Protein AF-A0A3M0ZTW4-F1 (afdb_monomer_lite)

pLDDT: mean 74.08, std 18.05, range [25.53, 95.69]

Secondary structure (DSSP, 8-state):
-TTS-HHHHHHHHHHHHHH-TT-HHHHHHHHHHHHHTT-HHHHHHHHHHHHHH-GGGGSTTSS--GGG--HHHHHHHHS-----HHHHHHHHHHHHHHHHHHTT-HHHHHHHHHHHGGGGGGS-HHHHHHHHHHHHHHHHHH-GGGHHHHHHHHHH--GGGS-HHHHHHHHHHHHHHHHHHHHHHHHTTSHHHHHHHHHHHHHTT-HHHHHHHHHHHGGGGTT-HHHHHHHHHHHHHHHHHTT-HHHHHHHHHHHHHHHTT-TTTHHHHHHHHHHHHHHHHHHHHHHHHHHHHHHHHTT-HHHHHHHHHHHHHTTTTTT--HHHHHHHHHHHHHHTT-HHHHHHHHTTS-TT-GGGHHHHHHHHHHHHHHHHHHHHHHHHHHHHHHHHHTT-HHHHHHHHHHHHT-TT--HHHHHHHHHHHHHHHHHTT-HHHHHHHHHHHTTT-SS----HHHHHHHHHHHHHHT--PPPPTT----EEEE---S---EEEEEEEEETTEEEEEE--EEEE-TT--EEEEBTBEEEEEE-GGGHHHHHHHHHHHHHHTT------

Radius of gyration: 35.71 Å; chains: 1; bounding box: 79×54×104 Å

Foldseek 3Di:
DVVPPLVVVLVVLVVVCVVVVLDLVSLQVNLLSCVLVVNPPSNCVSVVSSCVNPVVCPDPPPDDPVVPDDNVNSVVVPDPDPQDPLQVVLVVLLVVLVVCVVVVNLVVSVVSLVVNVVSLVVHDPLSVLSSLLSQLVSLVSVDDVSLLSNLLSLVSHDLVSDDPVSNVVCVVCVVVSVVVLVVLCVQLLDPVSLVVVLVVCVVVVVLVVLLSSLVSNVVSCPVPVVVNLVSLLSNLVSCLSVLVLVVSVVSLVVSCVVCVPPPVCVVSSVVSVVSSLASVQVVLLVVLCVVLVLCVLVLNNVVSLVSLVVCLVCCVVVVHDLQVSLLSQLVSCLQLQVLVSSVVSLVVHDPPPPVCVVSSVVSVVLSVVLVVLVVVVVVLVVVLVVCVVVVVLVVSLVSLVVNQPDSSNHLLNLLVSLQSNLVSCVSVVNLLSSVLSQVVSVSSDPDPHDDPVSVVVSVVVCVVPVDDHAFHQPPAFDWQWQAAADFFKKKKWWWDQDPVDNPDTDTDIDIDGHGDIDTDTPGTDMDIGGDPPDVPVVVVVVVVRCVVRVHDDDDD

Sequence (556 aa):
YQRKELKKAIRTLERLLKKYPKNADLNYTLALFYRVRGDKKRFNLYYDRFRKFHPELQDDSNYPNISNLSKEMLARLLSPEKVSSDEYNLRIELKRIEESFQRQKFEEARILFTNAERFYPQARKETQNQYHFMGLRLYDQLGDEYRYQALLHFRKMNSELLSPPNKKLFEQNYAKWKGELQKFQQIYRHKTEVNRKKGELLNNQEYEKLLLFIELVYPYYQDSPQYLTVLELDRLEGLIHLKRLSEARQLRDSLANAIMSDSKFYPHLNRLTQTLINAETEIKIAKARVKADSLMLWGKYKEGLLIYGDLLQKQTELNLNPDYIYLSLAHIHRDIARFNEARKFLEKISPANVLLKDSITVVMNSIKEAETFEQRWKRSMQRVTNLMADHQYQRAEREIIDLVNSPYLRFGLKDSTFSTLASIYAELGRFAWANELLLFAQQFSQKPALKEKQRLKINEFYKKNKLYPLPHPYRQPVLFEIDYPNTIQFSIQEMKLDPQSLDRWVGKEWTVTSGDKFYLEGGKRYRIVFNEKKEKTNFLTAVGIFVSGSLFFISR

Structure (mmCIF, N/CA/C/O backbone):
data_AF-A0A3M0ZTW4-F1
#
_entry.id   AF-A0A3M0ZTW4-F1
#
loop_
_atom_site.group_PDB
_atom_site.id
_atom_site.type_symbol
_atom_site.label_atom_id
_atom_site.label_alt_id
_atom_site.label_comp_id
_atom_site.label_asym_id
_atom_site.label_entity_id
_atom_site.label_seq_id
_atom_site.pdbx_PDB_ins_code
_atom_site.Cartn_x
_atom_site.Cartn_y
_atom_site.Cartn_z
_atom_site.occupancy
_atom_site.B_iso_or_equiv
_atom_site.auth_seq_id
_atom_site.auth_comp_id
_atom_site.auth_asym_id
_atom_site.auth_atom_id
_atom_site.pdbx_PDB_model_num
ATOM 1 N N . TYR A 1 1 ? -9.687 -31.489 -34.923 1.00 52.47 1 TYR A N 1
ATOM 2 C CA . TYR A 1 1 ? -8.374 -31.579 -35.590 1.00 52.47 1 TYR A CA 1
ATOM 3 C C . TYR A 1 1 ? -7.261 -31.934 -34.602 1.00 52.47 1 TYR A C 1
ATOM 5 O O . TYR A 1 1 ? -6.676 -32.989 -34.774 1.00 52.47 1 TYR A O 1
ATOM 13 N N . GLN A 1 2 ? -7.051 -31.168 -33.519 1.00 48.44 2 GLN A N 1
ATOM 14 C CA . GLN A 1 2 ? -6.017 -31.427 -32.488 1.00 48.44 2 GLN A CA 1
ATOM 15 C C . GLN A 1 2 ? -5.988 -32.859 -31.908 1.00 48.44 2 GLN A C 1
ATOM 17 O O . GLN A 1 2 ? -4.918 -33.401 -31.675 1.00 48.44 2 GLN A O 1
ATOM 22 N N . ARG A 1 3 ? -7.146 -33.512 -31.728 1.00 64.31 3 ARG A N 1
ATOM 23 C CA . ARG A 1 3 ? -7.243 -34.916 -31.270 1.00 64.31 3 ARG A CA 1
ATOM 24 C C . ARG A 1 3 ? -7.084 -35.957 -32.396 1.00 64.31 3 ARG A C 1
ATOM 26 O O . ARG A 1 3 ? -7.554 -37.075 -32.263 1.00 64.31 3 ARG A O 1
ATOM 33 N N . LYS A 1 4 ? -6.547 -35.572 -33.562 1.00 64.81 4 LYS A N 1
ATOM 34 C CA . LYS A 1 4 ? -6.539 -36.351 -34.825 1.00 64.81 4 LYS A CA 1
ATOM 35 C C . LYS A 1 4 ? -7.932 -36.759 -35.354 1.00 64.81 4 LYS A C 1
ATOM 37 O O . LYS A 1 4 ? -8.057 -37.451 -36.357 1.00 64.81 4 LYS A O 1
ATOM 42 N N . GLU A 1 5 ? -9.010 -36.235 -34.769 1.00 78.25 5 GLU A N 1
ATOM 43 C CA . GLU A 1 5 ? -10.400 -36.489 -35.177 1.00 78.25 5 GLU A CA 1
ATOM 44 C C . GLU A 1 5 ? -10.861 -35.583 -36.346 1.00 78.25 5 GLU A C 1
ATOM 46 O O . GLU A 1 5 ? -11.849 -34.849 -36.235 1.00 78.25 5 GLU A O 1
ATOM 51 N N . LEU A 1 6 ? -10.148 -35.578 -37.480 1.00 74.62 6 LEU A N 1
ATOM 52 C CA . LEU A 1 6 ? -10.477 -34.717 -38.635 1.00 74.62 6 LEU A CA 1
ATOM 53 C C . LEU A 1 6 ? -11.910 -34.953 -39.153 1.00 74.62 6 LEU A C 1
ATOM 55 O O . LEU A 1 6 ? -12.652 -34.001 -39.387 1.00 74.62 6 LEU A O 1
ATOM 59 N N . LYS A 1 7 ? -12.340 -36.220 -39.248 1.00 79.38 7 LYS A N 1
ATOM 60 C CA . LYS A 1 7 ? -13.698 -36.590 -39.696 1.00 79.38 7 LYS A CA 1
ATOM 61 C C . LYS A 1 7 ? -14.794 -36.004 -38.799 1.00 79.38 7 LYS A C 1
ATOM 63 O O . LYS A 1 7 ? -15.824 -35.565 -39.303 1.00 79.38 7 LYS A O 1
ATOM 68 N N . LYS A 1 8 ? -14.584 -35.984 -37.478 1.00 82.00 8 LYS A N 1
ATOM 69 C CA . LYS A 1 8 ? -15.555 -35.436 -36.520 1.00 82.00 8 LYS A CA 1
ATOM 70 C C . LYS A 1 8 ? -15.615 -33.915 -36.610 1.00 82.00 8 LYS A C 1
ATOM 72 O O . LYS A 1 8 ? -16.704 -33.358 -36.613 1.00 82.00 8 LYS A O 1
ATOM 77 N N . ALA A 1 9 ? -14.462 -33.263 -36.758 1.00 77.50 9 ALA A N 1
ATOM 78 C CA . ALA A 1 9 ? -14.383 -31.813 -36.904 1.00 77.50 9 ALA A CA 1
ATOM 79 C C . ALA A 1 9 ? -15.094 -31.323 -38.179 1.00 77.50 9 ALA A C 1
ATOM 81 O O . ALA A 1 9 ? -15.893 -30.395 -38.105 1.00 77.50 9 ALA A O 1
ATOM 82 N N . ILE A 1 10 ? -14.888 -32.012 -39.309 1.00 86.12 10 ILE A N 1
ATOM 83 C CA . ILE A 1 10 ? -15.623 -31.755 -40.557 1.00 86.12 10 ILE A CA 1
ATOM 84 C C . ILE A 1 10 ? -17.135 -31.902 -40.335 1.00 86.12 10 ILE A C 1
ATOM 86 O O . ILE A 1 10 ? -17.878 -30.980 -40.646 1.00 86.12 10 ILE A O 1
ATOM 90 N N . ARG A 1 11 ? -17.597 -33.005 -39.723 1.00 86.88 11 ARG A N 1
ATOM 91 C CA . ARG A 1 11 ? -19.032 -33.217 -39.441 1.00 86.88 11 ARG A CA 1
ATOM 92 C C . ARG A 1 11 ? -19.631 -32.115 -38.565 1.00 86.88 11 ARG A C 1
ATOM 94 O O . ARG A 1 11 ? -20.771 -31.712 -38.782 1.00 86.88 11 ARG A O 1
ATOM 101 N N . THR A 1 12 ? -18.896 -31.642 -37.560 1.00 86.00 12 THR A N 1
ATOM 102 C CA . THR A 1 12 ? -19.352 -30.553 -36.686 1.00 86.00 12 THR A CA 1
ATOM 103 C C . THR A 1 12 ? -19.483 -29.247 -37.458 1.00 86.00 12 THR A C 1
ATOM 105 O O . THR A 1 12 ? -20.514 -28.587 -37.358 1.00 86.00 12 THR A O 1
ATOM 108 N N . LEU A 1 13 ? -18.481 -28.899 -38.262 1.00 84.56 13 LEU A N 1
ATOM 109 C CA . LEU A 1 13 ? -18.512 -27.686 -39.072 1.00 84.56 13 LEU A CA 1
ATOM 110 C C . LEU A 1 13 ? -19.594 -27.754 -40.163 1.00 84.56 13 LEU A C 1
ATOM 112 O O . LEU A 1 13 ? -20.289 -26.771 -40.376 1.00 84.56 13 LEU A O 1
ATOM 116 N N . GLU A 1 14 ? -19.838 -28.916 -40.777 1.00 90.31 14 GLU A N 1
ATOM 117 C CA . GLU A 1 14 ? -20.968 -29.118 -41.699 1.00 90.31 14 GLU A CA 1
ATOM 118 C C . GLU A 1 14 ? -22.322 -28.902 -41.010 1.00 90.31 14 GLU A C 1
ATOM 120 O O . GLU A 1 14 ? -23.223 -28.292 -41.585 1.00 90.31 14 GLU A O 1
ATOM 125 N N . ARG A 1 15 ? -22.483 -29.372 -39.765 1.00 89.94 15 ARG A N 1
ATOM 126 C CA . ARG A 1 15 ? -23.698 -29.120 -38.968 1.00 89.94 15 ARG A CA 1
ATOM 127 C C . ARG A 1 15 ? -23.854 -27.643 -38.614 1.00 89.94 15 ARG A C 1
ATOM 129 O O . ARG A 1 15 ? -24.972 -27.140 -38.645 1.00 89.94 15 ARG A O 1
ATOM 136 N N . LEU A 1 16 ? -22.760 -26.959 -38.283 1.00 84.00 16 LEU A N 1
ATOM 137 C CA . LEU A 1 16 ? -22.773 -25.520 -38.014 1.00 84.00 16 LEU A CA 1
ATOM 138 C C . LEU A 1 16 ? -23.108 -24.725 -39.274 1.00 84.00 16 LEU A C 1
ATOM 140 O O . LEU A 1 16 ? -23.931 -23.822 -39.214 1.00 84.00 16 LEU A O 1
ATOM 144 N N . LEU A 1 17 ? -22.566 -25.116 -40.425 1.00 87.06 17 LEU A N 1
ATOM 145 C CA . LEU A 1 17 ? -22.850 -24.470 -41.700 1.00 87.06 17 LEU A CA 1
ATOM 146 C C . LEU A 1 17 ? -24.305 -24.682 -42.149 1.00 87.06 17 LEU A C 1
ATOM 148 O O . LEU A 1 17 ? -24.888 -23.793 -42.754 1.00 87.06 17 LEU A O 1
ATOM 152 N N . LYS A 1 18 ? -24.937 -25.813 -41.797 1.00 87.12 18 LYS A N 1
ATOM 153 C CA . LYS A 1 18 ? -26.392 -25.984 -41.980 1.00 87.12 18 LYS A CA 1
ATOM 154 C C . LYS A 1 18 ? -27.208 -24.965 -41.177 1.00 87.12 18 LYS A C 1
ATOM 156 O O . LYS A 1 18 ? -28.261 -24.552 -41.644 1.00 87.12 18 LYS A O 1
ATOM 161 N N . LYS A 1 19 ? -26.735 -24.569 -39.989 1.00 85.19 19 LYS A N 1
ATOM 162 C CA . LYS A 1 19 ? -27.379 -23.541 -39.153 1.00 85.19 19 LYS A CA 1
ATOM 163 C C . LYS A 1 19 ? -27.041 -22.118 -39.609 1.00 85.19 19 LYS A C 1
ATOM 165 O O . LYS A 1 19 ? -27.884 -21.238 -39.510 1.00 85.19 19 LYS A O 1
ATOM 170 N N . TYR A 1 20 ? -25.834 -21.909 -40.133 1.00 84.44 20 TYR A N 1
ATOM 171 C CA . TYR A 1 20 ? -25.317 -20.605 -40.553 1.00 84.44 20 TYR A CA 1
ATOM 172 C C . TYR A 1 20 ? -24.771 -20.664 -41.991 1.00 84.44 20 TYR A C 1
ATOM 174 O O . TYR A 1 20 ? -23.558 -20.587 -42.200 1.00 84.44 20 TYR A O 1
ATOM 182 N N . PRO A 1 21 ? -25.644 -20.800 -43.007 1.00 82.50 21 PRO A N 1
ATOM 183 C CA . PRO A 1 21 ? -25.225 -21.086 -44.383 1.00 82.50 21 PRO A CA 1
ATOM 184 C C . PRO A 1 21 ? -24.455 -19.945 -45.059 1.00 82.50 21 PRO A C 1
ATOM 186 O O . PRO A 1 21 ? -23.707 -20.195 -46.004 1.00 82.50 21 PRO A O 1
ATOM 189 N N . LYS A 1 22 ? -24.617 -18.708 -44.574 1.00 81.12 22 LYS A N 1
ATOM 190 C CA . LYS A 1 22 ? -23.966 -17.501 -45.111 1.00 81.12 22 LYS A CA 1
ATOM 191 C C . LYS A 1 22 ? -22.670 -17.108 -44.388 1.00 81.12 22 LYS A C 1
ATOM 193 O O . LYS A 1 22 ? -22.113 -16.060 -44.678 1.00 81.12 22 LYS A O 1
ATOM 198 N N . ASN A 1 23 ? -22.197 -17.902 -43.427 1.00 80.69 23 ASN A N 1
ATOM 199 C CA . ASN A 1 23 ? -20.973 -17.576 -42.697 1.00 80.69 23 ASN A CA 1
ATOM 200 C C . ASN A 1 23 ? -19.738 -17.912 -43.555 1.00 80.69 23 ASN A C 1
ATOM 202 O O . ASN A 1 23 ? -19.491 -19.081 -43.874 1.00 80.69 23 ASN A O 1
ATOM 206 N N . ALA A 1 24 ? -18.987 -16.888 -43.955 1.00 76.81 24 ALA A N 1
ATOM 207 C CA . ALA A 1 24 ? -17.851 -17.033 -44.855 1.00 76.81 24 ALA A CA 1
ATOM 208 C C . ALA A 1 24 ? -16.678 -17.782 -44.196 1.00 76.81 24 ALA A C 1
ATOM 210 O O . ALA A 1 24 ? -16.159 -18.731 -44.787 1.00 76.81 24 ALA A O 1
ATOM 211 N N . ASP A 1 25 ? -16.351 -17.469 -42.941 1.00 75.69 25 ASP A N 1
ATOM 212 C CA . ASP A 1 25 ? -15.270 -18.118 -42.183 1.00 75.69 25 ASP A CA 1
ATOM 213 C C . ASP A 1 25 ? -15.492 -19.626 -42.013 1.00 75.69 25 ASP A C 1
ATOM 215 O O . ASP A 1 25 ? -14.555 -20.429 -42.099 1.00 75.69 25 ASP A O 1
ATOM 219 N N . LEU A 1 26 ? -16.747 -20.046 -41.812 1.00 81.38 26 LEU A N 1
ATOM 220 C CA . LEU A 1 26 ? -17.108 -21.461 -41.750 1.00 81.38 26 LEU A CA 1
ATOM 221 C C . LEU A 1 26 ? -16.893 -22.155 -43.098 1.00 81.38 26 LEU A C 1
ATOM 223 O O . LEU A 1 26 ? -16.367 -23.267 -43.113 1.00 81.38 26 LEU A O 1
ATOM 227 N N . ASN A 1 27 ? -17.257 -21.519 -44.218 1.00 82.00 27 ASN A N 1
ATOM 228 C CA . ASN A 1 27 ? -16.994 -22.055 -45.558 1.00 82.00 27 ASN A CA 1
ATOM 229 C C . ASN A 1 27 ? -15.480 -22.161 -45.827 1.00 82.00 27 ASN A C 1
ATOM 231 O O . ASN A 1 27 ? -15.011 -23.204 -46.290 1.00 82.00 27 ASN A O 1
ATOM 235 N N . TYR A 1 28 ? -14.711 -21.135 -45.455 1.00 80.44 28 TYR A N 1
ATOM 236 C CA . TYR A 1 28 ? -13.253 -21.101 -45.583 1.00 80.44 28 TYR A CA 1
ATOM 237 C C . TYR A 1 28 ? -12.566 -22.215 -44.779 1.00 80.44 28 TYR A C 1
ATOM 239 O O . TYR A 1 28 ? -11.788 -23.011 -45.310 1.00 80.44 28 TYR A O 1
ATOM 247 N N . THR A 1 29 ? -12.926 -22.347 -43.502 1.00 79.06 29 THR A N 1
ATOM 248 C CA . THR A 1 29 ? -12.377 -23.371 -42.601 1.00 79.06 29 THR A CA 1
ATOM 249 C C . THR A 1 29 ? -12.719 -24.786 -43.079 1.00 79.06 29 THR A C 1
ATOM 251 O O . THR A 1 29 ? -11.886 -25.695 -43.013 1.00 79.06 29 THR A O 1
ATOM 254 N N . LEU A 1 30 ? -13.933 -24.992 -43.609 1.00 85.88 30 LEU A N 1
ATOM 255 C CA . LEU A 1 30 ? -14.338 -26.280 -44.172 1.00 85.88 30 LEU A CA 1
ATOM 256 C C . LEU A 1 30 ? -13.527 -26.636 -45.422 1.00 85.88 30 LEU A C 1
ATOM 258 O O . LEU A 1 30 ? -13.118 -27.791 -45.570 1.00 85.88 30 LEU A O 1
ATOM 262 N N . ALA A 1 31 ? -13.272 -25.655 -46.294 1.00 81.69 31 ALA A N 1
ATOM 263 C CA . ALA A 1 31 ? -12.433 -25.834 -47.471 1.00 81.69 31 ALA A CA 1
ATOM 264 C C . ALA A 1 31 ? -11.028 -26.307 -47.059 1.00 81.69 31 ALA A C 1
ATOM 266 O O . ALA A 1 31 ? -10.577 -27.361 -47.514 1.00 81.69 31 ALA A O 1
ATOM 267 N N . LEU A 1 32 ? -10.383 -25.622 -46.109 1.00 75.56 32 LEU A N 1
ATOM 268 C CA . LEU A 1 32 ? -9.066 -26.017 -45.593 1.00 75.56 32 LEU A CA 1
ATOM 269 C C . LEU A 1 32 ? -9.052 -27.454 -45.043 1.00 75.56 32 LEU A C 1
ATOM 271 O O . LEU A 1 32 ? -8.142 -28.230 -45.345 1.00 75.56 32 LEU A O 1
ATOM 275 N N . PHE A 1 33 ? -10.079 -27.865 -44.294 1.00 80.38 33 PHE A N 1
ATOM 276 C CA . PHE A 1 33 ? -10.162 -29.234 -43.768 1.00 80.38 33 PHE A CA 1
ATOM 277 C C . PHE A 1 33 ? -10.351 -30.289 -44.865 1.00 80.38 33 PHE A C 1
ATOM 279 O O . PHE A 1 33 ? -9.789 -31.385 -44.769 1.00 80.38 33 PHE A O 1
ATOM 286 N N . TYR A 1 34 ? -11.110 -29.977 -45.918 1.00 82.69 34 TYR A N 1
ATOM 287 C CA . TYR A 1 34 ? -11.262 -30.866 -47.069 1.00 82.69 34 TYR A CA 1
ATOM 288 C C . TYR A 1 34 ? -9.995 -30.959 -47.919 1.00 82.69 34 TYR A C 1
ATOM 290 O O . TYR A 1 34 ? -9.672 -32.049 -48.396 1.00 82.69 34 TYR A O 1
ATOM 298 N N . ARG A 1 35 ? -9.215 -29.875 -48.012 1.00 74.75 35 ARG A N 1
ATOM 299 C CA . ARG A 1 35 ? -7.888 -29.879 -48.638 1.00 74.75 35 ARG A CA 1
ATOM 300 C C . ARG A 1 35 ? -6.920 -30.797 -47.895 1.00 74.75 35 ARG A C 1
ATOM 302 O O . ARG A 1 35 ? -6.301 -31.648 -48.527 1.00 74.75 35 ARG A O 1
ATOM 309 N N . VAL A 1 36 ? -6.855 -30.699 -46.565 1.00 70.50 36 VAL A N 1
ATOM 310 C CA . VAL A 1 36 ? -6.034 -31.593 -45.721 1.00 70.50 36 VAL A CA 1
ATOM 311 C C . VAL A 1 36 ? -6.460 -33.057 -45.855 1.00 70.50 36 VAL A C 1
ATOM 313 O O . VAL A 1 36 ? -5.623 -33.955 -45.820 1.00 70.50 36 VAL A O 1
ATOM 316 N N . ARG A 1 37 ? -7.756 -33.311 -46.058 1.00 77.50 37 ARG A N 1
ATOM 317 C CA . ARG A 1 37 ? -8.299 -34.653 -46.306 1.00 77.50 37 ARG A CA 1
ATOM 318 C C . ARG A 1 37 ? -8.035 -35.175 -47.731 1.00 77.50 37 ARG A C 1
ATOM 320 O O . ARG A 1 37 ? -8.260 -36.356 -47.974 1.00 77.50 37 ARG A O 1
ATOM 327 N N . GLY A 1 38 ? -7.588 -34.325 -48.657 1.00 71.75 38 GLY A N 1
ATOM 328 C CA . GLY A 1 38 ? -7.384 -34.665 -50.070 1.00 71.75 38 GLY A CA 1
ATOM 329 C C . GLY A 1 38 ? -8.658 -34.657 -50.927 1.00 71.75 38 GLY A C 1
ATOM 330 O O . GLY A 1 38 ? -8.620 -35.070 -52.082 1.00 71.75 38 GLY A O 1
ATOM 331 N N . ASP A 1 39 ? -9.790 -34.176 -50.405 1.00 80.06 39 ASP A N 1
ATOM 332 C CA . ASP A 1 39 ? -11.065 -34.128 -51.132 1.00 80.06 39 ASP A CA 1
ATOM 333 C C . ASP A 1 39 ? -11.175 -32.822 -51.934 1.00 80.06 39 ASP A C 1
ATOM 335 O O . ASP A 1 39 ? -11.729 -31.816 -51.478 1.00 80.06 39 ASP A O 1
ATOM 339 N N . LYS A 1 40 ? -10.607 -32.835 -53.146 1.00 75.00 40 LYS A N 1
ATOM 340 C CA . LYS A 1 40 ? -10.547 -31.669 -54.044 1.00 75.00 40 LYS A CA 1
ATOM 341 C C . LYS A 1 40 ? -11.937 -31.155 -54.439 1.00 75.00 40 LYS A C 1
ATOM 343 O O . LYS A 1 40 ? -12.129 -29.949 -54.567 1.00 75.00 40 LYS A O 1
ATOM 348 N N . LYS A 1 41 ? -12.916 -32.054 -54.592 1.00 80.44 41 LYS A N 1
ATOM 349 C CA . LYS A 1 41 ? -14.279 -31.701 -55.015 1.00 80.44 41 LYS A CA 1
ATOM 350 C C . LYS A 1 41 ? -14.995 -30.892 -53.937 1.00 80.44 41 LYS A C 1
ATOM 352 O O . LYS A 1 41 ? -15.580 -29.854 -54.237 1.00 80.44 41 LYS A O 1
ATOM 357 N N . ARG A 1 42 ? -14.925 -31.338 -52.678 1.00 85.38 42 ARG A N 1
ATOM 358 C CA . ARG A 1 42 ? -15.521 -30.594 -51.559 1.00 85.38 42 ARG A CA 1
ATOM 359 C C . ARG A 1 42 ? -14.735 -29.334 -51.226 1.00 85.38 42 ARG A C 1
ATOM 361 O O . ARG A 1 42 ? -15.357 -28.323 -50.930 1.00 85.38 42 ARG A O 1
ATOM 368 N N . PHE A 1 43 ? -13.406 -29.361 -51.330 1.00 81.81 43 PHE A N 1
ATOM 369 C CA . PHE A 1 43 ? -12.586 -28.155 -51.194 1.00 81.81 43 PHE A CA 1
ATOM 370 C C . PHE A 1 43 ? -13.077 -27.033 -52.121 1.00 81.81 43 PHE A C 1
ATOM 372 O O . PHE A 1 43 ? -13.461 -25.979 -51.620 1.00 81.81 43 PHE A O 1
ATOM 379 N N . ASN A 1 44 ? -13.157 -27.294 -53.432 1.00 77.31 44 ASN A N 1
ATOM 380 C CA . ASN A 1 44 ? -13.614 -26.301 -54.406 1.00 77.31 44 ASN A CA 1
ATOM 381 C C . ASN A 1 44 ? -15.030 -25.807 -54.079 1.00 77.31 44 ASN A C 1
ATOM 383 O O . ASN A 1 44 ? -15.256 -24.608 -54.008 1.00 77.31 44 ASN A O 1
ATOM 387 N N . LEU A 1 45 ? -15.959 -26.716 -53.756 1.00 85.44 45 LEU A N 1
ATOM 388 C CA . LEU A 1 45 ? -17.341 -26.355 -53.419 1.00 85.44 45 LEU A CA 1
ATOM 389 C C . LEU A 1 45 ? -17.443 -25.319 -52.287 1.00 85.44 45 LEU A C 1
ATOM 391 O O . LEU A 1 45 ? -18.230 -24.378 -52.383 1.00 85.44 45 LEU A O 1
ATOM 395 N N . TYR A 1 46 ? -16.714 -25.518 -51.187 1.00 85.44 46 TYR A N 1
ATOM 396 C CA . TYR A 1 46 ? -16.785 -24.614 -50.035 1.00 85.44 46 TYR A CA 1
ATOM 397 C C . TYR A 1 46 ? -15.930 -23.364 -50.228 1.00 85.44 46 TYR A C 1
ATOM 399 O O . TYR A 1 46 ? -16.306 -22.295 -49.751 1.00 85.44 46 TYR A O 1
ATOM 407 N N . TYR A 1 47 ? -14.836 -23.468 -50.979 1.00 80.50 47 TYR A N 1
ATOM 408 C CA . TYR A 1 47 ? -14.014 -22.316 -51.319 1.00 80.50 47 TYR A CA 1
ATOM 409 C C . TYR A 1 47 ? -14.736 -21.361 -52.280 1.00 80.50 47 TYR A C 1
ATOM 411 O O . TYR A 1 47 ? -14.763 -20.158 -52.041 1.00 80.50 47 TYR A O 1
ATOM 419 N N . ASP A 1 48 ? -15.446 -21.883 -53.281 1.00 80.69 48 ASP A N 1
ATOM 420 C CA . ASP A 1 48 ? -16.274 -21.080 -54.186 1.00 80.69 48 ASP A CA 1
ATOM 421 C C . ASP A 1 48 ? -17.420 -20.385 -53.438 1.00 80.69 48 ASP A C 1
ATOM 423 O O . ASP A 1 48 ? -17.781 -19.249 -53.743 1.00 80.69 48 ASP A O 1
ATOM 427 N N . ARG A 1 49 ? -17.987 -21.039 -52.415 1.00 85.50 49 ARG A N 1
ATOM 428 C CA . ARG A 1 49 ? -18.984 -20.416 -51.529 1.00 85.50 49 ARG A CA 1
ATOM 429 C C . ARG A 1 49 ? -18.385 -19.294 -50.693 1.00 85.50 49 ARG A C 1
ATOM 431 O O . ARG A 1 49 ? -19.023 -18.260 -50.570 1.00 85.50 49 ARG A O 1
ATOM 438 N N . PHE A 1 50 ? -17.184 -19.480 -50.152 1.00 82.31 50 PHE A N 1
ATOM 439 C CA . PHE A 1 50 ? -16.456 -18.417 -49.460 1.00 82.31 50 PHE A CA 1
ATOM 440 C C . PHE A 1 50 ? -16.210 -17.216 -50.388 1.00 82.31 50 PHE A C 1
ATOM 442 O O . PHE A 1 50 ? -16.573 -16.099 -50.031 1.00 82.31 50 PHE A O 1
ATOM 449 N N . ARG A 1 51 ? -15.718 -17.451 -51.614 1.00 76.19 51 ARG A N 1
ATOM 450 C CA . ARG A 1 51 ? -15.484 -16.394 -52.616 1.00 76.19 51 ARG A CA 1
ATOM 451 C C . ARG A 1 51 ? -16.751 -15.628 -52.992 1.00 76.19 51 ARG A C 1
ATOM 453 O O . ARG A 1 51 ? -16.690 -14.428 -53.219 1.00 76.19 51 ARG A O 1
ATOM 460 N N . LYS A 1 52 ? -17.913 -16.287 -53.016 1.00 81.12 52 LYS A N 1
ATOM 461 C CA . LYS A 1 52 ? -19.203 -15.616 -53.257 1.00 81.12 52 LYS A CA 1
ATOM 462 C C . LYS A 1 52 ? -19.586 -14.610 -52.169 1.00 81.12 52 LYS A C 1
ATOM 464 O O . LYS A 1 52 ? -20.340 -13.691 -52.466 1.00 81.12 52 LYS A O 1
ATOM 469 N N . PHE A 1 53 ? -19.112 -14.789 -50.936 1.00 76.25 53 PHE A N 1
ATOM 470 C CA . PHE A 1 53 ? -19.358 -13.850 -49.835 1.00 76.25 53 PHE A CA 1
ATOM 471 C C . PHE A 1 53 ? -18.290 -12.757 -49.722 1.00 76.25 53 PHE A C 1
ATOM 473 O O . PHE A 1 53 ? -18.514 -11.793 -49.000 1.00 76.25 53 PHE A O 1
ATOM 480 N N . HIS A 1 54 ? -17.184 -12.897 -50.455 1.00 66.06 54 HIS A N 1
ATOM 481 C CA . HIS A 1 54 ? -16.071 -11.952 -50.495 1.00 66.06 54 HIS A CA 1
ATOM 482 C C . HIS A 1 54 ? -15.597 -11.716 -51.941 1.00 66.06 54 HIS A C 1
ATOM 484 O O . HIS A 1 54 ? -14.502 -12.150 -52.318 1.00 66.06 54 HIS A O 1
ATOM 490 N N . PRO A 1 55 ? -16.432 -11.098 -52.797 1.00 60.91 55 PRO A N 1
ATOM 491 C CA . PRO A 1 55 ? -16.085 -10.815 -54.191 1.00 60.91 55 PRO A CA 1
ATOM 492 C C . PRO A 1 55 ? -14.863 -9.891 -54.344 1.00 60.91 55 PRO A C 1
ATOM 494 O O . PRO A 1 55 ? -14.165 -9.981 -55.350 1.00 60.91 55 PRO A O 1
ATOM 497 N N . GLU A 1 56 ? -14.547 -9.080 -53.331 1.00 51.44 56 GLU A N 1
ATOM 498 C CA . GLU A 1 56 ? -13.325 -8.271 -53.221 1.00 51.44 56 GLU A CA 1
ATOM 499 C C . GLU A 1 56 ? -12.025 -9.098 -53.207 1.00 51.44 56 GLU A C 1
ATOM 501 O O . GLU A 1 56 ? -10.944 -8.557 -53.419 1.00 51.44 56 GLU A O 1
ATOM 506 N N . LEU A 1 57 ? -12.120 -10.417 -53.006 1.00 53.19 57 LEU A N 1
ATOM 507 C CA . LEU A 1 57 ? -10.998 -11.362 -53.038 1.00 53.19 57 LEU A CA 1
ATOM 508 C C . LEU A 1 57 ? -10.773 -11.983 -54.431 1.00 53.19 57 LEU A C 1
ATOM 510 O O . LEU A 1 57 ? -10.183 -13.059 -54.539 1.00 53.19 57 LEU A O 1
ATOM 514 N N . GLN A 1 58 ? -11.288 -11.376 -55.507 1.00 51.00 58 GLN A N 1
ATOM 515 C CA . GLN A 1 58 ? -10.924 -11.776 -56.874 1.00 51.00 58 GLN A CA 1
ATOM 516 C C . GLN A 1 58 ? -9.503 -11.354 -57.265 1.00 51.00 58 GLN A C 1
ATOM 518 O O . GLN A 1 58 ? -8.951 -11.964 -58.178 1.00 51.00 58 GLN A O 1
ATOM 523 N N . ASP A 1 59 ? -8.915 -10.387 -56.556 1.00 45.81 59 ASP A N 1
ATOM 524 C CA . ASP A 1 59 ? -7.531 -9.963 -56.745 1.00 45.81 59 ASP A CA 1
ATOM 525 C C . ASP A 1 59 ? -6.627 -10.638 -55.694 1.00 45.81 59 ASP A C 1
ATOM 527 O O . ASP A 1 59 ? -6.832 -10.506 -54.486 1.00 45.81 59 ASP A O 1
ATOM 531 N N . ASP A 1 60 ? -5.648 -11.410 -56.162 1.00 44.25 60 ASP A N 1
ATOM 532 C CA . ASP A 1 60 ? -4.917 -12.482 -55.453 1.00 44.25 60 ASP A CA 1
ATOM 533 C C . ASP A 1 60 ? -3.943 -11.993 -54.339 1.00 44.25 60 ASP A C 1
ATOM 535 O O . ASP A 1 60 ? -3.000 -12.692 -53.968 1.00 44.25 60 ASP A O 1
ATOM 539 N N . SER A 1 61 ? -4.122 -10.780 -53.796 1.00 42.56 61 SER A N 1
ATOM 540 C CA . SER A 1 61 ? -3.093 -10.073 -53.009 1.00 42.56 61 SER A CA 1
ATOM 541 C C . SER A 1 61 ? -3.237 -10.129 -51.479 1.00 42.56 61 SER A C 1
ATOM 543 O O . SER A 1 61 ? -2.245 -9.920 -50.783 1.00 42.56 61 SER A O 1
ATOM 545 N N . ASN A 1 62 ? -4.415 -10.456 -50.926 1.00 40.31 62 ASN A N 1
ATOM 546 C CA . ASN A 1 62 ? -4.655 -10.411 -49.467 1.00 40.31 62 ASN A CA 1
ATOM 547 C C . ASN A 1 62 ? -4.905 -11.770 -48.785 1.00 40.31 62 ASN A C 1
ATOM 549 O O . ASN A 1 62 ? -5.006 -11.826 -47.559 1.00 40.31 62 ASN A O 1
ATOM 553 N N . TYR A 1 63 ? -4.958 -12.875 -49.534 1.00 44.97 63 TYR A N 1
ATOM 554 C CA . TYR A 1 63 ? -5.007 -14.235 -48.984 1.00 44.97 63 TYR A CA 1
ATOM 555 C C . TYR A 1 63 ? -4.083 -15.155 -49.795 1.00 44.97 63 TYR A C 1
ATOM 557 O O . TYR A 1 63 ? -4.107 -15.096 -51.021 1.00 44.97 63 TYR A O 1
ATOM 565 N N . PRO A 1 64 ? -3.266 -16.016 -49.158 1.00 51.03 64 PRO A N 1
ATOM 566 C CA . PRO A 1 64 ? -2.326 -16.865 -49.882 1.00 51.03 64 PRO A CA 1
ATOM 567 C C . PRO A 1 64 ? -3.082 -17.815 -50.813 1.00 51.03 64 PRO A C 1
ATOM 569 O O . PRO A 1 64 ? -4.010 -18.489 -50.369 1.00 51.03 64 PRO A O 1
ATOM 572 N N . ASN A 1 65 ? -2.670 -17.893 -52.080 1.00 55.00 65 ASN A N 1
ATOM 573 C CA . ASN A 1 65 ? -3.292 -18.747 -53.088 1.00 55.00 65 ASN A CA 1
ATOM 574 C C . ASN A 1 65 ? -3.303 -20.224 -52.623 1.00 55.00 65 ASN A C 1
ATOM 576 O O . ASN A 1 65 ? -2.291 -20.933 -52.617 1.00 55.00 65 ASN A O 1
ATOM 580 N N . ILE A 1 66 ? -4.472 -20.678 -52.156 1.00 53.22 66 ILE A N 1
ATOM 581 C CA . ILE A 1 66 ? -4.644 -21.908 -51.357 1.00 53.22 66 ILE A CA 1
ATOM 582 C C . ILE A 1 66 ? -4.391 -23.169 -52.186 1.00 53.22 66 ILE A C 1
ATOM 584 O O . ILE A 1 66 ? -4.098 -24.236 -51.633 1.00 53.22 66 ILE A O 1
ATOM 588 N N . SER A 1 67 ? -4.450 -23.063 -53.518 1.00 49.03 67 SER A N 1
ATOM 589 C CA . SER A 1 67 ? -4.119 -24.171 -54.411 1.00 49.03 67 SER A CA 1
ATOM 590 C C . SER A 1 67 ? -2.662 -24.624 -54.263 1.00 49.03 67 SER A C 1
ATOM 592 O O . SER A 1 67 ? -2.402 -25.819 -54.428 1.00 49.03 67 SER A O 1
ATOM 594 N N . ASN A 1 68 ? -1.757 -23.722 -53.857 1.00 52.44 68 ASN A N 1
ATOM 595 C CA . ASN A 1 68 ? -0.308 -23.949 -53.800 1.00 52.44 68 ASN A CA 1
ATOM 596 C C . ASN A 1 68 ? 0.259 -24.098 -52.377 1.00 52.44 68 ASN A C 1
ATOM 598 O O . ASN A 1 68 ? 1.469 -24.234 -52.209 1.00 52.44 68 ASN A O 1
ATOM 602 N N . LEU A 1 69 ? -0.584 -24.107 -51.339 1.00 53.50 69 LEU A N 1
ATOM 603 C CA . LEU A 1 69 ? -0.111 -24.278 -49.962 1.00 53.50 69 LEU A CA 1
ATOM 604 C C . LEU A 1 69 ? 0.453 -25.690 -49.734 1.00 53.50 69 LEU A C 1
ATOM 606 O O . LEU A 1 69 ? -0.230 -26.695 -49.964 1.00 53.50 69 LEU A O 1
ATOM 610 N N . SER A 1 70 ? 1.687 -25.764 -49.225 1.00 52.59 70 SER A N 1
ATOM 611 C CA . SER A 1 70 ? 2.307 -27.026 -48.810 1.00 52.59 70 SER A CA 1
ATOM 612 C C . SER A 1 70 ? 1.554 -27.648 -47.623 1.00 52.59 70 SER A C 1
ATOM 614 O O . SER A 1 70 ? 0.876 -26.960 -46.851 1.00 52.59 70 SER A O 1
ATOM 616 N N . LYS A 1 71 ? 1.680 -28.971 -47.434 1.00 52.53 71 LYS A N 1
ATOM 617 C CA . LYS A 1 71 ? 1.075 -29.678 -46.284 1.00 52.53 71 LYS A CA 1
ATOM 618 C C . LYS A 1 71 ? 1.517 -29.088 -44.935 1.00 52.53 71 LYS A C 1
ATOM 620 O O . LYS A 1 71 ? 0.731 -29.086 -43.993 1.00 52.53 71 LYS A O 1
ATOM 625 N N . GLU A 1 72 ? 2.733 -28.553 -44.855 1.00 45.97 72 GLU A N 1
ATOM 626 C CA . GLU A 1 72 ? 3.287 -27.904 -43.660 1.00 45.97 72 GLU A CA 1
ATOM 627 C C . GLU A 1 72 ? 2.664 -26.527 -43.395 1.00 45.97 72 GLU A C 1
ATOM 629 O O . GLU A 1 72 ? 2.327 -26.212 -42.254 1.00 45.97 72 GLU A O 1
ATOM 634 N N . MET A 1 73 ? 2.421 -25.727 -44.438 1.00 48.03 73 MET A N 1
ATOM 635 C CA . MET A 1 73 ? 1.713 -24.446 -44.312 1.00 48.03 73 MET A CA 1
ATOM 636 C C . MET A 1 73 ? 0.247 -24.640 -43.903 1.00 48.03 73 MET A C 1
ATOM 638 O O . MET A 1 73 ? -0.261 -23.919 -43.043 1.00 48.03 73 MET A O 1
ATOM 642 N N . LEU A 1 74 ? -0.414 -25.666 -44.450 1.00 53.66 74 LEU A N 1
ATOM 643 C CA . LEU A 1 74 ? -1.762 -26.073 -44.036 1.00 53.66 74 LEU A CA 1
ATOM 644 C C . LEU A 1 74 ? -1.796 -26.540 -42.574 1.00 53.66 74 LEU A C 1
ATOM 646 O O . LEU A 1 74 ? -2.753 -26.252 -41.858 1.00 53.66 74 LEU A O 1
ATOM 650 N N . ALA A 1 75 ? -0.754 -27.230 -42.105 1.00 50.47 75 ALA A N 1
ATOM 651 C CA . ALA A 1 75 ? -0.652 -27.640 -40.709 1.00 50.47 75 ALA A CA 1
ATOM 652 C C . ALA A 1 75 ? -0.484 -26.440 -39.759 1.00 50.47 75 ALA A C 1
ATOM 654 O O . ALA A 1 75 ? -1.111 -26.444 -38.702 1.00 50.47 75 ALA A O 1
ATOM 655 N N . ARG A 1 76 ? 0.282 -25.410 -40.155 1.00 51.03 76 ARG A N 1
ATOM 656 C CA . ARG A 1 76 ? 0.477 -24.164 -39.386 1.00 51.03 76 ARG A CA 1
ATOM 657 C C . ARG A 1 76 ? -0.790 -23.310 -39.283 1.00 51.03 76 ARG A C 1
ATOM 659 O O . ARG A 1 76 ? -1.132 -22.870 -38.193 1.00 51.03 76 ARG A O 1
ATOM 666 N N . LEU A 1 77 ? -1.524 -23.129 -40.383 1.00 51.19 77 LEU A N 1
ATOM 667 C CA . LEU A 1 77 ? -2.799 -22.389 -40.396 1.00 51.19 77 LEU A CA 1
ATOM 668 C C . LEU A 1 77 ? -3.882 -23.045 -39.523 1.00 51.19 77 LEU A C 1
ATOM 670 O O . LEU A 1 77 ? -4.755 -22.365 -38.991 1.00 51.19 77 LEU A O 1
ATOM 674 N N . LEU A 1 78 ? -3.841 -24.375 -39.389 1.00 48.88 78 LEU A N 1
ATOM 675 C CA . LEU A 1 78 ? -4.832 -25.162 -38.647 1.00 48.88 78 LEU A CA 1
ATOM 676 C C . LEU A 1 78 ? -4.380 -25.551 -37.233 1.00 48.88 78 LEU A C 1
ATOM 678 O O . LEU A 1 78 ? -5.162 -26.138 -36.474 1.00 48.88 78 LEU A O 1
ATOM 682 N N . SER A 1 79 ? -3.133 -25.254 -36.869 1.00 40.81 79 SER A N 1
ATOM 683 C CA . SER A 1 79 ? -2.664 -25.335 -35.493 1.00 40.81 79 SER A CA 1
ATOM 684 C C . SER A 1 79 ? -2.977 -24.015 -34.794 1.00 40.81 79 SER A C 1
ATOM 686 O O . SER A 1 79 ? -2.394 -22.999 -35.165 1.00 40.81 79 SER A O 1
ATOM 688 N N . PRO A 1 80 ? -3.841 -23.980 -33.765 1.00 46.84 80 PRO A N 1
ATOM 689 C CA . PRO A 1 80 ? -3.809 -22.849 -32.861 1.00 46.84 80 PRO A CA 1
ATOM 690 C C . PRO A 1 80 ? -2.477 -22.963 -32.126 1.00 46.84 80 PRO A C 1
ATOM 692 O O . PRO A 1 80 ? -2.239 -23.922 -31.384 1.00 46.84 80 PRO A O 1
ATOM 695 N N . GLU A 1 81 ? -1.571 -22.030 -32.388 1.00 46.19 81 GLU A N 1
ATOM 696 C CA . GLU A 1 81 ? -0.434 -21.839 -31.509 1.00 46.19 81 GLU A CA 1
ATOM 697 C C . GLU A 1 81 ? -0.975 -21.728 -30.079 1.00 46.19 81 GLU A C 1
ATOM 699 O O . GLU A 1 81 ? -1.924 -20.984 -29.831 1.00 46.19 81 GLU A O 1
ATOM 704 N N . LYS A 1 82 ? -0.428 -22.511 -29.141 1.00 43.19 82 LYS A N 1
ATOM 705 C CA . LYS A 1 82 ? -0.738 -22.354 -27.716 1.00 43.19 82 LYS A CA 1
ATOM 706 C C . LYS A 1 82 ? -0.264 -20.961 -27.298 1.00 43.19 82 LYS A C 1
ATOM 708 O O . LYS A 1 82 ? 0.899 -20.757 -26.965 1.00 43.19 82 LYS A O 1
ATOM 713 N N . VAL A 1 83 ? -1.157 -19.995 -27.412 1.00 51.97 83 VAL A N 1
ATOM 714 C CA . VAL A 1 83 ? -1.044 -18.668 -26.830 1.00 51.97 83 VAL A CA 1
ATOM 715 C C . VAL A 1 83 ? -1.359 -18.851 -25.346 1.00 51.97 83 VAL A C 1
ATOM 717 O O . VAL A 1 83 ? -2.405 -19.410 -25.010 1.00 51.97 83 VAL A O 1
ATOM 720 N N . SER A 1 84 ? -0.429 -18.488 -24.458 1.00 58.19 84 SER A N 1
ATOM 721 C CA . SER A 1 84 ? -0.709 -18.465 -23.018 1.00 58.19 84 SER A CA 1
ATOM 722 C C . SER A 1 84 ? -1.867 -17.495 -22.748 1.00 58.19 84 SER A C 1
ATOM 724 O O . SER A 1 84 ? -2.090 -16.560 -23.520 1.00 58.19 84 SER A O 1
ATOM 726 N N . SER A 1 85 ? -2.625 -17.702 -21.667 1.00 66.00 85 SER A N 1
ATOM 727 C CA . SER A 1 85 ? -3.686 -16.762 -21.270 1.00 66.00 85 SER A CA 1
ATOM 728 C C . SER A 1 85 ? -3.160 -15.330 -21.168 1.00 66.00 85 SER A C 1
ATOM 730 O O . SER A 1 85 ? -3.844 -14.399 -21.575 1.00 66.00 85 SER A O 1
ATOM 732 N N . ASP A 1 86 ? -1.923 -15.167 -20.704 1.00 70.25 86 ASP A N 1
ATOM 733 C CA . ASP A 1 86 ? -1.289 -13.865 -20.508 1.00 70.25 86 ASP A CA 1
ATOM 734 C C . ASP A 1 86 ? -0.908 -13.202 -21.834 1.00 70.25 86 ASP A C 1
ATOM 736 O O . ASP A 1 86 ? -1.162 -12.018 -22.015 1.00 70.25 86 ASP A O 1
ATOM 740 N N . GLU A 1 87 ? -0.416 -13.961 -22.814 1.00 73.81 87 GLU A N 1
ATOM 741 C CA . GLU A 1 87 ? -0.181 -13.458 -24.173 1.00 73.81 87 GLU A CA 1
ATOM 742 C C . GLU A 1 87 ? -1.493 -12.995 -24.833 1.00 73.81 87 GLU A C 1
ATOM 744 O O . GLU A 1 87 ? -1.536 -11.950 -25.484 1.00 73.81 87 GLU A O 1
ATOM 749 N N . TYR A 1 88 ? -2.585 -13.743 -24.648 1.00 70.25 88 TYR A N 1
ATOM 750 C CA . TYR A 1 88 ? -3.903 -13.344 -25.149 1.00 70.25 88 TYR A CA 1
ATOM 751 C C . TYR A 1 88 ? -4.411 -12.070 -24.459 1.00 70.25 88 TYR A C 1
ATOM 753 O O . TYR A 1 88 ? -4.864 -11.141 -25.130 1.00 70.25 88 TYR A O 1
ATOM 761 N N . ASN A 1 89 ? -4.284 -12.004 -23.132 1.00 71.50 89 ASN A N 1
ATOM 762 C CA . ASN A 1 89 ? -4.696 -10.851 -22.337 1.00 71.50 89 ASN A CA 1
ATOM 763 C C . ASN A 1 89 ? -3.880 -9.600 -22.683 1.00 71.50 89 ASN A C 1
ATOM 765 O O . ASN A 1 89 ? -4.460 -8.530 -22.852 1.00 71.50 89 ASN A O 1
ATOM 769 N N . LEU A 1 90 ? -2.563 -9.727 -22.874 1.00 80.69 90 LEU A N 1
ATOM 770 C CA . LEU A 1 90 ? -1.716 -8.612 -23.293 1.00 80.69 90 LEU A CA 1
ATOM 771 C C . LEU A 1 90 ? -2.151 -8.068 -24.656 1.00 80.69 90 LEU A C 1
ATOM 773 O O . LEU A 1 90 ? -2.290 -6.861 -24.814 1.00 80.69 90 LEU A O 1
ATOM 777 N N . ARG A 1 91 ? -2.435 -8.939 -25.632 1.00 79.50 91 ARG A N 1
ATOM 778 C CA . ARG A 1 91 ? -2.930 -8.507 -26.951 1.00 79.50 91 ARG A CA 1
ATOM 779 C C . ARG A 1 91 ? -4.269 -7.774 -26.864 1.00 79.50 91 ARG A C 1
ATOM 781 O O . ARG A 1 91 ? -4.475 -6.812 -27.603 1.00 79.50 91 ARG A O 1
ATOM 788 N N . ILE A 1 92 ? -5.171 -8.210 -25.979 1.00 72.81 92 ILE A N 1
ATOM 789 C CA . ILE A 1 92 ? -6.435 -7.504 -25.728 1.00 72.81 92 ILE A CA 1
ATOM 790 C C . ILE A 1 92 ? -6.158 -6.108 -25.180 1.00 72.81 92 ILE A C 1
ATOM 792 O O . ILE A 1 92 ? -6.690 -5.141 -25.720 1.00 72.81 92 ILE A O 1
ATOM 796 N N . GLU A 1 93 ? -5.327 -5.988 -24.144 1.00 75.44 93 GLU A N 1
ATOM 797 C CA . GLU A 1 93 ? -5.031 -4.681 -23.555 1.00 75.44 93 GLU A CA 1
ATOM 798 C C . GLU A 1 93 ? -4.328 -3.760 -24.558 1.00 75.44 93 GLU A C 1
ATOM 800 O O . GLU A 1 93 ? -4.730 -2.611 -24.698 1.00 75.44 93 GLU A O 1
ATOM 805 N N . LEU A 1 94 ? -3.378 -4.264 -25.355 1.00 84.50 94 LEU A N 1
ATOM 806 C CA . LEU A 1 94 ? -2.742 -3.493 -26.432 1.00 84.50 94 LEU A CA 1
ATOM 807 C C . LEU A 1 94 ? -3.750 -2.975 -27.464 1.00 84.50 94 LEU A C 1
ATOM 809 O O . LEU A 1 94 ? -3.633 -1.838 -27.917 1.00 84.50 94 LEU A O 1
ATOM 813 N N . LYS A 1 95 ? -4.773 -3.767 -27.804 1.00 79.69 95 LYS A N 1
ATOM 814 C CA . LYS A 1 95 ? -5.847 -3.311 -28.692 1.00 79.69 95 LYS A CA 1
ATOM 815 C C . LYS A 1 95 ? -6.690 -2.209 -28.046 1.00 79.69 95 LYS A C 1
ATOM 817 O O . LYS A 1 95 ? -7.003 -1.228 -28.710 1.00 79.69 95 LYS A O 1
ATOM 822 N N . ARG A 1 96 ? -7.039 -2.347 -26.763 1.00 73.06 96 ARG A N 1
ATOM 823 C CA . ARG A 1 96 ? -7.801 -1.323 -26.023 1.00 73.06 96 ARG A CA 1
ATOM 824 C C . ARG A 1 96 ? -7.009 -0.026 -25.902 1.00 73.06 96 ARG A C 1
ATOM 826 O O . ARG A 1 96 ? -7.574 1.041 -26.092 1.00 73.06 96 ARG A O 1
ATOM 833 N N . ILE A 1 97 ? -5.701 -0.129 -25.666 1.00 84.31 97 ILE A N 1
ATOM 834 C CA . ILE A 1 97 ? -4.777 1.007 -25.676 1.00 84.31 97 ILE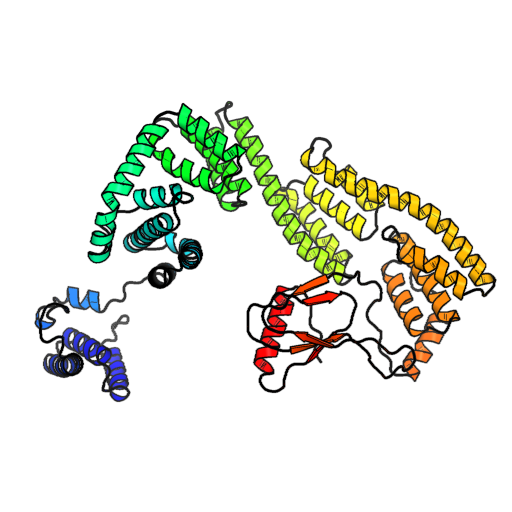 A CA 1
ATOM 835 C C . ILE A 1 97 ? -4.834 1.700 -27.042 1.00 84.31 97 ILE A C 1
ATOM 837 O O . ILE A 1 97 ? -5.098 2.898 -27.087 1.00 84.31 97 ILE A O 1
ATOM 841 N N . GLU A 1 98 ? -4.684 0.970 -28.153 1.00 83.94 98 GLU A N 1
ATOM 842 C CA . GLU A 1 98 ? -4.773 1.548 -29.505 1.00 83.94 98 GLU A CA 1
ATOM 843 C C . GLU A 1 98 ? -6.135 2.222 -29.772 1.00 83.94 98 GLU A C 1
ATOM 845 O O . GLU A 1 98 ? -6.190 3.306 -30.350 1.00 83.94 98 GLU A O 1
ATOM 850 N N . GLU A 1 99 ? -7.243 1.635 -29.310 1.00 79.69 99 GLU A N 1
ATOM 851 C CA . GLU A 1 99 ? -8.577 2.246 -29.405 1.00 79.69 99 GLU A CA 1
ATOM 852 C C . GLU A 1 99 ? -8.671 3.558 -28.603 1.00 79.69 99 GLU A C 1
ATOM 854 O O . GLU A 1 99 ? -9.243 4.540 -29.086 1.00 79.69 99 GLU A O 1
ATOM 859 N N . SER A 1 100 ? -8.090 3.616 -27.400 1.00 81.25 100 SER A N 1
ATOM 860 C CA . SER A 1 100 ? -8.012 4.849 -26.605 1.00 81.25 100 SER A CA 1
ATOM 861 C C . SER A 1 100 ? -7.121 5.903 -27.278 1.00 81.25 100 SER A C 1
ATOM 863 O O . SER A 1 100 ? -7.476 7.083 -27.273 1.00 81.25 100 SER A O 1
ATOM 865 N N . PHE A 1 101 ? -6.031 5.496 -27.939 1.00 83.94 101 PHE A N 1
ATOM 866 C CA . PHE A 1 101 ? -5.194 6.374 -28.769 1.00 83.94 101 PHE A CA 1
ATOM 867 C C . PHE A 1 101 ? -5.963 6.984 -29.941 1.00 83.94 101 PHE A C 1
ATOM 869 O O . PHE A 1 101 ? -5.885 8.190 -30.163 1.00 83.94 101 PHE A O 1
ATOM 876 N N . GLN A 1 102 ? -6.737 6.177 -30.673 1.00 84.00 102 GLN A N 1
ATOM 877 C CA . GLN A 1 102 ? -7.570 6.659 -31.782 1.00 84.00 102 GLN A CA 1
ATOM 878 C C . GLN A 1 102 ? -8.610 7.687 -31.318 1.00 84.00 102 GLN A C 1
ATOM 880 O O . GLN A 1 102 ? -8.973 8.588 -32.069 1.00 84.00 102 GLN A O 1
ATOM 885 N N . ARG A 1 103 ? -9.061 7.579 -30.063 1.00 87.69 103 ARG A N 1
ATOM 886 C CA . ARG A 1 103 ? -9.983 8.524 -29.415 1.00 87.69 103 ARG A CA 1
ATOM 887 C C . ARG A 1 103 ? -9.283 9.706 -28.734 1.00 87.69 103 ARG A C 1
ATOM 889 O O . ARG A 1 103 ? -9.965 10.486 -28.079 1.00 87.69 103 ARG A O 1
ATOM 896 N N . GLN A 1 104 ? -7.956 9.819 -28.845 1.00 89.81 104 GLN A N 1
ATOM 897 C CA . GLN A 1 104 ? -7.129 10.835 -28.175 1.00 89.81 104 GLN A CA 1
ATOM 898 C C . GLN A 1 104 ? -7.280 10.856 -26.640 1.00 89.81 104 GLN A C 1
ATOM 900 O O . GLN A 1 104 ? -7.084 11.879 -25.989 1.00 89.81 104 GLN A O 1
ATOM 905 N N . LYS A 1 105 ? -7.620 9.714 -26.028 1.00 89.81 105 LYS A N 1
ATOM 906 C CA . LYS A 1 105 ? -7.757 9.570 -24.573 1.00 89.81 105 LYS A CA 1
ATOM 907 C C . LYS A 1 105 ? -6.472 9.013 -23.961 1.00 89.81 105 LYS A C 1
ATOM 909 O O . LYS A 1 105 ? -6.412 7.850 -23.563 1.00 89.81 105 LYS A O 1
ATOM 914 N N . PHE A 1 106 ? -5.431 9.840 -23.902 1.00 87.56 106 PHE A N 1
ATOM 915 C CA . PHE A 1 106 ? -4.080 9.397 -23.530 1.00 87.56 106 PHE A CA 1
ATOM 916 C C . PHE A 1 106 ? -3.937 8.981 -22.057 1.00 87.56 106 PHE A C 1
ATOM 918 O O . PHE A 1 106 ? -3.247 8.008 -21.773 1.00 87.56 106 PHE A O 1
ATOM 925 N N . GLU A 1 107 ? -4.646 9.617 -21.121 1.00 85.75 107 GLU A N 1
ATOM 926 C CA . GLU A 1 107 ? -4.651 9.172 -19.714 1.00 85.75 107 GLU A CA 1
ATOM 927 C C . GLU A 1 107 ? -5.367 7.826 -19.524 1.00 85.75 107 GLU A C 1
ATOM 929 O O . GLU A 1 107 ? -4.908 6.971 -18.768 1.00 85.75 107 GLU A O 1
ATOM 934 N N . GLU A 1 108 ? -6.455 7.585 -20.264 1.00 82.31 108 GLU A N 1
ATOM 935 C CA . GLU A 1 108 ? -7.124 6.276 -20.282 1.00 82.31 108 GLU A CA 1
ATOM 936 C C . GLU A 1 108 ? -6.175 5.203 -20.838 1.00 82.31 108 GLU A C 1
ATOM 938 O O . GLU A 1 108 ? -6.011 4.139 -20.237 1.00 82.31 108 GLU A O 1
ATOM 943 N N . ALA A 1 109 ? -5.483 5.518 -21.939 1.00 85.06 109 ALA A N 1
ATOM 944 C CA . ALA A 1 109 ? -4.461 4.654 -22.518 1.00 85.06 109 ALA A CA 1
ATOM 945 C C . ALA A 1 109 ? -3.315 4.376 -21.531 1.00 85.06 109 ALA A C 1
ATOM 947 O O . ALA A 1 109 ? -2.843 3.244 -21.473 1.00 85.06 109 ALA A O 1
ATOM 948 N N . ARG A 1 110 ? -2.908 5.356 -20.711 1.00 90.06 110 ARG A N 1
ATOM 949 C CA . ARG A 1 110 ? -1.884 5.187 -19.669 1.00 90.06 110 ARG A CA 1
ATOM 950 C C . ARG A 1 110 ? -2.306 4.219 -18.578 1.00 90.06 110 ARG A C 1
ATOM 952 O O . ARG A 1 110 ? -1.539 3.322 -18.243 1.00 90.06 110 ARG A O 1
ATOM 959 N N . ILE A 1 111 ? -3.530 4.344 -18.071 1.00 77.75 111 ILE A N 1
ATOM 960 C CA . ILE A 1 111 ? -4.065 3.421 -17.061 1.00 77.75 111 ILE A CA 1
ATOM 961 C C . ILE A 1 111 ? -4.124 1.992 -17.620 1.00 77.75 111 ILE A C 1
ATOM 963 O O . ILE A 1 111 ? -3.707 1.041 -16.956 1.00 77.75 111 ILE A O 1
ATOM 967 N N . LEU A 1 112 ? -4.608 1.830 -18.856 1.00 75.00 112 LEU A N 1
ATOM 968 C CA . LEU A 1 112 ? -4.634 0.532 -19.537 1.00 75.00 112 LEU A CA 1
ATOM 969 C C . LEU A 1 112 ? -3.220 -0.024 -19.757 1.00 75.00 112 LEU A C 1
ATOM 971 O O . LEU A 1 112 ? -2.989 -1.209 -19.527 1.00 75.00 112 LEU A O 1
ATOM 975 N N . PHE A 1 113 ? -2.268 0.831 -20.136 1.00 87.50 113 PHE A N 1
ATOM 976 C CA . PHE A 1 113 ? -0.867 0.467 -20.338 1.00 87.50 113 PHE A CA 1
ATOM 977 C C . PHE A 1 113 ? -0.224 -0.068 -19.056 1.00 87.50 113 PHE A C 1
ATOM 979 O O . PHE A 1 113 ? 0.339 -1.161 -19.066 1.00 87.50 113 PHE A O 1
ATOM 986 N N . THR A 1 114 ? -0.392 0.631 -17.932 1.00 81.81 114 THR A N 1
ATOM 987 C CA . THR A 1 114 ? 0.086 0.165 -16.622 1.00 81.81 114 THR A CA 1
ATOM 988 C C . THR A 1 114 ? -0.565 -1.162 -16.220 1.00 81.81 114 THR A C 1
ATOM 990 O O . THR A 1 114 ? 0.111 -2.074 -15.751 1.00 81.81 114 THR A O 1
ATOM 993 N N . ASN A 1 115 ? -1.866 -1.334 -16.467 1.00 75.06 115 ASN A N 1
ATOM 994 C CA . ASN A 1 115 ? -2.555 -2.597 -16.181 1.00 75.06 115 ASN A CA 1
ATOM 995 C C . ASN A 1 115 ? -2.079 -3.763 -17.061 1.00 75.06 115 ASN A C 1
ATOM 997 O O . ASN A 1 115 ? -2.163 -4.921 -16.640 1.00 75.06 115 ASN A O 1
ATOM 1001 N N . ALA A 1 116 ? -1.600 -3.480 -18.273 1.00 78.69 116 ALA A N 1
ATOM 1002 C CA . ALA A 1 116 ? -1.099 -4.484 -19.204 1.00 78.69 116 ALA A CA 1
ATOM 1003 C C . ALA A 1 116 ? 0.260 -5.068 -18.772 1.00 78.69 116 ALA A C 1
ATOM 1005 O O . ALA A 1 116 ? 0.567 -6.212 -19.118 1.00 78.69 116 ALA A O 1
ATOM 1006 N N . GLU A 1 117 ? 1.038 -4.340 -17.964 1.00 83.62 117 GLU A N 1
ATOM 1007 C CA . GLU A 1 117 ? 2.372 -4.748 -17.500 1.00 83.62 117 GLU A CA 1
ATOM 1008 C C . GLU A 1 117 ? 2.370 -6.114 -16.794 1.00 83.62 117 GLU A C 1
ATOM 1010 O O . GLU A 1 117 ? 3.297 -6.903 -16.955 1.00 83.62 117 GLU A O 1
ATOM 1015 N N . ARG A 1 118 ? 1.295 -6.474 -16.083 1.00 79.00 118 ARG A N 1
ATOM 1016 C CA . ARG A 1 118 ? 1.190 -7.781 -15.403 1.00 79.00 118 ARG A CA 1
ATOM 1017 C C . ARG A 1 118 ? 1.232 -8.986 -16.352 1.00 79.00 118 ARG A C 1
ATOM 1019 O O . ARG A 1 118 ? 1.586 -10.080 -15.927 1.00 79.00 118 ARG A O 1
ATOM 1026 N N . PHE A 1 119 ? 0.858 -8.797 -17.618 1.00 78.56 119 PHE A N 1
ATOM 1027 C CA . PHE A 1 119 ? 0.838 -9.854 -18.633 1.00 78.56 119 PHE A CA 1
ATOM 1028 C C . PHE A 1 119 ? 2.127 -9.896 -19.467 1.00 78.56 119 PHE A C 1
ATOM 1030 O O . PHE A 1 119 ? 2.419 -10.900 -20.116 1.00 78.56 119 PHE A O 1
ATOM 1037 N N . TYR A 1 120 ? 2.915 -8.819 -19.434 1.00 84.31 120 TYR A N 1
ATOM 1038 C CA . TYR A 1 120 ? 4.136 -8.643 -20.219 1.00 84.31 120 TYR A CA 1
ATOM 1039 C C . TYR A 1 120 ? 5.204 -9.741 -20.012 1.00 84.31 120 TYR A C 1
ATOM 1041 O O . TYR A 1 120 ? 5.706 -10.254 -21.017 1.00 84.31 120 TYR A O 1
ATOM 1049 N N . PRO A 1 121 ? 5.550 -10.180 -18.782 1.00 80.06 121 PRO A N 1
ATOM 1050 C CA . PRO A 1 121 ? 6.676 -11.098 -18.574 1.00 80.06 121 PRO A CA 1
ATOM 1051 C C . PRO A 1 121 ? 6.507 -12.473 -19.232 1.00 80.06 121 PRO A C 1
ATOM 1053 O O . PRO A 1 121 ? 7.496 -13.103 -19.594 1.00 80.06 121 PRO A O 1
ATOM 1056 N N . GLN A 1 122 ? 5.263 -12.934 -19.387 1.00 79.19 122 GLN A N 1
ATOM 1057 C CA . GLN A 1 122 ? 4.921 -14.262 -19.917 1.00 79.19 122 GLN A CA 1
ATOM 1058 C C . GLN A 1 122 ? 4.557 -14.241 -21.411 1.00 79.19 122 GLN A C 1
ATOM 1060 O O . GLN A 1 122 ? 4.228 -15.279 -21.995 1.00 79.19 122 GLN A O 1
ATOM 1065 N N . ALA A 1 123 ? 4.580 -13.056 -22.024 1.00 81.75 123 ALA A N 1
ATOM 1066 C CA . ALA A 1 123 ? 4.298 -12.860 -23.434 1.00 81.75 123 ALA A CA 1
ATOM 1067 C C . ALA A 1 123 ? 5.503 -13.222 -24.315 1.00 81.75 123 ALA A C 1
ATOM 1069 O O . ALA A 1 123 ? 6.653 -13.257 -23.877 1.00 81.75 123 ALA A O 1
ATOM 1070 N N . ARG A 1 124 ? 5.244 -13.487 -25.594 1.00 83.06 124 ARG A N 1
ATOM 1071 C CA . ARG A 1 124 ? 6.296 -13.713 -26.589 1.00 83.06 124 ARG A CA 1
ATOM 1072 C C . ARG A 1 124 ? 7.023 -12.415 -26.910 1.00 83.06 124 ARG A C 1
ATOM 1074 O O . ARG A 1 124 ? 6.464 -11.327 -26.773 1.00 83.06 124 ARG A O 1
ATOM 1081 N N . LYS A 1 125 ? 8.254 -12.540 -27.413 1.00 84.69 125 LYS A N 1
ATOM 1082 C CA . LYS A 1 125 ? 9.124 -11.401 -27.741 1.00 84.69 125 LYS A CA 1
ATOM 1083 C C . LYS A 1 125 ? 8.456 -10.405 -28.688 1.00 84.69 125 LYS A C 1
ATOM 1085 O O . LYS A 1 125 ? 8.623 -9.205 -28.512 1.00 84.69 125 LYS A O 1
ATOM 1090 N N . GLU A 1 126 ? 7.671 -10.872 -29.655 1.00 82.31 126 GLU A N 1
ATOM 1091 C CA . GLU A 1 126 ? 6.961 -10.007 -30.602 1.00 82.31 126 GLU A CA 1
ATOM 1092 C C . GLU A 1 126 ? 5.905 -9.140 -29.900 1.00 82.31 126 GLU A C 1
ATOM 1094 O O . GLU A 1 126 ? 5.801 -7.944 -30.163 1.00 82.31 126 GLU A O 1
ATOM 1099 N N . THR A 1 127 ? 5.150 -9.714 -28.964 1.00 82.81 127 THR A N 1
ATOM 1100 C CA . THR A 1 127 ? 4.088 -9.008 -28.230 1.00 82.81 127 THR A CA 1
ATOM 1101 C C . THR A 1 127 ? 4.664 -8.114 -27.133 1.00 82.81 127 THR A C 1
ATOM 1103 O O . THR A 1 127 ? 4.194 -6.995 -26.936 1.00 82.81 127 THR A O 1
ATOM 1106 N N . GLN A 1 128 ? 5.749 -8.543 -26.484 1.00 89.31 128 GLN A N 1
ATOM 1107 C CA . GLN A 1 128 ? 6.564 -7.686 -25.616 1.00 89.31 128 GLN A CA 1
ATOM 1108 C C . GLN A 1 128 ? 7.109 -6.472 -26.382 1.00 89.31 128 GLN A C 1
ATOM 1110 O O . GLN A 1 128 ? 7.061 -5.343 -25.893 1.00 89.31 128 GLN A O 1
ATOM 1115 N N . ASN A 1 129 ? 7.563 -6.680 -27.619 1.00 90.81 129 ASN A N 1
ATOM 1116 C CA . ASN A 1 129 ? 8.038 -5.599 -28.471 1.00 90.81 129 ASN A CA 1
ATOM 1117 C C . ASN A 1 129 ? 6.914 -4.626 -28.864 1.00 90.81 129 ASN A C 1
ATOM 1119 O O . ASN A 1 129 ? 7.114 -3.413 -28.840 1.00 90.81 129 ASN A O 1
ATOM 1123 N N . GLN A 1 130 ? 5.714 -5.135 -29.165 1.00 88.56 130 GLN A N 1
ATOM 1124 C CA . GLN A 1 130 ? 4.531 -4.296 -29.399 1.00 88.56 130 GLN A CA 1
ATOM 1125 C C . GLN A 1 130 ? 4.152 -3.473 -28.164 1.00 88.56 130 GLN A C 1
ATOM 1127 O O . GLN A 1 130 ? 3.815 -2.297 -28.299 1.00 88.56 130 GLN A O 1
ATOM 1132 N N . TYR A 1 131 ? 4.261 -4.056 -26.969 1.00 93.25 131 TYR A N 1
ATOM 1133 C CA . TYR A 1 131 ? 4.075 -3.334 -25.713 1.00 93.25 131 TYR A CA 1
ATOM 1134 C C . TYR A 1 131 ? 5.073 -2.179 -25.572 1.00 93.25 131 TYR A C 1
ATOM 1136 O O . TYR A 1 131 ? 4.669 -1.052 -25.297 1.00 93.25 131 TYR A O 1
ATOM 1144 N N . HIS A 1 132 ? 6.360 -2.394 -25.851 1.00 94.06 132 HIS A N 1
ATOM 1145 C CA . HIS A 1 132 ? 7.340 -1.303 -25.826 1.00 94.06 132 HIS A CA 1
ATOM 1146 C C . HIS A 1 132 ? 7.097 -0.240 -26.900 1.00 94.06 132 HIS A C 1
ATOM 1148 O O . HIS A 1 132 ? 7.234 0.948 -26.618 1.00 94.06 132 HIS A O 1
ATOM 1154 N N . PHE A 1 133 ? 6.680 -0.634 -28.102 1.00 93.69 133 PHE A N 1
ATOM 1155 C CA . PHE A 1 133 ? 6.303 0.323 -29.139 1.00 93.69 133 PHE A CA 1
ATOM 1156 C C . PHE A 1 133 ? 5.099 1.185 -28.722 1.00 93.69 133 PHE A C 1
ATOM 1158 O O . PHE A 1 133 ? 5.132 2.401 -28.919 1.00 93.69 133 PHE A O 1
ATOM 1165 N N . MET A 1 134 ? 4.075 0.597 -28.087 1.00 92.62 134 MET A N 1
ATOM 1166 C CA . MET A 1 134 ? 2.965 1.382 -27.530 1.00 92.62 134 MET A CA 1
ATOM 1167 C C . MET A 1 134 ? 3.397 2.291 -26.390 1.00 92.62 134 MET A C 1
ATOM 1169 O O . MET A 1 134 ? 2.973 3.443 -26.362 1.00 92.62 134 MET A O 1
ATOM 1173 N N . GLY A 1 135 ? 4.265 1.817 -25.497 1.00 93.75 135 GLY A N 1
ATOM 1174 C CA . GLY A 1 135 ? 4.797 2.636 -24.409 1.00 93.75 135 GLY A CA 1
ATOM 1175 C C . GLY A 1 135 ? 5.517 3.870 -24.939 1.00 93.75 135 GLY A C 1
ATOM 1176 O O . GLY A 1 135 ? 5.241 4.982 -24.499 1.00 93.75 135 GLY A O 1
ATOM 1177 N N . LEU A 1 136 ? 6.370 3.701 -25.955 1.00 94.56 136 LEU A N 1
ATOM 1178 C CA . LEU A 1 136 ? 7.047 4.822 -26.607 1.00 94.56 136 LEU A CA 1
ATOM 1179 C C . LEU A 1 136 ? 6.049 5.840 -27.166 1.00 94.56 136 LEU A C 1
ATOM 1181 O O . LEU A 1 136 ? 6.171 7.027 -26.879 1.00 94.56 136 LEU A O 1
ATOM 1185 N N . ARG A 1 137 ? 5.062 5.382 -27.949 1.00 93.00 137 ARG A N 1
ATOM 1186 C CA . ARG A 1 137 ? 4.040 6.273 -28.517 1.00 93.00 137 ARG A CA 1
ATOM 1187 C C . ARG A 1 137 ? 3.268 7.006 -27.426 1.00 93.00 137 ARG A C 1
ATOM 1189 O O . ARG A 1 137 ? 2.947 8.171 -27.598 1.00 93.00 137 ARG A O 1
ATOM 1196 N N . LEU A 1 138 ? 2.958 6.331 -26.324 1.00 93.56 138 LEU A N 1
ATOM 1197 C CA . LEU A 1 138 ? 2.095 6.870 -25.277 1.00 93.56 138 LEU A CA 1
ATOM 1198 C C . LEU A 1 138 ? 2.797 7.991 -24.536 1.00 93.56 138 LEU A C 1
ATOM 1200 O O . LEU A 1 138 ? 2.273 9.095 -24.434 1.00 93.56 138 LEU A O 1
ATOM 1204 N N . TYR A 1 139 ? 4.002 7.709 -24.059 1.00 93.38 139 TYR A N 1
ATOM 1205 C CA . TYR A 1 139 ? 4.762 8.673 -23.284 1.00 93.38 139 TYR A CA 1
ATOM 1206 C C . TYR A 1 139 ? 5.311 9.816 -24.143 1.00 93.38 139 TYR A C 1
ATOM 1208 O O . TYR A 1 139 ? 5.495 10.909 -23.626 1.00 93.38 139 TYR A O 1
ATOM 1216 N N . ASP A 1 140 ? 5.481 9.616 -25.454 1.00 91.56 140 ASP A N 1
ATOM 1217 C CA . ASP A 1 140 ? 5.729 10.714 -26.397 1.00 91.56 140 ASP A CA 1
ATOM 1218 C C . ASP A 1 140 ? 4.541 11.689 -26.484 1.00 91.56 140 ASP A C 1
ATOM 1220 O O . ASP A 1 140 ? 4.751 12.896 -26.555 1.00 91.56 140 ASP A O 1
ATOM 1224 N N . GLN A 1 141 ? 3.300 11.186 -26.435 1.00 92.12 141 GLN A N 1
ATOM 1225 C CA . GLN A 1 141 ? 2.093 12.025 -26.473 1.00 92.12 141 GLN A CA 1
ATOM 1226 C C . GLN A 1 141 ? 1.783 12.709 -25.136 1.00 92.12 141 GLN A C 1
ATOM 1228 O O . GLN A 1 141 ? 1.218 13.799 -25.130 1.00 92.12 141 GLN A O 1
ATOM 1233 N N . LEU A 1 142 ? 2.150 12.094 -24.008 1.00 89.69 142 LEU A N 1
ATOM 1234 C CA . LEU A 1 142 ? 1.928 12.659 -22.671 1.00 89.69 142 LEU A CA 1
ATOM 1235 C C . LEU A 1 142 ? 2.914 13.785 -22.302 1.00 89.69 142 LEU A C 1
ATOM 1237 O O . LEU A 1 142 ? 2.708 14.471 -21.305 1.00 89.69 142 LEU A O 1
ATOM 1241 N N . GLY A 1 143 ? 3.956 14.002 -23.108 1.00 88.44 143 GLY A N 1
ATOM 1242 C CA . GLY A 1 143 ? 4.862 15.144 -22.987 1.00 88.44 143 GLY A CA 1
ATOM 1243 C C . GLY A 1 143 ? 6.129 14.889 -22.165 1.00 88.44 143 GLY A C 1
ATOM 1244 O O . GLY A 1 143 ? 6.449 13.766 -21.771 1.00 88.44 143 GLY A O 1
ATOM 1245 N N . ASP A 1 144 ? 6.884 15.965 -21.929 1.00 84.50 144 ASP A N 1
ATOM 1246 C CA . ASP A 1 144 ? 8.260 15.906 -21.410 1.00 84.50 144 ASP A CA 1
ATOM 1247 C C . ASP A 1 144 ? 8.382 15.313 -19.999 1.00 84.50 144 ASP A C 1
ATOM 1249 O O . ASP A 1 144 ? 9.425 14.750 -19.654 1.00 84.50 144 ASP A O 1
ATOM 1253 N N . GLU A 1 145 ? 7.321 15.369 -19.192 1.00 85.50 145 GLU A N 1
ATOM 1254 C CA . GLU A 1 145 ? 7.297 14.765 -17.854 1.00 85.50 145 GLU A CA 1
ATOM 1255 C C . GLU A 1 145 ? 7.514 13.242 -17.885 1.00 85.50 145 GLU A C 1
ATOM 1257 O O . GLU A 1 145 ? 8.049 12.676 -16.928 1.00 85.50 145 GLU A O 1
ATOM 1262 N N . TYR A 1 146 ? 7.180 12.592 -19.008 1.00 89.69 146 TYR A N 1
ATOM 1263 C CA . TYR A 1 146 ? 7.306 11.148 -19.223 1.00 89.69 146 TYR A CA 1
ATOM 1264 C C . TYR A 1 146 ? 8.504 10.761 -20.106 1.00 89.69 146 TYR A C 1
ATOM 1266 O O . TYR A 1 146 ? 8.597 9.641 -20.626 1.00 89.69 146 TYR A O 1
ATOM 1274 N N . ARG A 1 147 ? 9.461 11.678 -20.284 1.00 89.88 147 ARG A N 1
ATOM 1275 C CA . ARG A 1 147 ? 10.612 11.485 -21.177 1.00 89.88 147 ARG A CA 1
ATOM 1276 C C . ARG A 1 147 ? 11.473 10.271 -20.814 1.00 89.88 147 ARG A C 1
ATOM 1278 O O . ARG A 1 147 ? 11.977 9.607 -21.718 1.00 89.88 147 ARG A O 1
ATOM 1285 N N . TYR A 1 148 ? 11.642 9.939 -19.530 1.00 92.12 148 TYR A N 1
ATOM 1286 C CA . TYR A 1 148 ? 12.408 8.748 -19.125 1.00 92.12 148 TYR A CA 1
ATOM 1287 C C . TYR A 1 148 ? 11.694 7.444 -19.485 1.00 92.12 148 TYR A C 1
ATOM 1289 O O . TYR A 1 148 ? 12.338 6.514 -19.970 1.00 92.12 148 TYR A O 1
ATOM 1297 N N . GLN A 1 149 ? 10.373 7.389 -19.328 1.00 93.81 149 GLN A N 1
ATOM 1298 C CA . GLN A 1 149 ? 9.554 6.254 -19.739 1.00 93.81 149 GLN A CA 1
ATOM 1299 C C . GLN A 1 149 ? 9.652 6.054 -21.257 1.00 93.81 149 GLN A C 1
ATOM 1301 O O . GLN A 1 149 ? 9.921 4.944 -21.720 1.00 93.81 149 GLN A O 1
ATOM 1306 N N . ALA A 1 150 ? 9.516 7.134 -22.033 1.00 93.69 150 ALA A N 1
ATOM 1307 C CA . ALA A 1 150 ? 9.652 7.087 -23.486 1.00 93.69 150 ALA A CA 1
ATOM 1308 C C . ALA A 1 150 ? 11.046 6.592 -23.919 1.00 93.69 150 ALA A C 1
ATOM 1310 O O . ALA A 1 150 ? 11.147 5.653 -24.712 1.00 93.69 150 ALA A O 1
ATOM 1311 N N . LEU A 1 151 ? 12.127 7.140 -23.347 1.00 94.50 151 LEU A N 1
ATOM 1312 C CA . LEU A 1 151 ? 13.500 6.698 -23.633 1.00 94.50 151 LEU A CA 1
ATOM 1313 C C . LEU A 1 151 ? 13.730 5.223 -23.286 1.00 94.50 151 LEU A C 1
ATOM 1315 O O . LEU A 1 151 ? 14.392 4.505 -24.040 1.00 94.50 151 LEU A O 1
ATOM 1319 N N . LEU A 1 152 ? 13.179 4.755 -22.165 1.00 93.50 152 LEU A N 1
ATOM 1320 C CA . LEU A 1 152 ? 13.314 3.365 -21.739 1.00 93.50 152 LEU A CA 1
ATOM 1321 C C . LEU A 1 152 ? 12.620 2.415 -22.721 1.00 93.50 152 LEU A C 1
ATOM 1323 O O . LEU A 1 152 ? 13.203 1.408 -23.128 1.00 93.50 152 LEU A O 1
ATOM 1327 N N . HIS A 1 153 ? 11.403 2.755 -23.144 1.00 93.69 153 HIS A N 1
ATOM 1328 C CA . HIS A 1 153 ? 10.665 1.982 -24.137 1.00 93.69 153 HIS A CA 1
ATOM 1329 C C . HIS A 1 153 ? 11.329 2.002 -25.514 1.00 93.69 153 HIS A C 1
ATOM 1331 O O . HIS A 1 153 ? 11.424 0.951 -26.147 1.00 93.69 153 HIS A O 1
ATOM 1337 N N . PHE A 1 154 ? 11.860 3.150 -25.947 1.00 94.62 154 PHE A N 1
ATOM 1338 C CA . PHE A 1 154 ? 12.647 3.249 -27.178 1.00 94.62 154 PHE A CA 1
ATOM 1339 C C . PHE A 1 154 ? 13.856 2.307 -27.151 1.00 94.62 154 PHE A C 1
ATOM 1341 O O . PHE A 1 154 ? 14.106 1.596 -28.120 1.00 94.62 154 PHE A O 1
ATOM 1348 N N . ARG A 1 155 ? 14.574 2.256 -26.024 1.00 92.00 155 ARG A N 1
ATOM 1349 C CA . ARG A 1 155 ? 15.754 1.403 -25.852 1.00 92.00 155 ARG A CA 1
ATOM 1350 C C . ARG A 1 155 ? 15.431 -0.094 -25.851 1.00 92.00 155 ARG A C 1
ATOM 1352 O O . ARG A 1 155 ? 16.219 -0.876 -26.374 1.00 92.00 155 ARG A O 1
ATOM 1359 N N . LYS A 1 156 ? 14.328 -0.502 -25.214 1.00 90.75 156 LYS A N 1
ATOM 1360 C CA . LYS A 1 156 ? 13.932 -1.919 -25.094 1.00 90.75 156 LYS A CA 1
ATOM 1361 C C . LYS A 1 156 ? 13.297 -2.483 -26.368 1.00 90.75 156 LYS A C 1
ATOM 1363 O O . LYS A 1 156 ? 13.183 -3.698 -26.507 1.00 90.75 156 LYS A O 1
ATOM 1368 N N . MET A 1 157 ? 12.859 -1.620 -27.277 1.00 90.50 157 MET A N 1
ATOM 1369 C CA . MET A 1 157 ? 12.225 -2.027 -28.523 1.00 90.50 157 MET A CA 1
ATOM 1370 C C . MET A 1 157 ? 13.248 -2.547 -29.543 1.00 90.50 157 MET A C 1
ATOM 1372 O O . MET A 1 157 ? 14.307 -1.958 -29.747 1.00 90.50 157 MET A O 1
ATOM 1376 N N . ASN A 1 158 ? 12.884 -3.610 -30.257 1.00 87.94 158 ASN A N 1
ATOM 1377 C CA . ASN A 1 158 ? 13.549 -4.074 -31.465 1.00 87.94 158 ASN A CA 1
ATOM 1378 C C . ASN A 1 158 ? 12.692 -3.766 -32.709 1.00 87.94 158 ASN A C 1
ATOM 1380 O O . ASN A 1 158 ? 11.620 -4.343 -32.910 1.00 87.94 158 ASN A O 1
ATOM 1384 N N . SER A 1 159 ? 13.194 -2.890 -33.582 1.00 85.00 159 SER A N 1
ATOM 1385 C CA . SER A 1 159 ? 12.503 -2.479 -34.814 1.00 85.00 159 SER A CA 1
ATOM 1386 C C . SER A 1 159 ? 12.269 -3.611 -35.827 1.00 85.00 159 SER A C 1
ATOM 1388 O O . SER A 1 159 ? 11.359 -3.514 -36.648 1.00 85.00 159 SER A O 1
ATOM 1390 N N . GLU A 1 160 ? 13.044 -4.699 -35.762 1.00 84.50 160 GLU A N 1
ATOM 1391 C CA . GLU A 1 160 ? 12.904 -5.859 -36.657 1.00 84.50 160 GLU A CA 1
ATOM 1392 C C . GLU A 1 160 ? 11.660 -6.696 -36.344 1.00 84.50 160 GLU A C 1
ATOM 1394 O O . GLU A 1 160 ? 11.124 -7.369 -37.219 1.00 84.50 160 GLU A O 1
ATOM 1399 N N . LEU A 1 161 ? 11.175 -6.627 -35.101 1.00 82.56 161 LEU A N 1
ATOM 1400 C CA . LEU A 1 161 ? 10.006 -7.370 -34.629 1.00 82.56 161 LEU A CA 1
ATOM 1401 C C . LEU A 1 161 ? 8.697 -6.573 -34.782 1.00 82.56 161 LEU A C 1
ATOM 1403 O O . LEU A 1 161 ? 7.662 -6.972 -34.245 1.00 82.56 161 LEU A O 1
ATOM 1407 N N . LEU A 1 162 ? 8.723 -5.419 -35.460 1.00 78.88 162 LEU A N 1
ATOM 1408 C CA . LEU A 1 162 ? 7.528 -4.621 -35.735 1.00 78.88 162 LEU A CA 1
ATOM 1409 C C . LEU A 1 162 ? 6.823 -5.092 -37.008 1.00 78.88 162 LEU A C 1
ATOM 1411 O O . LEU A 1 162 ? 7.451 -5.435 -38.007 1.00 78.88 162 LEU A O 1
ATOM 1415 N N . SER A 1 163 ? 5.490 -5.032 -36.996 1.00 75.56 163 SER A N 1
ATOM 1416 C CA . SER A 1 163 ? 4.710 -5.182 -38.223 1.00 75.56 163 SER A CA 1
ATOM 1417 C C . SER A 1 163 ? 5.017 -4.028 -39.193 1.00 75.56 163 SER A C 1
ATOM 1419 O O . SER A 1 163 ? 5.331 -2.924 -38.739 1.00 75.56 163 SER A O 1
ATOM 1421 N N . PRO A 1 164 ? 4.882 -4.222 -40.519 1.00 78.12 164 PRO A N 1
ATOM 1422 C CA . PRO A 1 164 ? 5.145 -3.168 -41.503 1.00 78.12 164 PRO A CA 1
ATOM 1423 C C . PRO A 1 164 ? 4.465 -1.809 -41.219 1.00 78.12 164 PRO A C 1
ATOM 1425 O O . PRO A 1 164 ? 5.155 -0.790 -41.291 1.00 78.12 164 PRO A O 1
ATOM 1428 N N . PRO A 1 165 ? 3.169 -1.735 -40.837 1.00 79.12 165 PRO A N 1
ATOM 1429 C CA . PRO A 1 165 ? 2.547 -0.449 -40.506 1.00 79.12 165 PRO A CA 1
ATOM 1430 C C . PRO A 1 165 ? 3.142 0.204 -39.249 1.00 79.12 165 PRO A C 1
ATOM 1432 O O . PRO A 1 165 ? 3.377 1.412 -39.241 1.00 79.12 165 PRO A O 1
ATOM 1435 N N . ASN A 1 166 ? 3.463 -0.579 -38.215 1.00 80.88 166 ASN A N 1
ATOM 1436 C CA . ASN A 1 166 ? 4.091 -0.056 -36.998 1.00 80.88 166 ASN A CA 1
ATOM 1437 C C . ASN A 1 166 ? 5.533 0.391 -37.248 1.00 80.88 166 ASN A C 1
ATOM 1439 O O . ASN A 1 166 ? 5.973 1.382 -36.673 1.00 80.88 166 ASN A O 1
ATOM 1443 N N . LYS A 1 167 ? 6.254 -0.296 -38.139 1.00 85.00 167 LYS A N 1
ATOM 1444 C CA . LYS A 1 167 ? 7.607 0.083 -38.544 1.00 85.00 167 LYS A CA 1
ATOM 1445 C C . LYS A 1 167 ? 7.624 1.451 -39.230 1.00 85.00 167 LYS A C 1
ATOM 1447 O O . LYS A 1 167 ? 8.420 2.299 -38.846 1.00 85.00 167 LYS A O 1
ATOM 1452 N N . LYS A 1 168 ? 6.682 1.713 -40.143 1.00 84.44 168 LYS A N 1
ATOM 1453 C CA . LYS A 1 168 ? 6.539 3.028 -40.791 1.00 84.44 168 LYS A CA 1
ATOM 1454 C C . LYS A 1 168 ? 6.261 4.149 -39.779 1.00 84.44 168 LYS A C 1
ATOM 1456 O O . LYS A 1 168 ? 6.843 5.224 -39.876 1.00 84.44 168 LYS A O 1
ATOM 1461 N N . LEU A 1 169 ? 5.391 3.897 -38.798 1.00 84.19 169 LEU A N 1
ATOM 1462 C CA . LEU A 1 169 ? 5.108 4.849 -37.714 1.00 84.19 169 LEU A CA 1
ATOM 1463 C C . LEU A 1 169 ? 6.324 5.072 -36.803 1.00 84.19 169 LEU A C 1
ATOM 1465 O O . LEU A 1 169 ? 6.584 6.192 -36.375 1.00 84.19 169 LEU A O 1
ATOM 1469 N N . PHE A 1 170 ? 7.085 4.018 -36.511 1.00 88.50 170 PHE A N 1
ATOM 1470 C CA . PHE A 1 170 ? 8.319 4.116 -35.738 1.00 88.50 170 PHE A CA 1
ATOM 1471 C C . PHE A 1 170 ? 9.384 4.950 -36.460 1.00 88.50 170 PHE A C 1
ATOM 1473 O O . PHE A 1 170 ? 9.994 5.825 -35.848 1.00 88.50 170 PHE A O 1
ATOM 1480 N N . GLU A 1 171 ? 9.574 4.724 -37.761 1.00 88.62 171 GLU A N 1
ATOM 1481 C CA . GLU A 1 171 ? 10.560 5.427 -38.590 1.00 88.62 171 GLU A CA 1
ATOM 1482 C C . GLU A 1 171 ? 10.345 6.950 -38.603 1.00 88.62 171 GLU A C 1
ATOM 1484 O O . GLU A 1 171 ? 11.325 7.693 -38.558 1.00 88.62 171 GLU A O 1
ATOM 1489 N N . GLN A 1 172 ? 9.092 7.422 -38.552 1.00 86.88 172 GLN A N 1
ATOM 1490 C CA . GLN A 1 172 ? 8.762 8.856 -38.466 1.00 86.88 172 GLN A CA 1
ATOM 1491 C C . GLN A 1 172 ? 9.355 9.535 -37.222 1.00 86.88 172 GLN A C 1
ATOM 1493 O O . GLN A 1 172 ? 9.776 10.687 -37.288 1.00 86.88 172 GLN A O 1
ATOM 1498 N N . ASN A 1 173 ? 9.427 8.814 -36.099 1.00 85.06 173 ASN A N 1
ATOM 1499 C CA . ASN A 1 173 ? 9.889 9.343 -34.812 1.00 85.06 173 ASN A CA 1
ATOM 1500 C C . ASN A 1 173 ? 11.279 8.826 -34.404 1.00 85.06 173 ASN A C 1
ATOM 1502 O O . ASN A 1 173 ? 11.817 9.230 -33.370 1.00 85.06 173 ASN A O 1
ATOM 1506 N N . TYR A 1 174 ? 11.887 7.952 -35.211 1.00 89.81 174 TYR A N 1
ATOM 1507 C CA . TYR A 1 174 ? 13.161 7.311 -34.892 1.00 89.81 174 TYR A CA 1
ATOM 1508 C C . TYR A 1 174 ? 14.299 8.322 -34.732 1.00 89.81 174 TYR A C 1
ATOM 1510 O O . TYR A 1 174 ? 15.051 8.250 -33.762 1.00 89.81 174 TYR A O 1
ATOM 1518 N N . ALA A 1 175 ? 14.414 9.289 -35.649 1.00 90.31 175 ALA A N 1
ATOM 1519 C CA . ALA A 1 175 ? 15.474 10.298 -35.608 1.00 90.31 175 ALA A CA 1
ATOM 1520 C C . ALA A 1 175 ? 15.409 11.156 -34.332 1.00 90.31 175 ALA A C 1
ATOM 1522 O O . ALA A 1 175 ? 16.440 11.376 -33.695 1.00 90.31 175 ALA A O 1
ATOM 1523 N N . LYS A 1 176 ? 14.194 11.560 -33.922 1.00 92.19 176 LYS A N 1
ATOM 1524 C CA . LYS A 1 176 ? 13.938 12.287 -32.668 1.00 92.19 176 LYS A CA 1
ATOM 1525 C C . LYS A 1 176 ? 14.468 11.488 -31.479 1.00 92.19 176 LYS A C 1
ATOM 1527 O O . LYS A 1 176 ? 15.376 11.937 -30.788 1.00 92.19 176 LYS A O 1
ATOM 1532 N N . TRP A 1 177 ? 13.948 10.279 -31.271 1.00 91.81 177 TRP A N 1
ATOM 1533 C CA . TRP A 1 177 ? 14.258 9.495 -30.074 1.00 91.81 177 TRP A CA 1
ATOM 1534 C C . TRP A 1 177 ? 15.684 8.943 -30.048 1.00 91.81 177 TRP A C 1
ATOM 1536 O O . TRP A 1 177 ? 16.288 8.856 -28.978 1.00 91.81 177 TRP A O 1
ATOM 1546 N N . LYS A 1 178 ? 16.278 8.666 -31.213 1.00 93.31 178 LYS A N 1
ATOM 1547 C CA . LYS A 1 178 ? 17.706 8.353 -31.323 1.00 93.31 178 LYS A CA 1
ATOM 1548 C C . LYS A 1 178 ? 18.572 9.535 -30.886 1.00 93.31 178 LYS A C 1
ATOM 1550 O O . LYS A 1 178 ? 19.497 9.335 -30.103 1.00 93.31 178 LYS A O 1
ATOM 1555 N N . GLY A 1 179 ? 18.267 10.747 -31.356 1.00 93.62 179 GLY A N 1
ATOM 1556 C CA . GLY A 1 179 ? 18.978 11.961 -30.950 1.00 93.62 179 GLY A CA 1
ATOM 1557 C C . GLY A 1 179 ? 18.829 12.246 -29.453 1.00 93.62 179 GLY A C 1
ATOM 1558 O O . GLY A 1 179 ? 19.805 12.562 -28.779 1.00 93.62 179 GLY A O 1
ATOM 1559 N N . GLU A 1 180 ? 17.630 12.056 -28.905 1.00 93.00 180 GLU A N 1
ATOM 1560 C CA . GLU A 1 180 ? 17.366 12.205 -27.471 1.00 93.00 180 GLU A CA 1
ATOM 1561 C C . GLU A 1 180 ? 18.138 11.189 -26.617 1.00 93.00 180 GLU A C 1
ATOM 1563 O O . GLU A 1 180 ? 18.742 11.563 -25.608 1.00 93.00 180 GLU A O 1
ATOM 1568 N N . LEU A 1 181 ? 18.205 9.924 -27.046 1.00 93.25 181 LEU A N 1
ATOM 1569 C CA . LEU A 1 181 ? 19.011 8.905 -26.374 1.00 93.25 181 LEU A CA 1
ATOM 1570 C C . LEU A 1 181 ? 20.513 9.226 -26.446 1.00 93.25 181 LEU A C 1
ATOM 1572 O O . LEU A 1 181 ? 21.219 9.039 -25.458 1.00 93.25 181 LEU A O 1
ATOM 1576 N N . GLN A 1 182 ? 21.002 9.747 -27.574 1.00 93.88 182 GLN A N 1
ATOM 1577 C CA . GLN A 1 182 ? 22.399 10.174 -27.720 1.00 93.88 182 GLN A CA 1
ATOM 1578 C C . GLN A 1 182 ? 22.741 11.357 -26.806 1.00 93.88 182 GLN A C 1
ATOM 1580 O O . GLN A 1 182 ? 23.772 11.327 -26.137 1.00 93.88 182 GLN A O 1
ATOM 1585 N N . LYS A 1 183 ? 21.869 12.370 -26.713 1.00 93.12 183 LYS A N 1
ATOM 1586 C CA . LYS A 1 183 ? 22.037 13.478 -25.756 1.00 93.12 183 LYS A CA 1
ATOM 1587 C C . LYS A 1 183 ? 22.065 12.962 -24.319 1.00 93.12 183 LYS A C 1
ATOM 1589 O O . LYS A 1 183 ? 22.943 13.338 -23.547 1.00 93.12 183 LYS A O 1
ATOM 1594 N N . PHE A 1 184 ? 21.139 12.065 -23.971 1.00 94.12 184 PHE A N 1
ATOM 1595 C CA . PHE A 1 184 ? 21.106 11.430 -22.654 1.00 94.12 184 PHE A CA 1
ATOM 1596 C C . PHE A 1 184 ? 22.425 10.700 -22.357 1.00 94.12 184 PHE A C 1
ATOM 1598 O O . PHE A 1 184 ? 23.011 10.885 -21.294 1.00 94.12 184 PHE A O 1
ATOM 1605 N N . GLN A 1 185 ? 22.931 9.924 -23.318 1.00 92.00 185 GLN A N 1
ATOM 1606 C CA . GLN A 1 185 ? 24.212 9.221 -23.214 1.00 92.00 185 GLN A CA 1
ATOM 1607 C C . GLN A 1 185 ? 25.391 10.167 -23.009 1.00 92.00 185 GLN A C 1
ATOM 1609 O O . GLN A 1 185 ? 26.247 9.889 -22.176 1.00 92.00 185 GLN A O 1
ATOM 1614 N N . GLN A 1 186 ? 25.444 11.277 -23.745 1.00 92.44 186 GLN A N 1
ATOM 1615 C CA . GLN A 1 186 ? 26.524 12.256 -23.630 1.00 92.44 186 GLN A CA 1
ATOM 1616 C C . GLN A 1 186 ? 26.552 12.910 -22.245 1.00 92.44 186 GLN A C 1
ATOM 1618 O O . GLN A 1 186 ? 27.615 12.991 -21.635 1.00 92.44 186 GLN A O 1
ATOM 1623 N N . ILE A 1 187 ? 25.388 13.315 -21.730 1.00 92.62 187 ILE A N 1
ATOM 1624 C CA . ILE A 1 187 ? 25.268 13.958 -20.414 1.00 92.62 187 ILE A CA 1
ATOM 1625 C C . ILE A 1 187 ? 25.643 12.975 -19.299 1.00 92.62 187 ILE A C 1
ATOM 1627 O O . ILE A 1 187 ? 26.465 13.278 -18.437 1.00 92.62 187 ILE A O 1
ATOM 1631 N N . TYR A 1 188 ? 25.072 11.770 -19.327 1.00 93.75 188 TYR A N 1
ATOM 1632 C CA . TYR A 1 188 ? 25.184 10.804 -18.232 1.00 93.75 188 TYR A CA 1
ATOM 1633 C C . TYR A 1 188 ? 26.288 9.761 -18.436 1.00 93.75 188 TYR A C 1
ATOM 1635 O O . TYR A 1 188 ? 26.267 8.709 -17.804 1.00 93.75 188 TYR A O 1
ATOM 1643 N N . ARG A 1 189 ? 27.283 10.050 -19.287 1.00 88.19 189 ARG A N 1
ATOM 1644 C CA . ARG A 1 189 ? 28.502 9.233 -19.407 1.00 88.19 189 ARG A CA 1
ATOM 1645 C C . ARG A 1 189 ? 29.377 9.343 -18.156 1.00 88.19 189 ARG A C 1
ATOM 1647 O O . ARG A 1 189 ? 30.063 8.393 -17.779 1.00 88.19 189 ARG A O 1
ATOM 1654 N N . HIS A 1 190 ? 29.349 10.491 -17.480 1.00 89.81 190 HIS A N 1
ATOM 1655 C CA . HIS A 1 190 ? 30.204 10.781 -16.330 1.00 89.81 190 HIS A CA 1
ATOM 1656 C C . HIS A 1 190 ? 29.482 10.551 -14.995 1.00 89.81 190 HIS A C 1
ATOM 1658 O O . HIS A 1 190 ? 28.373 11.038 -14.783 1.00 89.81 190 HIS A O 1
ATOM 1664 N N . LYS A 1 191 ? 30.159 9.869 -14.053 1.00 92.06 191 LYS A N 1
ATOM 1665 C CA . LYS A 1 191 ? 29.618 9.535 -12.717 1.00 92.06 191 LYS A CA 1
ATOM 1666 C C . LYS A 1 191 ? 29.142 10.773 -11.945 1.00 92.06 191 LYS A C 1
ATOM 1668 O O . LYS A 1 191 ? 28.184 10.685 -11.185 1.00 92.06 191 LYS A O 1
ATOM 1673 N N . THR A 1 192 ? 29.788 11.923 -12.145 1.00 92.50 192 THR A N 1
ATOM 1674 C CA . THR A 1 192 ? 29.429 13.195 -11.499 1.00 92.50 192 THR A CA 1
ATOM 1675 C C . THR A 1 192 ? 28.014 13.643 -11.860 1.00 92.50 192 THR A C 1
ATOM 1677 O O . THR A 1 192 ? 27.233 13.950 -10.964 1.00 92.50 192 THR A O 1
ATOM 1680 N N . GLU A 1 193 ? 27.644 13.600 -13.142 1.00 94.62 193 GLU A N 1
ATOM 1681 C CA . GLU A 1 193 ? 26.309 14.012 -13.596 1.00 94.62 193 GLU A CA 1
ATOM 1682 C C . GLU A 1 193 ? 25.223 13.034 -13.151 1.00 94.62 193 GLU A C 1
ATOM 1684 O O . GLU A 1 193 ? 24.133 13.446 -12.751 1.00 94.62 193 GLU A O 1
ATOM 1689 N N . VAL A 1 194 ? 25.536 11.736 -13.141 1.00 94.81 194 VAL A N 1
ATOM 1690 C CA . VAL A 1 194 ? 24.631 10.710 -12.607 1.00 94.81 194 VAL A CA 1
ATOM 1691 C C . VAL A 1 194 ? 24.405 10.914 -11.110 1.00 94.81 194 VAL A C 1
ATOM 1693 O O . VAL A 1 194 ? 23.262 10.899 -10.656 1.00 94.81 194 VAL A O 1
ATOM 1696 N N . ASN A 1 195 ? 25.468 11.184 -10.345 1.00 93.81 195 ASN A N 1
ATOM 1697 C CA . ASN A 1 195 ? 25.376 11.469 -8.913 1.00 93.81 195 ASN A CA 1
ATOM 1698 C C . ASN A 1 195 ? 24.608 12.763 -8.612 1.00 93.81 195 ASN A C 1
ATOM 1700 O O . ASN A 1 195 ? 23.844 12.810 -7.649 1.00 93.81 195 ASN A O 1
ATOM 1704 N N . ARG A 1 196 ? 24.772 13.796 -9.443 1.00 95.25 196 ARG A N 1
ATOM 1705 C CA . ARG A 1 196 ? 24.007 15.040 -9.328 1.00 95.25 196 ARG A CA 1
ATOM 1706 C C . ARG A 1 196 ? 22.520 14.786 -9.570 1.00 95.25 196 ARG A C 1
ATOM 1708 O O . ARG A 1 196 ? 21.698 15.162 -8.738 1.00 95.25 196 ARG A O 1
ATOM 1715 N N . LYS A 1 197 ? 22.171 14.104 -10.668 1.00 95.19 197 LYS A N 1
ATOM 1716 C CA . LYS A 1 197 ? 20.767 13.872 -11.027 1.00 95.19 197 LYS A CA 1
ATOM 1717 C C . LYS A 1 197 ? 20.058 12.923 -10.065 1.00 95.19 197 LYS A C 1
ATOM 1719 O O . LYS A 1 197 ? 18.930 13.202 -9.680 1.00 95.19 197 LYS A O 1
ATOM 1724 N N . LYS A 1 198 ? 20.702 11.840 -9.621 1.00 94.25 198 LYS A N 1
ATOM 1725 C CA . LYS A 1 198 ? 20.094 10.948 -8.619 1.00 94.25 198 LYS A CA 1
ATOM 1726 C C . LYS A 1 198 ? 19.860 11.666 -7.284 1.00 94.25 198 LYS A C 1
ATOM 1728 O O . LYS A 1 198 ? 18.821 11.455 -6.674 1.00 94.25 198 LYS A O 1
ATOM 1733 N N . GLY A 1 199 ? 20.783 12.543 -6.865 1.00 92.00 199 GLY A N 1
ATOM 1734 C CA . GLY A 1 199 ? 20.630 13.349 -5.653 1.00 92.00 199 GLY A CA 1
ATOM 1735 C C . GLY A 1 199 ? 19.445 14.309 -5.751 1.00 92.00 199 GLY A C 1
ATOM 1736 O O . GLY A 1 199 ? 18.659 14.406 -4.817 1.00 92.00 199 GLY A O 1
ATOM 1737 N N . GLU A 1 200 ? 19.263 14.951 -6.908 1.00 95.25 200 GLU A N 1
ATOM 1738 C CA . GLU A 1 200 ? 18.082 15.773 -7.204 1.00 95.25 200 GLU A CA 1
ATOM 1739 C C . GLU A 1 200 ? 16.780 14.956 -7.108 1.00 95.25 200 GLU A C 1
ATOM 1741 O O . GLU A 1 200 ? 15.855 15.360 -6.407 1.00 95.25 200 GLU A O 1
ATOM 1746 N N . LEU A 1 201 ? 16.724 13.782 -7.750 1.00 94.44 201 LEU A N 1
ATOM 1747 C CA . LEU A 1 201 ? 15.539 12.913 -7.739 1.00 94.44 201 LEU A CA 1
ATOM 1748 C C . LEU A 1 201 ? 15.213 12.384 -6.333 1.00 94.44 201 LEU A C 1
ATOM 1750 O O . LEU A 1 201 ? 14.044 12.334 -5.959 1.00 94.44 201 LEU A O 1
ATOM 1754 N N . LEU A 1 202 ? 16.230 12.022 -5.543 1.00 90.38 202 LEU A N 1
ATOM 1755 C CA . LEU A 1 202 ? 16.066 11.587 -4.152 1.00 90.38 202 LEU A CA 1
ATOM 1756 C C . LEU A 1 202 ? 15.561 12.726 -3.256 1.00 90.38 202 LEU A C 1
ATOM 1758 O O . LEU A 1 202 ? 14.608 12.529 -2.505 1.00 90.38 202 LEU A O 1
ATOM 1762 N N . ASN A 1 203 ? 16.150 13.921 -3.364 1.00 92.62 203 ASN A N 1
ATOM 1763 C CA . ASN A 1 203 ? 15.750 15.086 -2.569 1.00 92.62 203 ASN A CA 1
ATOM 1764 C C . ASN A 1 203 ? 14.320 15.540 -2.888 1.00 92.62 203 ASN A C 1
ATOM 1766 O O . ASN A 1 203 ? 13.575 15.907 -1.981 1.00 92.62 203 ASN A O 1
ATOM 1770 N N . ASN A 1 204 ? 13.927 15.465 -4.160 1.00 93.12 204 ASN A N 1
ATOM 1771 C CA . ASN A 1 204 ? 12.576 15.795 -4.613 1.00 93.12 204 ASN A CA 1
ATOM 1772 C C . ASN A 1 204 ? 11.569 14.650 -4.398 1.00 93.12 204 ASN A C 1
ATOM 1774 O O . ASN A 1 204 ? 10.403 14.802 -4.750 1.00 93.12 204 ASN A O 1
ATOM 1778 N N . GLN A 1 205 ? 11.999 13.510 -3.842 1.00 92.38 205 GLN A N 1
ATOM 1779 C CA . GLN A 1 205 ? 11.166 12.319 -3.622 1.00 92.38 205 GLN A CA 1
ATOM 1780 C C . GLN A 1 205 ? 10.534 11.757 -4.913 1.00 92.38 205 GLN A C 1
ATOM 1782 O O . GLN A 1 205 ? 9.501 11.087 -4.888 1.00 92.38 205 GLN A O 1
ATOM 1787 N N . GLU A 1 206 ? 11.174 11.975 -6.065 1.00 92.94 206 GLU A N 1
ATOM 1788 C CA . GLU A 1 206 ? 10.718 11.498 -7.375 1.00 92.94 206 GLU A CA 1
ATOM 1789 C C . GLU A 1 206 ? 11.175 10.049 -7.633 1.00 92.94 206 GLU A C 1
ATOM 1791 O O . GLU A 1 206 ? 11.873 9.743 -8.605 1.00 92.94 206 GLU A O 1
ATOM 1796 N N . TYR A 1 207 ? 10.795 9.126 -6.745 1.00 92.62 207 TYR A N 1
ATOM 1797 C CA . TYR A 1 207 ? 11.319 7.756 -6.739 1.00 92.62 207 TYR A CA 1
ATOM 1798 C C . TYR A 1 207 ? 10.980 6.951 -8.005 1.00 92.62 207 TYR A C 1
ATOM 1800 O O . TYR A 1 207 ? 11.793 6.140 -8.443 1.00 92.62 207 TYR A O 1
ATOM 1808 N N . GLU A 1 208 ? 9.830 7.183 -8.649 1.00 90.31 208 GLU A N 1
ATOM 1809 C CA . GLU A 1 208 ? 9.503 6.521 -9.925 1.00 90.31 208 GLU A CA 1
ATOM 1810 C C . GLU A 1 208 ? 10.480 6.929 -11.034 1.00 90.31 208 GLU A C 1
ATOM 1812 O O . GLU A 1 208 ? 11.018 6.078 -11.747 1.00 90.31 208 GLU A O 1
ATOM 1817 N N . LYS A 1 209 ? 10.778 8.231 -11.134 1.00 92.62 209 LYS A N 1
ATOM 1818 C CA . LYS A 1 209 ? 11.760 8.758 -12.087 1.00 92.62 209 LYS A CA 1
ATOM 1819 C C . LYS A 1 209 ? 13.167 8.277 -11.750 1.00 92.62 209 LYS A C 1
ATOM 1821 O O . LYS A 1 209 ? 13.920 7.978 -12.672 1.00 92.62 209 LYS A O 1
ATOM 1826 N N . LEU A 1 210 ? 13.512 8.152 -10.465 1.00 94.88 210 LEU A N 1
ATOM 1827 C CA . LEU A 1 210 ? 14.787 7.580 -10.022 1.00 94.88 210 LEU A CA 1
ATOM 1828 C C . LEU A 1 210 ? 14.974 6.150 -10.540 1.00 94.88 210 LEU A C 1
ATOM 1830 O O . LEU A 1 210 ? 16.025 5.852 -11.103 1.00 94.88 210 LEU A O 1
ATOM 1834 N N . LEU A 1 211 ? 13.966 5.282 -10.403 1.00 94.62 211 LEU A N 1
ATOM 1835 C CA . LEU A 1 2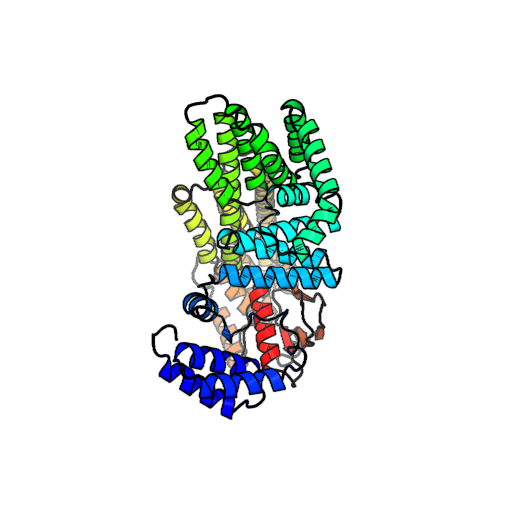11 ? 14.059 3.898 -10.881 1.00 94.62 211 LEU A CA 1
ATOM 1836 C C . LEU A 1 211 ? 14.258 3.827 -12.401 1.00 94.62 211 LEU A C 1
ATOM 1838 O O . LEU A 1 211 ? 15.134 3.100 -12.872 1.00 94.62 211 LEU A O 1
ATOM 1842 N N . LEU A 1 212 ? 13.498 4.622 -13.160 1.00 93.69 212 LEU A N 1
ATOM 1843 C CA . LEU A 1 212 ? 13.635 4.705 -14.618 1.00 93.69 212 LEU A CA 1
ATOM 1844 C C . LEU A 1 212 ? 15.006 5.252 -15.030 1.00 93.69 212 LEU A C 1
ATOM 1846 O O . LEU A 1 212 ? 15.641 4.738 -15.950 1.00 93.69 212 LEU A O 1
ATOM 1850 N N . PHE A 1 213 ? 15.474 6.290 -14.335 1.00 95.12 213 PHE A N 1
ATOM 1851 C CA . PHE A 1 213 ? 16.774 6.901 -14.571 1.00 95.12 213 PHE A CA 1
ATOM 1852 C C . PHE A 1 213 ? 17.910 5.904 -14.330 1.00 95.12 213 PHE A C 1
ATOM 1854 O O . PHE A 1 213 ? 18.773 5.757 -15.197 1.00 95.12 213 PHE A O 1
ATOM 1861 N N . ILE A 1 214 ? 17.879 5.178 -13.205 1.00 95.12 214 ILE A N 1
ATOM 1862 C CA . ILE A 1 214 ? 18.856 4.131 -12.881 1.00 95.12 214 ILE A CA 1
ATOM 1863 C C . ILE A 1 214 ? 18.879 3.073 -13.985 1.00 95.12 214 ILE A C 1
ATOM 1865 O O . ILE A 1 214 ? 19.954 2.743 -14.480 1.00 95.12 214 ILE A O 1
ATOM 1869 N N . GLU A 1 215 ? 17.718 2.595 -14.436 1.00 93.50 215 GLU A N 1
ATOM 1870 C CA . GLU A 1 215 ? 17.631 1.591 -15.503 1.00 93.50 215 GLU A CA 1
ATOM 1871 C C . GLU A 1 215 ? 18.209 2.089 -16.843 1.00 93.50 215 GLU A C 1
ATOM 1873 O O . GLU A 1 215 ? 18.846 1.335 -17.587 1.00 93.50 215 GLU A O 1
ATOM 1878 N N . LEU A 1 216 ? 18.048 3.379 -17.151 1.00 93.62 216 LEU A N 1
ATOM 1879 C CA . LEU A 1 216 ? 18.626 3.995 -18.344 1.00 93.62 216 LEU A CA 1
ATOM 1880 C C . LEU A 1 216 ? 20.153 4.114 -18.270 1.00 93.62 216 LEU A C 1
ATOM 1882 O O . LEU A 1 216 ? 20.827 3.843 -19.269 1.00 93.62 216 LEU A O 1
ATOM 1886 N N . VAL A 1 217 ? 20.715 4.493 -17.120 1.00 94.56 217 VAL A N 1
ATOM 1887 C CA . VAL A 1 217 ? 22.171 4.671 -16.977 1.00 94.56 217 VAL A CA 1
ATOM 1888 C C . VAL A 1 217 ? 22.917 3.370 -16.693 1.00 94.56 217 VAL A C 1
ATOM 1890 O O . VAL A 1 217 ? 24.105 3.285 -16.998 1.00 94.56 217 VAL A O 1
ATOM 1893 N N . TYR A 1 218 ? 22.233 2.350 -16.163 1.00 92.31 218 TYR A N 1
ATOM 1894 C CA . TYR A 1 218 ? 22.834 1.089 -15.719 1.00 92.31 218 TYR A CA 1
ATOM 1895 C C . TYR A 1 218 ? 23.838 0.502 -16.722 1.00 92.31 218 TYR A C 1
ATOM 1897 O O . TYR A 1 218 ? 24.974 0.212 -16.339 1.00 92.31 218 TYR A O 1
ATOM 1905 N N . PRO A 1 219 ? 23.515 0.389 -18.027 1.00 91.25 219 PRO A N 1
ATOM 1906 C CA . PRO A 1 219 ? 24.403 -0.317 -18.941 1.00 91.25 219 PRO A CA 1
ATOM 1907 C C . PRO A 1 219 ? 25.646 0.483 -19.348 1.00 91.25 219 PRO A C 1
ATOM 1909 O O . PRO A 1 219 ? 26.542 -0.081 -19.959 1.00 91.25 219 PRO A O 1
ATOM 1912 N N . TYR A 1 220 ? 25.735 1.774 -19.006 1.00 89.69 220 TYR A N 1
ATOM 1913 C CA . TYR A 1 220 ? 26.941 2.581 -19.244 1.00 89.69 220 TYR A CA 1
ATOM 1914 C C . TYR A 1 220 ? 28.041 2.322 -18.213 1.00 89.69 220 TYR A C 1
ATOM 1916 O O . TYR A 1 220 ? 29.175 2.753 -18.402 1.00 89.69 220 TYR A O 1
ATOM 1924 N N . TYR A 1 221 ? 27.711 1.622 -17.126 1.00 91.31 221 TYR A N 1
ATOM 1925 C CA . TYR A 1 221 ? 28.616 1.368 -16.010 1.00 91.31 221 TYR A CA 1
ATOM 1926 C C . TYR A 1 221 ? 28.839 -0.123 -15.753 1.00 91.31 221 TYR A C 1
ATOM 1928 O O . TYR A 1 221 ? 29.282 -0.483 -14.665 1.00 91.31 221 TYR A O 1
ATOM 1936 N N . GLN A 1 222 ? 28.582 -0.982 -16.749 1.00 88.44 222 GLN A N 1
ATOM 1937 C CA . GLN A 1 222 ? 28.830 -2.429 -16.661 1.00 88.44 222 GLN A CA 1
ATOM 1938 C C . GLN A 1 222 ? 30.278 -2.750 -16.266 1.00 88.44 222 GLN A C 1
ATOM 1940 O O . GLN A 1 222 ? 30.506 -3.633 -15.445 1.00 88.44 222 GLN A O 1
ATOM 1945 N N . ASP A 1 223 ? 31.232 -1.943 -16.735 1.00 88.31 223 ASP A N 1
ATOM 1946 C CA . ASP A 1 223 ? 32.659 -2.081 -16.420 1.00 88.31 223 ASP A CA 1
ATOM 1947 C C . ASP A 1 223 ? 33.053 -1.494 -15.047 1.00 88.31 223 ASP A C 1
ATOM 1949 O O . ASP A 1 223 ? 34.226 -1.446 -14.685 1.00 88.31 223 ASP A O 1
ATOM 1953 N N . SER A 1 224 ? 32.096 -0.993 -14.256 1.00 88.69 224 SER A N 1
ATOM 1954 C CA . SER A 1 224 ? 32.327 -0.400 -12.929 1.00 88.69 224 SER A CA 1
ATOM 1955 C C . SER A 1 224 ? 31.454 -1.058 -11.847 1.00 88.69 224 SER A C 1
ATOM 1957 O O . SER A 1 224 ? 30.539 -0.404 -11.334 1.00 88.69 224 SER A O 1
ATOM 1959 N N . PRO A 1 225 ? 31.765 -2.296 -11.410 1.00 86.56 225 PRO A N 1
ATOM 1960 C CA . PRO A 1 225 ? 30.952 -3.037 -10.439 1.00 86.56 225 PRO A CA 1
ATOM 1961 C C . PRO A 1 225 ? 30.665 -2.262 -9.146 1.00 86.56 225 PRO A C 1
ATOM 1963 O O . PRO A 1 225 ? 29.523 -2.191 -8.709 1.00 86.56 225 PRO A O 1
ATOM 1966 N N . GLN A 1 226 ? 31.668 -1.575 -8.585 1.00 86.56 226 GLN A N 1
ATOM 1967 C CA . GLN A 1 226 ? 31.494 -0.753 -7.377 1.00 86.56 226 GLN A CA 1
ATOM 1968 C C . GLN A 1 226 ? 30.471 0.379 -7.558 1.00 86.56 226 GLN A C 1
ATOM 1970 O O . GLN A 1 226 ? 29.800 0.767 -6.605 1.00 86.56 226 GLN A O 1
ATOM 1975 N N . TYR A 1 227 ? 30.364 0.943 -8.765 1.00 90.38 227 TYR A N 1
ATOM 1976 C CA . TYR A 1 227 ? 29.401 2.006 -9.042 1.00 90.38 227 TYR A CA 1
ATOM 1977 C C . TYR A 1 227 ? 28.000 1.447 -9.302 1.00 90.38 227 TYR A C 1
ATOM 1979 O O . TYR A 1 227 ? 27.024 2.056 -8.872 1.00 90.38 227 TYR A O 1
ATOM 1987 N N . LEU A 1 228 ? 27.892 0.265 -9.916 1.00 91.06 228 LEU A N 1
ATOM 1988 C CA . LEU A 1 228 ? 26.616 -0.446 -10.015 1.00 91.06 228 LEU A CA 1
ATOM 1989 C C . LEU A 1 228 ? 26.046 -0.767 -8.634 1.00 91.06 228 LEU A C 1
ATOM 1991 O O . LEU A 1 228 ? 24.858 -0.561 -8.423 1.00 91.06 228 LEU A O 1
ATOM 1995 N N . THR A 1 229 ? 26.883 -1.167 -7.673 1.00 91.06 229 THR A N 1
ATOM 1996 C CA . THR A 1 229 ? 26.449 -1.372 -6.282 1.00 91.06 229 THR A CA 1
ATOM 1997 C C . THR A 1 229 ? 25.820 -0.111 -5.691 1.00 91.06 229 THR A C 1
ATOM 1999 O O . THR A 1 229 ? 24.785 -0.189 -5.035 1.00 91.06 229 THR A O 1
ATOM 2002 N N . VAL A 1 230 ? 26.397 1.066 -5.956 1.00 91.50 230 VAL A N 1
ATOM 2003 C CA . VAL A 1 230 ? 25.816 2.347 -5.525 1.00 91.50 230 VAL A CA 1
ATOM 2004 C C . VAL A 1 230 ? 24.448 2.575 -6.174 1.00 91.50 230 VAL A C 1
ATOM 2006 O O . VAL A 1 230 ? 23.503 2.921 -5.473 1.00 91.50 230 VAL A O 1
ATOM 2009 N N . LEU A 1 231 ? 24.328 2.353 -7.485 1.00 93.81 231 LEU A N 1
ATOM 2010 C CA . LEU A 1 231 ? 23.058 2.515 -8.200 1.00 93.81 231 LEU A CA 1
ATOM 2011 C C . LEU A 1 231 ? 21.984 1.532 -7.710 1.00 93.81 231 LEU A C 1
ATOM 2013 O O . LEU A 1 231 ? 20.825 1.910 -7.592 1.00 93.81 231 LEU A O 1
ATOM 2017 N N . GLU A 1 232 ? 22.348 0.291 -7.391 1.00 94.44 232 GLU A N 1
ATOM 2018 C CA . GLU A 1 232 ? 21.408 -0.702 -6.860 1.00 94.44 232 GLU A CA 1
ATOM 2019 C C . GLU A 1 232 ? 20.985 -0.399 -5.412 1.00 94.44 232 GLU A C 1
ATOM 2021 O O . GLU A 1 232 ? 19.846 -0.679 -5.043 1.00 94.44 232 GLU A O 1
ATOM 2026 N N . LEU A 1 233 ? 21.843 0.225 -4.594 1.00 94.00 233 LEU A N 1
ATOM 2027 C CA . LEU A 1 233 ? 21.441 0.743 -3.278 1.00 94.00 233 LEU A CA 1
ATOM 2028 C C . LEU A 1 233 ? 20.418 1.880 -3.417 1.00 94.00 233 LEU A C 1
ATOM 2030 O O . LEU A 1 233 ? 19.396 1.864 -2.733 1.00 94.00 233 LEU A O 1
ATOM 2034 N N . ASP A 1 234 ? 20.638 2.815 -4.345 1.00 94.62 234 ASP A N 1
ATOM 2035 C CA . ASP A 1 234 ? 19.677 3.891 -4.629 1.00 94.62 234 ASP A CA 1
ATOM 2036 C C . ASP A 1 234 ? 18.358 3.323 -5.201 1.00 94.62 234 ASP A C 1
ATOM 2038 O O . ASP A 1 234 ? 17.262 3.787 -4.879 1.00 94.62 234 ASP A O 1
ATOM 2042 N N . ARG A 1 235 ? 18.443 2.258 -6.012 1.00 95.19 235 ARG A N 1
ATOM 2043 C CA . ARG A 1 235 ? 17.278 1.521 -6.520 1.00 95.19 235 ARG A CA 1
ATOM 2044 C C . ARG A 1 235 ? 16.501 0.854 -5.388 1.00 95.19 235 ARG A C 1
ATOM 2046 O O . ARG A 1 235 ? 15.272 0.916 -5.378 1.00 95.19 235 ARG A O 1
ATOM 2053 N N . LEU A 1 236 ? 17.196 0.234 -4.435 1.00 95.69 236 LEU A N 1
ATOM 2054 C CA . LEU A 1 236 ? 16.583 -0.359 -3.251 1.00 95.69 236 LEU A CA 1
ATOM 2055 C C . LEU A 1 236 ? 15.838 0.704 -2.432 1.00 95.69 236 LEU A C 1
ATOM 2057 O O . LEU A 1 236 ? 14.687 0.476 -2.064 1.00 95.69 236 LEU A O 1
ATOM 2061 N N . GLU A 1 237 ? 16.445 1.871 -2.207 1.00 94.69 237 GLU A N 1
ATOM 2062 C CA . GLU A 1 237 ? 15.789 3.001 -1.536 1.00 94.69 237 GLU A CA 1
ATOM 2063 C C . GLU A 1 237 ? 14.507 3.423 -2.272 1.00 94.69 237 GLU A C 1
ATOM 2065 O O . GLU A 1 237 ? 13.433 3.468 -1.666 1.00 94.69 237 GLU A O 1
ATOM 2070 N N . GLY A 1 238 ? 14.573 3.613 -3.595 1.00 92.81 238 GLY A N 1
ATOM 2071 C CA . GLY A 1 238 ? 13.40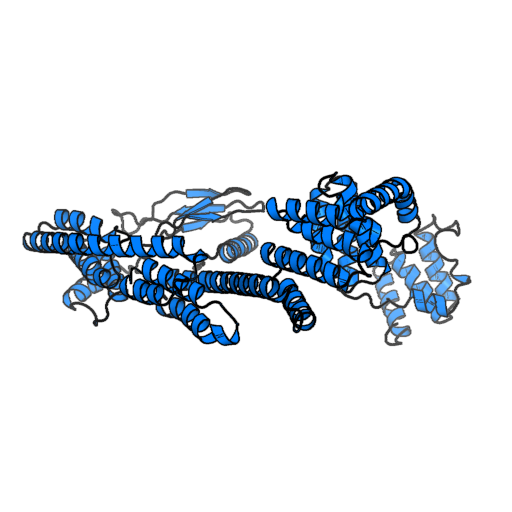0 3.939 -4.411 1.00 92.81 238 GLY A CA 1
ATOM 2072 C C . GLY A 1 238 ? 12.280 2.894 -4.327 1.00 92.81 238 GLY A C 1
ATOM 2073 O O . GLY A 1 238 ? 11.112 3.247 -4.155 1.00 92.81 238 GLY A O 1
ATOM 2074 N N . LEU A 1 239 ? 12.613 1.599 -4.381 1.00 93.19 239 LEU A N 1
ATOM 2075 C CA . LEU A 1 239 ? 11.630 0.513 -4.261 1.00 93.19 239 LEU A CA 1
ATOM 2076 C C . LEU A 1 239 ? 10.953 0.481 -2.882 1.00 93.19 239 LEU A C 1
ATOM 2078 O O . LEU A 1 239 ? 9.749 0.219 -2.799 1.00 93.19 239 LEU A O 1
ATOM 2082 N N . ILE A 1 240 ? 11.701 0.758 -1.807 1.00 89.94 240 ILE A N 1
ATOM 2083 C CA . ILE A 1 240 ? 11.161 0.835 -0.442 1.00 89.94 240 ILE A CA 1
ATOM 2084 C C . ILE A 1 240 ? 10.159 1.991 -0.333 1.00 89.94 240 ILE A C 1
ATOM 2086 O O . ILE A 1 240 ? 9.047 1.790 0.166 1.00 89.94 240 ILE A O 1
ATOM 2090 N N . HIS A 1 241 ? 10.515 3.178 -0.833 1.00 88.19 241 HIS A N 1
ATOM 2091 C CA . HIS A 1 241 ? 9.649 4.359 -0.778 1.00 88.19 241 HIS A CA 1
ATOM 2092 C C . HIS A 1 241 ? 8.376 4.208 -1.618 1.00 88.19 241 HIS A C 1
ATOM 2094 O O . HIS A 1 241 ? 7.298 4.582 -1.159 1.00 88.19 241 HIS A O 1
ATOM 2100 N N . LEU A 1 242 ? 8.460 3.557 -2.782 1.00 85.38 242 LEU A N 1
ATOM 2101 C CA . LEU A 1 242 ? 7.294 3.212 -3.609 1.00 85.38 242 LEU A CA 1
ATOM 2102 C C . LEU A 1 242 ? 6.476 2.031 -3.063 1.00 85.38 242 LEU A C 1
ATOM 2104 O O . LEU A 1 242 ? 5.545 1.565 -3.718 1.00 85.38 242 LEU A O 1
ATOM 2108 N N . LYS A 1 243 ? 6.827 1.505 -1.882 1.00 84.94 243 LYS A N 1
ATOM 2109 C CA . LYS A 1 243 ? 6.178 0.353 -1.238 1.00 84.94 243 LYS A CA 1
ATOM 2110 C C . LYS A 1 243 ? 6.139 -0.905 -2.132 1.00 84.94 243 LYS A C 1
ATOM 2112 O O . LYS A 1 243 ? 5.311 -1.794 -1.927 1.00 84.94 243 LYS A O 1
ATOM 2117 N N . ARG A 1 244 ? 7.092 -1.054 -3.065 1.00 86.00 244 ARG A N 1
ATOM 2118 C CA . ARG A 1 244 ? 7.304 -2.261 -3.895 1.00 86.00 244 ARG A CA 1
ATOM 2119 C C . ARG A 1 244 ? 8.117 -3.305 -3.124 1.00 86.00 244 ARG A C 1
ATOM 2121 O O . ARG A 1 244 ? 9.197 -3.727 -3.531 1.00 86.00 244 ARG A O 1
ATOM 2128 N N . LEU A 1 245 ? 7.597 -3.711 -1.964 1.00 86.62 245 LEU A N 1
ATOM 2129 C CA . LEU A 1 245 ? 8.382 -4.407 -0.934 1.00 86.62 245 LEU A CA 1
ATOM 2130 C C . LEU A 1 245 ? 8.880 -5.796 -1.360 1.00 86.62 245 LEU A C 1
ATOM 2132 O O . LEU A 1 245 ? 9.958 -6.211 -0.946 1.00 86.62 245 LEU A O 1
ATOM 2136 N N . SER A 1 246 ? 8.136 -6.505 -2.215 1.00 86.81 246 SER A N 1
ATOM 2137 C CA . SER A 1 246 ? 8.573 -7.811 -2.732 1.00 86.81 246 SER A CA 1
ATOM 2138 C C . SER A 1 246 ? 9.840 -7.692 -3.581 1.00 86.81 246 SER A C 1
ATOM 2140 O O . SER A 1 246 ? 10.770 -8.478 -3.419 1.00 86.81 246 SER A O 1
ATOM 2142 N N . GLU A 1 247 ? 9.884 -6.701 -4.469 1.00 89.12 247 GLU A N 1
ATOM 2143 C CA . GLU A 1 247 ? 11.042 -6.441 -5.330 1.00 89.12 247 GLU A CA 1
ATOM 2144 C C . GLU A 1 247 ? 12.208 -5.877 -4.520 1.00 89.12 247 GLU A C 1
ATOM 2146 O O . GLU A 1 247 ? 13.342 -6.318 -4.687 1.00 89.12 247 GLU A O 1
ATOM 2151 N N . ALA A 1 248 ? 11.921 -4.970 -3.579 1.00 92.69 248 ALA A N 1
ATOM 2152 C CA . ALA A 1 248 ? 12.917 -4.455 -2.646 1.00 92.69 248 ALA A CA 1
ATOM 2153 C C . ALA A 1 248 ? 13.585 -5.588 -1.850 1.00 92.69 248 ALA A C 1
ATOM 2155 O O . ALA A 1 248 ? 14.802 -5.591 -1.688 1.00 92.69 248 ALA A O 1
ATOM 2156 N N . ARG A 1 249 ? 12.816 -6.584 -1.390 1.00 92.50 249 ARG A N 1
ATOM 2157 C CA . ARG A 1 249 ? 13.357 -7.736 -0.658 1.00 92.50 249 ARG A CA 1
ATOM 2158 C C . ARG A 1 249 ? 14.281 -8.584 -1.526 1.00 92.50 249 ARG A C 1
ATOM 2160 O O . ARG A 1 249 ? 15.398 -8.861 -1.103 1.00 92.50 249 ARG A O 1
ATOM 2167 N N . GLN A 1 250 ? 13.847 -8.933 -2.737 1.00 92.06 250 GLN A N 1
ATOM 2168 C CA . GLN A 1 250 ? 14.671 -9.694 -3.682 1.00 92.06 250 GLN A CA 1
ATOM 2169 C C . GLN A 1 250 ? 15.985 -8.968 -3.993 1.00 92.06 250 GLN A C 1
ATOM 2171 O O . GLN A 1 250 ? 17.055 -9.577 -3.965 1.00 92.06 250 GLN A O 1
ATOM 2176 N N . LEU A 1 251 ? 15.915 -7.655 -4.232 1.00 93.75 251 LEU A N 1
ATOM 2177 C CA . LEU A 1 251 ? 17.098 -6.841 -4.483 1.00 93.75 251 LEU A CA 1
ATOM 2178 C C . LEU A 1 251 ? 18.006 -6.759 -3.250 1.00 93.75 251 LEU A C 1
ATOM 2180 O O . LEU A 1 251 ? 19.218 -6.911 -3.376 1.00 93.75 251 LEU A O 1
ATOM 2184 N N . ARG A 1 252 ? 17.438 -6.580 -2.051 1.00 94.38 252 ARG A N 1
ATOM 2185 C CA . ARG A 1 252 ? 18.191 -6.568 -0.789 1.00 94.38 252 ARG A CA 1
ATOM 2186 C C . ARG A 1 252 ? 18.929 -7.882 -0.565 1.00 94.38 252 ARG A C 1
ATOM 2188 O O . ARG A 1 252 ? 20.088 -7.839 -0.174 1.00 94.38 252 ARG A O 1
ATOM 2195 N N . ASP A 1 253 ? 18.292 -9.025 -0.809 1.00 91.19 253 ASP A N 1
ATOM 2196 C CA . ASP A 1 253 ? 18.926 -10.343 -0.667 1.00 91.19 253 ASP A CA 1
ATOM 2197 C C . ASP A 1 253 ? 20.071 -10.520 -1.679 1.00 91.19 253 ASP A C 1
ATOM 2199 O O . ASP A 1 253 ? 21.163 -10.961 -1.316 1.00 91.19 253 ASP A O 1
ATOM 2203 N N . SER A 1 254 ? 19.863 -10.092 -2.930 1.00 90.19 254 SER A N 1
ATOM 2204 C CA . SER A 1 254 ? 20.914 -10.078 -3.955 1.00 90.19 254 SER A CA 1
ATOM 2205 C C . SER A 1 254 ? 22.098 -9.190 -3.555 1.00 90.19 254 SER A C 1
ATOM 2207 O O . SER A 1 254 ? 23.252 -9.591 -3.707 1.00 90.19 254 SER A O 1
ATOM 2209 N N . LEU A 1 255 ? 21.828 -7.991 -3.030 1.00 91.25 255 LEU A N 1
ATOM 2210 C CA . LEU A 1 255 ? 22.857 -7.050 -2.585 1.00 91.25 255 LEU A CA 1
ATOM 2211 C C . LEU A 1 255 ? 23.577 -7.534 -1.332 1.00 91.25 255 LEU A C 1
ATOM 2213 O O . LEU A 1 255 ? 24.789 -7.384 -1.251 1.00 91.25 255 LEU A O 1
ATOM 2217 N N . ALA A 1 256 ? 22.867 -8.144 -0.382 1.00 88.94 256 ALA A N 1
ATOM 2218 C CA . ALA A 1 256 ? 23.474 -8.726 0.808 1.00 88.94 256 ALA A CA 1
ATOM 2219 C C . ALA A 1 256 ? 24.531 -9.757 0.416 1.00 88.94 256 ALA A C 1
ATOM 2221 O O . ALA A 1 256 ? 25.674 -9.626 0.842 1.00 88.94 256 ALA A O 1
ATOM 2222 N N . ASN A 1 257 ? 24.192 -10.688 -0.481 1.00 83.75 257 ASN A N 1
ATOM 2223 C CA . ASN A 1 257 ? 25.131 -11.694 -0.980 1.00 83.75 257 ASN A CA 1
ATOM 2224 C C . ASN A 1 257 ? 26.342 -11.073 -1.697 1.00 83.75 257 ASN A C 1
ATOM 2226 O O . ASN A 1 257 ? 27.458 -11.562 -1.539 1.00 83.75 257 ASN A O 1
ATOM 2230 N N . ALA A 1 258 ? 26.136 -9.991 -2.456 1.00 83.00 258 ALA A N 1
ATOM 2231 C CA . ALA A 1 258 ? 27.198 -9.313 -3.201 1.00 83.00 258 ALA A CA 1
ATOM 2232 C C . ALA A 1 258 ? 28.102 -8.415 -2.329 1.00 83.00 258 ALA A C 1
ATOM 2234 O O . ALA A 1 258 ? 29.259 -8.195 -2.676 1.00 83.00 258 ALA A O 1
ATOM 2235 N N . ILE A 1 259 ? 27.586 -7.887 -1.212 1.00 85.44 259 ILE A N 1
ATOM 2236 C CA . ILE A 1 259 ? 28.248 -6.886 -0.354 1.00 85.44 259 ILE A CA 1
ATOM 2237 C C . ILE A 1 259 ? 28.826 -7.512 0.930 1.00 85.44 259 ILE A C 1
ATOM 2239 O O . ILE A 1 259 ? 29.532 -6.822 1.659 1.00 85.44 259 ILE A O 1
ATOM 2243 N N . MET A 1 260 ? 28.598 -8.807 1.207 1.00 65.38 260 MET A N 1
ATOM 2244 C CA . MET A 1 260 ? 29.002 -9.485 2.461 1.00 65.38 260 MET A CA 1
ATOM 2245 C C . MET A 1 260 ? 30.449 -9.215 2.927 1.00 65.38 260 MET A C 1
ATOM 2247 O O . MET A 1 260 ? 30.708 -9.280 4.125 1.00 65.38 260 MET A O 1
ATOM 2251 N N . SER A 1 261 ? 31.381 -8.897 2.022 1.00 63.56 261 SER A N 1
ATOM 2252 C CA . SER A 1 261 ? 32.790 -8.609 2.328 1.00 63.56 261 SER A CA 1
ATOM 2253 C C . SER A 1 261 ? 33.229 -7.148 2.130 1.00 63.56 261 SER A C 1
ATOM 2255 O O . SER A 1 261 ? 34.388 -6.836 2.398 1.00 63.56 261 SER A O 1
ATOM 2257 N N . ASP A 1 262 ? 32.361 -6.245 1.657 1.00 75.62 262 ASP A N 1
ATOM 2258 C CA . ASP A 1 262 ? 32.712 -4.841 1.387 1.00 75.62 262 ASP A CA 1
ATOM 2259 C C . ASP A 1 262 ? 32.206 -3.912 2.504 1.00 75.62 262 ASP A C 1
ATOM 2261 O O . ASP A 1 262 ? 31.047 -3.475 2.538 1.00 75.62 262 ASP A O 1
ATOM 2265 N N . SER A 1 263 ? 33.115 -3.583 3.429 1.00 76.06 263 SER A N 1
ATOM 2266 C CA . SER A 1 263 ? 32.843 -2.737 4.598 1.00 76.06 263 SER A CA 1
ATOM 2267 C C . SER A 1 263 ? 32.369 -1.326 4.241 1.00 76.06 263 SER A C 1
ATOM 2269 O O . SER A 1 263 ? 31.752 -0.663 5.077 1.00 76.06 263 SER A O 1
ATOM 2271 N N . LYS A 1 264 ? 32.594 -0.863 3.003 1.00 86.56 264 LYS A N 1
ATOM 2272 C CA . LYS A 1 264 ? 32.203 0.476 2.552 1.00 86.56 264 LYS A CA 1
ATOM 2273 C C . LYS A 1 264 ? 30.696 0.613 2.346 1.00 86.56 264 LYS A C 1
ATOM 2275 O O . LYS A 1 264 ? 30.131 1.662 2.651 1.00 86.56 264 LYS A O 1
ATOM 2280 N N . PHE A 1 265 ? 30.042 -0.419 1.815 1.00 88.06 265 PHE A N 1
ATOM 2281 C CA . PHE A 1 265 ? 28.618 -0.368 1.454 1.00 88.06 265 PHE A CA 1
ATOM 2282 C C . PHE A 1 265 ? 27.704 -0.996 2.507 1.00 88.06 265 PHE A C 1
ATOM 2284 O O . PHE A 1 265 ? 26.512 -0.679 2.555 1.00 88.06 265 PHE A O 1
ATOM 2291 N N . TYR A 1 266 ? 28.262 -1.831 3.386 1.00 86.38 266 TYR A N 1
ATOM 2292 C CA . TYR A 1 266 ? 27.519 -2.521 4.437 1.00 86.38 266 TYR A CA 1
ATOM 2293 C C . TYR A 1 266 ? 26.683 -1.590 5.343 1.00 86.38 266 TYR A C 1
ATOM 2295 O O . TYR A 1 266 ? 25.507 -1.896 5.559 1.00 86.38 266 TYR A O 1
ATOM 2303 N N . PRO A 1 267 ? 27.180 -0.423 5.815 1.00 89.00 267 PRO A N 1
ATOM 2304 C CA . PRO A 1 267 ? 26.367 0.484 6.631 1.00 89.00 267 PRO A CA 1
ATOM 2305 C C . PRO A 1 267 ? 25.132 1.012 5.892 1.00 89.00 267 PRO A C 1
ATOM 2307 O O . PRO A 1 267 ? 24.052 1.115 6.476 1.00 89.00 267 PRO A O 1
ATOM 2310 N N . HIS A 1 268 ? 25.270 1.310 4.595 1.00 89.81 268 HIS A N 1
ATOM 2311 C CA . HIS A 1 268 ? 24.164 1.804 3.779 1.00 89.81 268 HIS A CA 1
ATOM 2312 C C . HIS A 1 268 ? 23.122 0.702 3.543 1.00 89.81 268 HIS A C 1
ATOM 2314 O O . HIS A 1 268 ? 21.930 0.924 3.760 1.00 89.81 268 HIS A O 1
ATOM 2320 N N . LEU A 1 269 ? 23.565 -0.507 3.188 1.00 92.06 269 LEU A N 1
ATOM 2321 C CA . LEU A 1 269 ? 22.671 -1.654 3.037 1.00 92.06 269 LEU A CA 1
ATOM 2322 C C . LEU A 1 269 ? 21.931 -1.970 4.344 1.00 92.06 269 LEU A C 1
ATOM 2324 O O . LEU A 1 269 ? 20.731 -2.243 4.313 1.00 92.06 269 LEU A O 1
ATOM 2328 N N . ASN A 1 270 ? 22.614 -1.909 5.491 1.00 89.62 270 ASN A N 1
ATOM 2329 C CA . ASN A 1 270 ? 21.992 -2.154 6.789 1.00 89.62 270 ASN A CA 1
ATOM 2330 C C . ASN A 1 270 ? 20.911 -1.104 7.098 1.00 89.62 270 ASN A C 1
ATOM 2332 O O . ASN A 1 270 ? 19.798 -1.474 7.469 1.00 89.62 270 ASN A O 1
ATOM 2336 N N . ARG A 1 271 ? 21.184 0.190 6.848 1.00 91.38 271 ARG A N 1
ATOM 2337 C CA . ARG A 1 271 ? 20.174 1.262 6.958 1.00 91.38 271 ARG A CA 1
ATOM 2338 C C . ARG A 1 271 ? 18.932 0.936 6.125 1.00 91.38 271 ARG A C 1
ATOM 2340 O O . ARG A 1 271 ? 17.833 0.913 6.669 1.00 91.38 271 ARG A O 1
ATOM 2347 N N . LEU A 1 272 ? 19.106 0.640 4.835 1.00 93.31 272 LEU A N 1
ATOM 2348 C CA . LEU A 1 272 ? 17.993 0.340 3.926 1.00 93.31 272 LEU A CA 1
ATOM 2349 C C . LEU A 1 272 ? 17.259 -0.951 4.302 1.00 93.31 272 LEU A C 1
ATOM 2351 O O . LEU A 1 272 ? 16.041 -1.028 4.169 1.00 93.31 272 LEU A O 1
ATOM 2355 N N . THR A 1 273 ? 17.972 -1.947 4.826 1.00 91.31 273 THR A N 1
ATOM 2356 C CA . THR A 1 273 ? 17.371 -3.186 5.334 1.00 91.31 273 THR A CA 1
ATOM 2357 C C . THR A 1 273 ? 16.446 -2.896 6.515 1.00 91.31 273 THR A C 1
ATOM 2359 O O . THR A 1 273 ? 15.323 -3.396 6.539 1.00 91.31 273 THR A O 1
ATOM 2362 N N . GLN A 1 274 ? 16.860 -2.035 7.450 1.00 88.50 274 GLN A N 1
ATOM 2363 C CA . GLN A 1 274 ? 15.994 -1.594 8.548 1.00 88.50 274 GLN A CA 1
ATOM 2364 C C . GLN A 1 274 ? 14.792 -0.787 8.039 1.00 88.50 274 GLN A C 1
ATOM 2366 O O . GLN A 1 274 ? 13.668 -1.016 8.483 1.00 88.50 274 GLN A O 1
ATOM 2371 N N . THR A 1 275 ? 14.980 0.106 7.060 1.00 89.62 275 THR A N 1
ATOM 2372 C CA . THR A 1 275 ? 13.867 0.849 6.443 1.00 89.62 275 THR A CA 1
ATOM 2373 C C . THR A 1 275 ? 12.866 -0.086 5.756 1.00 89.62 275 THR A C 1
ATOM 2375 O O . THR A 1 275 ? 11.658 0.095 5.911 1.00 89.62 275 THR A O 1
ATOM 2378 N N . LEU A 1 276 ? 13.343 -1.117 5.051 1.00 90.88 276 LEU A N 1
ATOM 2379 C CA . LEU A 1 276 ? 12.499 -2.146 4.442 1.00 90.88 276 LEU A CA 1
ATOM 2380 C C . LEU A 1 276 ? 11.708 -2.920 5.505 1.00 90.88 276 LEU A C 1
ATOM 2382 O O . LEU A 1 276 ? 10.494 -3.053 5.370 1.00 90.88 276 LEU A O 1
ATOM 2386 N N . ILE A 1 277 ? 12.365 -3.385 6.572 1.00 87.62 277 ILE A N 1
ATOM 2387 C CA . ILE A 1 277 ? 11.713 -4.092 7.688 1.00 87.62 277 ILE A CA 1
ATOM 2388 C C . ILE A 1 277 ? 10.621 -3.219 8.318 1.00 87.62 277 ILE A C 1
ATOM 2390 O O . ILE A 1 277 ? 9.507 -3.695 8.554 1.00 87.62 277 ILE A O 1
ATOM 2394 N N . ASN A 1 278 ? 10.900 -1.933 8.537 1.00 85.25 278 ASN A N 1
ATOM 2395 C CA . ASN A 1 278 ? 9.920 -0.986 9.067 1.00 85.25 278 ASN A CA 1
ATOM 2396 C C . ASN A 1 278 ? 8.716 -0.848 8.125 1.00 85.25 278 ASN A C 1
ATOM 2398 O O . ASN A 1 278 ? 7.581 -1.023 8.562 1.00 85.25 278 ASN A O 1
ATOM 2402 N N . ALA A 1 279 ? 8.945 -0.637 6.825 1.00 82.94 279 ALA A N 1
ATOM 2403 C CA . ALA A 1 279 ? 7.869 -0.522 5.840 1.00 82.94 279 ALA A CA 1
ATOM 2404 C C . ALA A 1 279 ? 7.024 -1.808 5.725 1.00 82.94 279 ALA A C 1
ATOM 2406 O O . ALA A 1 279 ? 5.799 -1.743 5.608 1.00 82.94 279 ALA A O 1
ATOM 2407 N N . GLU A 1 280 ? 7.649 -2.987 5.787 1.00 83.62 280 GLU A N 1
ATOM 2408 C CA . GLU A 1 280 ? 6.946 -4.278 5.801 1.00 83.62 280 GLU A CA 1
ATOM 2409 C C . GLU A 1 280 ? 6.093 -4.452 7.060 1.00 83.62 280 GLU A C 1
ATOM 2411 O O . GLU A 1 280 ? 4.961 -4.947 6.995 1.00 83.62 280 GLU A O 1
ATOM 2416 N N . THR A 1 281 ? 6.629 -4.016 8.196 1.00 80.69 281 THR A N 1
ATOM 2417 C CA . THR A 1 281 ? 5.947 -4.043 9.488 1.00 80.69 281 THR A CA 1
ATOM 2418 C C . THR A 1 281 ? 4.726 -3.133 9.480 1.00 80.69 281 THR A C 1
ATOM 2420 O O . THR A 1 281 ? 3.637 -3.592 9.822 1.00 80.69 281 THR A O 1
ATOM 2423 N N . GLU A 1 282 ? 4.859 -1.896 9.001 1.00 78.25 282 GLU A N 1
ATOM 2424 C CA . GLU A 1 282 ? 3.751 -0.945 8.854 1.00 78.25 282 GLU A CA 1
ATOM 2425 C C . GLU A 1 282 ? 2.601 -1.514 8.017 1.00 78.25 282 GLU A C 1
ATOM 2427 O O . GLU A 1 282 ? 1.448 -1.442 8.435 1.00 78.25 282 GLU A O 1
ATOM 2432 N N . ILE A 1 283 ? 2.886 -2.132 6.863 1.00 76.06 283 ILE A N 1
ATOM 2433 C CA . ILE A 1 283 ? 1.834 -2.709 6.009 1.00 76.06 283 ILE A CA 1
ATOM 2434 C C . ILE A 1 283 ? 1.127 -3.874 6.711 1.00 76.06 283 ILE A C 1
ATOM 2436 O O . ILE A 1 283 ? -0.101 -3.994 6.632 1.00 76.06 283 ILE A O 1
ATOM 2440 N N . LYS A 1 284 ? 1.869 -4.753 7.395 1.00 77.81 284 LYS A N 1
ATOM 2441 C CA . LYS A 1 284 ? 1.262 -5.872 8.136 1.00 77.81 284 LYS A CA 1
ATOM 2442 C C . LYS A 1 284 ? 0.415 -5.376 9.303 1.00 77.81 284 LYS A C 1
ATOM 2444 O O . LYS A 1 284 ? -0.698 -5.868 9.485 1.00 77.81 284 LYS A O 1
ATOM 2449 N N . ILE A 1 285 ? 0.904 -4.378 10.034 1.00 73.12 285 ILE A N 1
ATOM 2450 C CA . ILE A 1 285 ? 0.165 -3.707 11.102 1.00 73.12 285 ILE A CA 1
ATOM 2451 C C . ILE A 1 285 ? -1.088 -3.040 10.553 1.00 73.12 285 ILE A C 1
ATOM 2453 O O . ILE A 1 285 ? -2.147 -3.232 11.131 1.00 73.12 285 ILE A O 1
ATOM 2457 N N . ALA A 1 286 ? -1.017 -2.317 9.435 1.00 67.38 286 ALA A N 1
ATOM 2458 C CA . ALA A 1 286 ? -2.178 -1.668 8.831 1.00 67.38 286 ALA A CA 1
ATOM 2459 C C . ALA A 1 286 ? -3.265 -2.691 8.461 1.00 67.38 286 ALA A C 1
ATOM 2461 O O . ALA A 1 286 ? -4.439 -2.493 8.765 1.00 67.38 286 ALA A O 1
ATOM 2462 N N . LYS A 1 287 ? -2.882 -3.838 7.884 1.00 69.69 287 LYS A N 1
ATOM 2463 C CA . LYS A 1 287 ? -3.824 -4.932 7.581 1.00 69.69 287 LYS A CA 1
ATOM 2464 C C . LYS A 1 287 ? -4.434 -5.542 8.842 1.00 69.69 287 LYS A C 1
ATOM 2466 O O . LYS A 1 287 ? -5.642 -5.775 8.895 1.00 69.69 287 LYS A O 1
ATOM 2471 N N . ALA A 1 288 ? -3.610 -5.806 9.853 1.00 68.62 288 ALA A N 1
ATOM 2472 C CA . ALA A 1 288 ? -4.083 -6.307 11.138 1.00 68.62 288 ALA A CA 1
ATOM 2473 C C . ALA A 1 288 ? -5.006 -5.305 11.834 1.00 68.62 288 ALA A C 1
ATOM 2475 O O . ALA A 1 288 ? -6.030 -5.714 12.372 1.00 68.62 288 ALA A O 1
ATOM 2476 N N . ARG A 1 289 ? -4.693 -4.011 11.735 1.00 62.50 289 ARG A N 1
ATOM 2477 C CA . ARG A 1 289 ? -5.489 -2.907 12.258 1.00 62.50 289 ARG A CA 1
ATOM 2478 C C . ARG A 1 289 ? -6.875 -2.886 11.677 1.00 62.50 289 ARG A C 1
ATOM 2480 O O . ARG A 1 289 ? -7.826 -2.951 12.436 1.00 62.50 289 ARG A O 1
ATOM 2487 N N . VAL A 1 290 ? -7.005 -2.908 10.354 1.00 56.94 290 VAL A N 1
ATOM 2488 C CA . VAL A 1 290 ? -8.327 -2.940 9.712 1.00 56.94 290 VAL A CA 1
ATOM 2489 C C . VAL A 1 290 ? -9.158 -4.116 10.233 1.00 56.94 290 VAL A C 1
ATOM 2491 O O . VAL A 1 290 ? -10.328 -3.949 10.576 1.00 56.94 290 VAL A O 1
ATOM 2494 N N . LYS A 1 291 ? -8.555 -5.305 10.358 1.00 57.94 291 LYS A N 1
ATOM 2495 C CA . LYS A 1 291 ? -9.247 -6.500 10.861 1.00 57.94 291 LYS A CA 1
ATOM 2496 C C . LYS A 1 291 ? -9.622 -6.384 12.345 1.00 57.94 291 LYS A C 1
ATOM 2498 O O . LYS A 1 291 ? -10.719 -6.782 12.733 1.00 57.94 291 LYS A O 1
ATOM 2503 N N . ALA A 1 292 ? -8.721 -5.867 13.170 1.00 59.88 292 ALA A N 1
ATOM 2504 C CA . ALA A 1 292 ? -8.922 -5.710 14.603 1.00 59.88 292 ALA A CA 1
ATOM 2505 C C . ALA A 1 292 ? -9.919 -4.597 14.926 1.00 59.88 292 ALA A C 1
ATOM 2507 O O . ALA A 1 292 ? -10.867 -4.855 15.661 1.00 59.88 292 ALA A O 1
ATOM 2508 N N . ASP A 1 293 ? -9.767 -3.418 14.324 1.00 54.31 293 ASP A N 1
ATOM 2509 C CA . ASP A 1 293 ? -10.688 -2.286 14.450 1.00 54.31 293 ASP A CA 1
ATOM 2510 C C . ASP A 1 293 ? -12.095 -2.717 14.024 1.00 54.31 293 ASP A C 1
ATOM 2512 O O . ASP A 1 293 ? -13.060 -2.456 14.740 1.00 54.31 293 ASP A O 1
ATOM 2516 N N . SER A 1 294 ? -12.209 -3.503 12.944 1.00 48.81 294 SER A N 1
ATOM 2517 C CA . SER A 1 294 ? -13.481 -4.120 12.556 1.00 48.81 294 SER A CA 1
ATOM 2518 C C . SER A 1 294 ? -14.079 -4.934 13.704 1.00 48.81 294 SER A C 1
ATOM 2520 O O . SER A 1 294 ? -15.218 -4.695 14.082 1.00 48.81 294 SER A O 1
ATOM 2522 N N . LEU A 1 295 ? -13.334 -5.860 14.317 1.00 53.47 295 LEU A N 1
ATOM 2523 C CA . LEU A 1 295 ? -13.838 -6.655 15.449 1.00 53.47 295 LEU A CA 1
ATOM 2524 C C . LEU A 1 295 ? -14.201 -5.795 16.667 1.00 53.47 295 LEU A C 1
ATOM 2526 O O . LEU A 1 295 ? -15.204 -6.060 17.330 1.00 53.47 295 LEU A O 1
ATOM 2530 N N . MET A 1 296 ? -13.429 -4.748 16.946 1.00 54.41 296 MET A N 1
ATOM 2531 C CA . MET A 1 296 ? -13.700 -3.835 18.056 1.00 54.41 296 MET A CA 1
ATOM 2532 C C . MET A 1 296 ? -14.988 -3.036 17.842 1.00 54.41 296 MET A C 1
ATOM 2534 O O . MET A 1 296 ? -15.755 -2.882 18.792 1.00 54.41 296 MET A O 1
ATOM 2538 N N . LEU A 1 297 ? -15.299 -2.640 16.602 1.00 48.19 297 LEU A N 1
ATOM 2539 C CA . LEU A 1 297 ? -16.590 -2.033 16.247 1.00 48.19 297 LEU A CA 1
ATOM 2540 C C . LEU A 1 297 ? -17.781 -2.966 16.534 1.00 48.19 297 LEU A C 1
ATOM 2542 O O . LEU A 1 297 ? -18.880 -2.493 16.821 1.00 48.19 297 LEU A O 1
ATOM 2546 N N . TRP A 1 298 ? -17.564 -4.284 16.520 1.00 46.16 298 TRP A N 1
ATOM 2547 C CA . TRP A 1 298 ? -18.565 -5.300 16.873 1.00 46.16 298 TRP A CA 1
ATOM 2548 C C . TRP A 1 298 ? -18.611 -5.637 18.371 1.00 46.16 298 TRP A C 1
ATOM 2550 O O . TRP A 1 298 ? -19.290 -6.585 18.761 1.00 46.16 298 TRP A O 1
ATOM 2560 N N . GLY A 1 299 ? -17.875 -4.911 19.219 1.00 48.44 299 GLY A N 1
ATOM 2561 C CA . GLY A 1 299 ? -17.758 -5.210 20.650 1.00 48.44 299 GLY A CA 1
ATOM 2562 C C . GLY A 1 299 ? -16.904 -6.448 20.960 1.00 48.44 299 GLY A C 1
ATOM 2563 O O . GLY A 1 299 ? -16.780 -6.842 22.119 1.00 48.44 299 GLY A O 1
ATOM 2564 N N . LYS A 1 300 ? -16.269 -7.047 19.943 1.00 56.03 300 LYS A N 1
ATOM 2565 C CA . LYS A 1 300 ? -15.376 -8.212 20.045 1.00 56.03 300 LYS A CA 1
ATOM 2566 C C . LYS A 1 300 ? -13.945 -7.782 20.363 1.00 56.03 300 LYS A C 1
ATOM 2568 O O . LYS A 1 300 ? -12.994 -8.037 19.622 1.00 56.03 300 LYS A O 1
ATOM 2573 N N . TYR A 1 301 ? -13.792 -7.060 21.473 1.00 63.81 301 TYR A N 1
ATOM 2574 C CA . TYR A 1 301 ? -12.519 -6.444 21.859 1.00 63.81 301 TYR A CA 1
ATOM 2575 C C . TYR A 1 301 ? -11.418 -7.471 22.127 1.00 63.81 301 TYR A C 1
ATOM 2577 O O . TYR A 1 301 ? -10.257 -7.231 21.800 1.00 63.81 301 TYR A O 1
ATOM 2585 N N . LYS A 1 302 ? -11.770 -8.626 22.708 1.00 67.56 302 LYS A N 1
ATOM 2586 C CA . LYS A 1 302 ? -10.806 -9.695 22.989 1.00 67.56 302 LYS A CA 1
ATOM 2587 C C . LYS A 1 302 ? -10.270 -10.285 21.687 1.00 67.56 302 LYS A C 1
ATOM 2589 O O . LYS A 1 302 ? -9.062 -10.432 21.551 1.00 67.56 302 LYS A O 1
ATOM 2594 N N . GLU A 1 303 ? -11.142 -10.564 20.723 1.00 66.12 303 GLU A N 1
ATOM 2595 C CA . GLU A 1 303 ? -10.749 -11.092 19.417 1.00 66.12 303 GLU A CA 1
ATOM 2596 C C . GLU A 1 303 ? -9.948 -10.075 18.591 1.00 66.12 303 GLU A C 1
ATOM 2598 O O . GLU A 1 303 ? -8.983 -10.455 17.932 1.00 66.12 303 GLU A O 1
ATOM 2603 N N . GLY A 1 304 ? -10.286 -8.783 18.669 1.00 64.31 304 GLY A N 1
ATOM 2604 C CA . GLY A 1 304 ? -9.493 -7.717 18.049 1.00 64.31 304 GLY A CA 1
ATOM 2605 C C . GLY A 1 304 ? -8.077 -7.618 18.627 1.00 64.31 304 GLY A C 1
ATOM 2606 O O . GLY A 1 304 ? -7.108 -7.525 17.876 1.00 64.31 304 GLY A O 1
ATOM 2607 N N . LEU A 1 305 ? -7.934 -7.711 19.955 1.00 73.88 305 LEU A N 1
ATOM 2608 C CA . LEU A 1 305 ? -6.626 -7.716 20.623 1.00 73.88 305 LEU A CA 1
ATOM 2609 C C . LEU A 1 305 ? -5.795 -8.964 20.288 1.00 73.88 305 LEU A C 1
ATOM 2611 O O . LEU A 1 305 ? -4.576 -8.856 20.148 1.00 73.88 305 LEU A O 1
ATOM 2615 N N . LEU A 1 306 ? -6.434 -10.128 20.117 1.00 77.94 306 LEU A N 1
ATOM 2616 C CA . LEU A 1 306 ? -5.743 -11.365 19.734 1.00 77.94 306 LEU A CA 1
ATOM 2617 C C . LEU A 1 306 ? -5.018 -11.234 18.389 1.00 77.94 306 LEU A C 1
ATOM 2619 O O . LEU A 1 306 ? -3.912 -11.738 18.262 1.00 77.94 306 LEU A O 1
ATOM 2623 N N . ILE A 1 307 ? -5.562 -10.487 17.421 1.00 72.38 307 ILE A N 1
ATOM 2624 C CA . ILE A 1 307 ? -4.906 -10.281 16.114 1.00 72.38 307 ILE A CA 1
ATOM 2625 C C . ILE A 1 307 ? -3.527 -9.624 16.265 1.00 72.38 307 ILE A C 1
ATOM 2627 O O . ILE A 1 307 ? -2.579 -9.990 15.569 1.00 72.38 307 ILE A O 1
ATOM 2631 N N . TYR A 1 308 ? -3.402 -8.657 17.171 1.00 71.25 308 TYR A N 1
ATOM 2632 C CA . TYR A 1 308 ? -2.123 -8.004 17.442 1.00 71.25 308 TYR A CA 1
ATOM 2633 C C . TYR A 1 308 ? -1.210 -8.843 18.330 1.00 71.25 308 TYR A C 1
ATOM 2635 O O . TYR A 1 308 ? 0.004 -8.819 18.137 1.00 71.25 308 TYR A O 1
ATOM 2643 N N . GLY A 1 309 ? -1.783 -9.615 19.258 1.00 79.44 309 GLY A N 1
ATOM 2644 C CA . GLY A 1 309 ? -1.048 -10.632 20.011 1.00 79.44 309 GLY A CA 1
ATOM 2645 C C . GLY A 1 309 ? -0.388 -11.660 19.087 1.00 79.44 309 GLY A C 1
ATOM 2646 O O . GLY A 1 309 ? 0.801 -11.932 19.235 1.00 79.44 309 GLY A O 1
ATOM 2647 N N . ASP A 1 310 ? -1.116 -12.146 18.081 1.00 80.88 310 ASP A N 1
ATOM 2648 C CA . ASP A 1 310 ? -0.610 -13.080 17.070 1.00 80.88 310 ASP A CA 1
ATOM 2649 C C . ASP A 1 310 ? 0.518 -12.461 16.230 1.00 80.88 310 ASP A C 1
ATOM 2651 O O . ASP A 1 310 ? 1.514 -13.125 15.940 1.00 80.88 310 ASP A O 1
ATOM 2655 N N . LEU A 1 311 ? 0.389 -11.184 15.839 1.00 79.38 311 LEU A N 1
ATOM 2656 C CA . LEU A 1 311 ? 1.462 -10.468 15.139 1.00 79.38 311 LEU A CA 1
ATOM 2657 C C . LEU A 1 311 ? 2.719 -10.339 15.998 1.00 79.38 311 LEU A C 1
ATOM 2659 O O . LEU A 1 311 ? 3.819 -10.543 15.488 1.00 79.38 311 LEU A O 1
ATOM 2663 N N . LEU A 1 312 ? 2.554 -10.013 17.282 1.00 83.06 312 LEU A N 1
ATOM 2664 C CA . LEU A 1 312 ? 3.662 -9.894 18.223 1.00 83.06 312 LEU A CA 1
ATOM 2665 C C . LEU A 1 312 ? 4.360 -11.246 18.433 1.00 83.06 312 LEU A C 1
ATOM 2667 O O . LEU A 1 312 ? 5.584 -11.301 18.448 1.00 83.06 312 LEU A O 1
ATOM 2671 N N . GLN A 1 313 ? 3.604 -12.343 18.536 1.00 83.88 313 GLN A N 1
ATOM 2672 C CA . GLN A 1 313 ? 4.169 -13.694 18.640 1.00 83.88 313 GLN A CA 1
ATOM 2673 C C . GLN A 1 313 ? 4.956 -14.089 17.385 1.00 83.88 313 GLN A C 1
ATOM 2675 O O . GLN A 1 313 ? 6.041 -14.653 17.486 1.00 83.88 313 GLN A O 1
ATOM 2680 N N . LYS A 1 314 ? 4.440 -13.748 16.200 1.00 81.88 314 LYS A N 1
ATOM 2681 C CA . LYS A 1 314 ? 5.069 -14.073 14.911 1.00 81.88 314 LYS A CA 1
ATOM 2682 C C . LYS A 1 314 ? 6.138 -13.073 14.473 1.00 81.88 314 LYS A C 1
ATOM 2684 O O . LYS A 1 314 ? 6.670 -13.210 13.374 1.00 81.88 314 LYS A O 1
ATOM 2689 N N . GLN A 1 315 ? 6.463 -12.063 15.282 1.00 84.06 315 GLN A N 1
ATOM 2690 C CA . GLN A 1 315 ? 7.361 -10.983 14.863 1.00 84.06 315 GLN A CA 1
ATOM 2691 C C . GLN A 1 315 ? 8.745 -11.495 14.442 1.00 84.06 315 GLN A C 1
ATOM 2693 O O . GLN A 1 315 ? 9.286 -11.018 13.450 1.00 84.06 315 GLN A O 1
ATOM 2698 N N . THR A 1 316 ? 9.288 -12.492 15.150 1.00 80.69 316 THR A N 1
ATOM 2699 C CA . THR A 1 316 ? 10.621 -13.047 14.884 1.00 80.69 316 THR A CA 1
ATOM 2700 C C . THR A 1 316 ? 10.619 -13.885 13.609 1.00 80.69 316 THR A C 1
ATOM 2702 O O . THR A 1 316 ? 11.498 -13.721 12.771 1.00 80.69 316 THR A O 1
ATOM 2705 N N . GLU A 1 317 ? 9.590 -14.715 13.411 1.00 81.00 317 GLU A N 1
ATOM 2706 C CA . GLU A 1 317 ? 9.405 -15.505 12.183 1.00 81.00 317 GLU A CA 1
ATOM 2707 C C . GLU A 1 317 ? 9.224 -14.613 10.949 1.00 81.00 317 GLU A C 1
ATOM 2709 O O . GLU A 1 317 ? 9.680 -14.925 9.852 1.00 81.00 317 GLU A O 1
ATOM 2714 N N . LEU A 1 318 ? 8.534 -13.487 11.129 1.00 76.06 318 LEU A N 1
ATOM 2715 C CA . LEU A 1 318 ? 8.180 -12.560 10.062 1.00 76.06 318 LEU A CA 1
ATOM 2716 C C . LEU A 1 318 ? 9.177 -11.408 9.891 1.00 76.06 318 LEU A C 1
ATOM 2718 O O . LEU A 1 318 ? 8.926 -10.559 9.031 1.00 76.06 318 LEU A O 1
ATOM 2722 N N . ASN A 1 319 ? 10.249 -11.392 10.691 1.00 80.38 319 ASN A N 1
ATOM 2723 C CA . ASN A 1 319 ? 11.266 -10.346 10.774 1.00 80.38 319 ASN A CA 1
ATOM 2724 C C . ASN A 1 319 ? 10.667 -8.928 10.841 1.00 80.38 319 ASN A C 1
ATOM 2726 O O . ASN A 1 319 ? 10.945 -8.083 9.992 1.00 80.38 319 ASN A O 1
ATOM 2730 N N . LEU A 1 320 ? 9.773 -8.699 11.806 1.00 82.50 320 LEU A N 1
ATOM 2731 C CA . LEU A 1 320 ? 9.065 -7.431 11.995 1.00 82.50 320 LEU A CA 1
ATOM 2732 C C . LEU A 1 320 ? 9.680 -6.598 13.109 1.00 82.50 320 LEU A C 1
ATOM 2734 O O . LEU A 1 320 ? 10.213 -7.137 14.077 1.00 82.50 320 LEU A O 1
ATOM 2738 N N . ASN A 1 321 ? 9.538 -5.278 12.999 1.00 83.88 321 ASN A N 1
ATOM 2739 C CA . ASN A 1 321 ? 9.975 -4.364 14.041 1.00 83.88 321 ASN A CA 1
ATOM 2740 C C . ASN A 1 321 ? 8.985 -4.388 15.234 1.00 83.88 321 ASN A C 1
ATOM 2742 O O . ASN A 1 321 ? 7.835 -3.956 15.076 1.00 83.88 321 ASN A O 1
ATOM 2746 N N . PRO A 1 322 ? 9.408 -4.842 16.431 1.00 86.19 322 PRO A N 1
ATOM 2747 C CA . PRO A 1 322 ? 8.549 -4.926 17.616 1.00 86.19 322 PRO A CA 1
ATOM 2748 C C . PRO A 1 322 ? 7.980 -3.570 18.051 1.00 86.19 322 PRO A C 1
ATOM 2750 O O . PRO A 1 322 ? 6.842 -3.504 18.518 1.00 86.19 322 PRO A O 1
ATOM 2753 N N . ASP A 1 323 ? 8.729 -2.481 17.870 1.00 87.50 323 ASP A N 1
ATOM 2754 C CA . ASP A 1 323 ? 8.358 -1.153 18.368 1.00 87.50 323 ASP A CA 1
ATOM 2755 C C . ASP A 1 323 ? 7.058 -0.642 17.734 1.00 87.50 323 ASP A C 1
ATOM 2757 O O . ASP A 1 323 ? 6.190 -0.098 18.418 1.00 87.50 323 ASP A O 1
ATOM 2761 N N . TYR A 1 324 ? 6.877 -0.874 16.430 1.00 83.38 324 TYR A N 1
ATOM 2762 C CA . TYR A 1 324 ? 5.653 -0.494 15.721 1.00 83.38 324 TYR A CA 1
ATOM 2763 C C . TYR A 1 324 ? 4.446 -1.321 16.193 1.00 83.38 324 TYR A C 1
ATOM 2765 O O . TYR A 1 324 ? 3.324 -0.807 16.281 1.00 83.38 324 TYR A O 1
ATOM 2773 N N . ILE A 1 325 ? 4.660 -2.601 16.522 1.00 83.88 325 ILE A N 1
ATOM 2774 C CA . ILE A 1 325 ? 3.610 -3.492 17.035 1.00 83.88 325 ILE A CA 1
ATOM 2775 C C . ILE A 1 325 ? 3.192 -3.038 18.440 1.00 83.88 325 ILE A C 1
ATOM 2777 O O . ILE A 1 325 ? 1.996 -2.907 18.711 1.00 83.88 325 ILE A O 1
ATOM 2781 N N . TYR A 1 326 ? 4.155 -2.724 19.311 1.00 89.12 326 TYR A N 1
ATOM 2782 C CA . TYR A 1 326 ? 3.888 -2.184 20.645 1.00 89.12 326 TYR A CA 1
ATOM 2783 C C . TYR A 1 326 ? 3.175 -0.836 20.601 1.00 89.12 326 TYR A C 1
ATOM 2785 O O . TYR A 1 326 ? 2.195 -0.650 21.322 1.00 89.12 326 TYR A O 1
ATOM 2793 N N . LEU A 1 327 ? 3.588 0.074 19.718 1.00 84.62 327 LEU A N 1
ATOM 2794 C CA . LEU A 1 327 ? 2.898 1.348 19.531 1.00 84.62 327 LEU A CA 1
ATOM 2795 C C . LEU A 1 327 ? 1.440 1.141 19.097 1.00 84.62 327 LEU A C 1
ATOM 2797 O O . LEU A 1 327 ? 0.534 1.790 19.618 1.00 84.62 327 LEU A O 1
ATOM 2801 N N . SER A 1 328 ? 1.192 0.195 18.191 1.00 80.56 328 SER A N 1
ATOM 2802 C CA . SER A 1 328 ? -0.165 -0.132 17.738 1.00 80.56 328 SER A CA 1
ATOM 2803 C C . SER A 1 328 ? -1.029 -0.689 18.869 1.00 80.56 328 SER A C 1
ATOM 2805 O O . SER A 1 328 ? -2.165 -0.252 19.055 1.00 80.56 328 SER A O 1
ATOM 2807 N N . LEU A 1 329 ? -0.477 -1.598 19.678 1.00 84.00 329 LEU A N 1
ATOM 2808 C CA . LEU A 1 329 ? -1.132 -2.095 20.888 1.00 84.00 329 LEU A CA 1
ATOM 2809 C C . LEU A 1 329 ? -1.427 -0.952 21.870 1.00 84.00 329 LEU A C 1
ATOM 2811 O O . LEU A 1 329 ? -2.528 -0.885 22.414 1.00 84.00 329 LEU A O 1
ATOM 2815 N N . ALA A 1 330 ? -0.496 -0.013 22.049 1.00 85.50 330 ALA A N 1
ATOM 2816 C CA . ALA A 1 330 ? -0.702 1.150 22.904 1.00 85.50 330 ALA A CA 1
ATOM 2817 C C . ALA A 1 330 ? -1.852 2.048 22.414 1.00 85.50 330 ALA A C 1
ATOM 2819 O O . ALA A 1 330 ? -2.697 2.439 23.221 1.00 85.50 330 ALA A O 1
ATOM 2820 N N . HIS A 1 331 ? -1.940 2.324 21.108 1.00 77.38 331 HIS A N 1
ATOM 2821 C CA . HIS A 1 331 ? -3.055 3.075 20.517 1.00 77.38 331 HIS A CA 1
ATOM 2822 C C . HIS A 1 331 ? -4.401 2.401 20.764 1.00 77.38 331 HIS A C 1
ATOM 2824 O O . HIS A 1 331 ? -5.337 3.046 21.222 1.00 77.38 331 HIS A O 1
ATOM 2830 N N . ILE A 1 332 ? -4.486 1.096 20.543 1.00 73.88 332 ILE A N 1
ATOM 2831 C CA . ILE A 1 332 ? -5.729 0.351 20.745 1.00 73.88 332 ILE A CA 1
ATOM 2832 C C . ILE A 1 332 ? -6.141 0.368 22.205 1.00 73.88 332 ILE A C 1
ATOM 2834 O O . ILE A 1 332 ? -7.296 0.635 22.526 1.00 73.88 332 ILE A O 1
ATOM 2838 N N . HIS A 1 333 ? -5.191 0.102 23.104 1.00 77.25 333 HIS A N 1
ATOM 2839 C CA . HIS A 1 333 ? -5.446 0.152 24.533 1.00 77.25 333 HIS A CA 1
ATOM 2840 C C . HIS A 1 333 ? -5.878 1.552 24.977 1.00 77.25 333 HIS A C 1
ATOM 2842 O O . HIS A 1 333 ? -6.758 1.659 25.828 1.00 77.25 333 HIS A O 1
ATOM 2848 N N . ARG A 1 334 ? -5.339 2.618 24.376 1.00 79.12 334 ARG A N 1
ATOM 2849 C CA . ARG A 1 334 ? -5.823 3.990 24.565 1.00 79.12 334 ARG A CA 1
ATOM 2850 C C . ARG A 1 334 ? -7.257 4.157 24.050 1.00 79.12 334 ARG A C 1
ATOM 2852 O O . ARG A 1 334 ? -8.080 4.690 24.785 1.00 79.12 334 ARG A O 1
ATOM 2859 N N . ASP A 1 335 ? -7.573 3.672 22.853 1.00 68.31 335 ASP A N 1
ATOM 2860 C CA . ASP A 1 335 ? -8.883 3.858 22.206 1.00 68.31 335 ASP A CA 1
ATOM 2861 C C . ASP A 1 335 ? -10.014 3.145 22.965 1.00 68.31 335 ASP A C 1
ATOM 2863 O O . ASP A 1 335 ? -11.121 3.666 23.101 1.00 68.31 335 ASP A O 1
ATOM 2867 N N . ILE A 1 336 ? -9.722 1.994 23.578 1.00 68.44 336 ILE A N 1
ATOM 2868 C CA . ILE A 1 336 ? -10.652 1.308 24.493 1.00 68.44 336 ILE A CA 1
ATOM 2869 C C . ILE A 1 336 ? -10.569 1.827 25.937 1.00 68.44 336 ILE A C 1
ATOM 2871 O O . ILE A 1 336 ? -11.168 1.240 26.840 1.00 68.44 336 ILE A O 1
ATOM 2875 N N . ALA A 1 337 ? -9.840 2.920 26.171 1.00 71.69 337 ALA A N 1
ATOM 2876 C CA . ALA A 1 337 ? -9.654 3.586 27.457 1.00 71.69 337 ALA A CA 1
ATOM 2877 C C . ALA A 1 337 ? -9.004 2.709 28.556 1.00 71.69 337 ALA A C 1
ATOM 2879 O O . ALA A 1 337 ? -9.244 2.888 29.754 1.00 71.69 337 ALA A O 1
ATOM 2880 N N . ARG A 1 338 ? -8.158 1.748 28.161 1.00 76.38 338 ARG A N 1
ATOM 2881 C CA . ARG A 1 338 ? -7.264 0.938 29.014 1.00 76.38 338 ARG A CA 1
ATOM 2882 C C . ARG A 1 338 ? -5.862 1.559 29.085 1.00 76.38 338 ARG A C 1
ATOM 2884 O O . ARG A 1 338 ? -4.865 0.940 28.720 1.00 76.38 338 ARG A O 1
ATOM 2891 N N . PHE A 1 339 ? -5.785 2.783 29.597 1.00 80.69 339 PHE A N 1
ATOM 2892 C CA . PHE A 1 339 ? -4.564 3.602 29.603 1.00 80.69 339 PHE A CA 1
ATOM 2893 C C . PHE A 1 339 ? -3.358 2.972 30.329 1.00 80.69 339 PHE A C 1
ATOM 2895 O O . PHE A 1 339 ? -2.227 3.162 29.892 1.00 80.69 339 PHE A O 1
ATOM 2902 N N . ASN A 1 340 ? -3.575 2.175 31.383 1.00 83.69 340 ASN A N 1
ATOM 2903 C CA . ASN A 1 340 ? -2.481 1.481 32.080 1.00 83.69 340 ASN A CA 1
ATOM 2904 C C . ASN A 1 340 ? -1.812 0.419 31.195 1.00 83.69 340 ASN A C 1
ATOM 2906 O O . ASN A 1 340 ? -0.592 0.290 31.198 1.00 83.69 340 ASN A O 1
ATOM 2910 N N . GLU A 1 341 ? -2.602 -0.324 30.418 1.00 84.94 341 GLU A N 1
ATOM 2911 C CA . GLU A 1 341 ? -2.063 -1.298 29.464 1.00 84.94 341 GLU A CA 1
ATOM 2912 C C . GLU A 1 341 ? -1.385 -0.587 28.292 1.00 84.94 341 GLU A C 1
ATOM 2914 O O . GLU A 1 341 ? -0.310 -1.002 27.869 1.00 84.94 341 GLU A O 1
ATOM 2919 N N . ALA A 1 342 ? -1.949 0.536 27.830 1.00 85.50 342 ALA A N 1
ATOM 2920 C CA . ALA A 1 342 ? -1.302 1.365 26.817 1.00 85.50 342 ALA A CA 1
ATOM 2921 C C . ALA A 1 342 ? 0.101 1.806 27.265 1.00 85.50 342 ALA A C 1
ATOM 2923 O O . ALA A 1 342 ? 1.057 1.645 26.510 1.00 85.50 342 ALA A O 1
ATOM 2924 N N . ARG A 1 343 ? 0.247 2.270 28.516 1.00 89.06 343 ARG A N 1
ATOM 2925 C CA . ARG A 1 343 ? 1.544 2.646 29.102 1.00 89.06 343 ARG A CA 1
ATOM 2926 C C . ARG A 1 343 ? 2.545 1.487 29.101 1.00 89.06 343 ARG A C 1
ATOM 2928 O O . ARG A 1 343 ? 3.659 1.671 28.623 1.00 89.06 343 ARG A O 1
ATOM 2935 N N . LYS A 1 344 ? 2.138 0.295 29.553 1.00 91.00 344 LYS A N 1
ATOM 2936 C CA . LYS A 1 344 ? 3.009 -0.898 29.567 1.00 91.00 344 LYS A CA 1
ATOM 2937 C C . LYS A 1 344 ? 3.561 -1.247 28.186 1.00 91.00 344 LYS A C 1
ATOM 2939 O O . LYS A 1 344 ? 4.652 -1.797 28.090 1.00 91.00 344 LYS A O 1
ATOM 2944 N N . PHE A 1 345 ? 2.804 -0.988 27.118 1.00 89.62 345 PHE A N 1
ATOM 2945 C CA . PHE A 1 345 ? 3.291 -1.204 25.756 1.00 89.62 345 PHE A CA 1
ATOM 2946 C C . PHE A 1 345 ? 4.228 -0.095 25.283 1.00 89.62 345 PHE A C 1
ATOM 2948 O O . PHE A 1 345 ? 5.220 -0.405 24.634 1.00 89.62 345 PHE A O 1
ATOM 2955 N N . LEU A 1 346 ? 3.980 1.164 25.653 1.00 89.88 346 LEU A N 1
ATOM 2956 C CA . LEU A 1 346 ? 4.909 2.258 25.348 1.00 89.88 346 LEU A CA 1
ATOM 2957 C C . LEU A 1 346 ? 6.277 2.064 26.014 1.00 89.88 346 LEU A C 1
ATOM 2959 O O . LEU A 1 346 ? 7.294 2.325 25.385 1.00 89.88 346 LEU A O 1
ATOM 2963 N N . GLU A 1 347 ? 6.314 1.552 27.245 1.00 89.50 347 GLU A N 1
ATOM 2964 C CA . GLU A 1 347 ? 7.558 1.254 27.978 1.00 89.50 347 GLU A CA 1
ATOM 2965 C C . GLU A 1 347 ? 8.406 0.151 27.321 1.00 89.50 347 GLU A C 1
ATOM 2967 O O . GLU A 1 347 ? 9.597 0.040 27.601 1.00 89.50 347 GLU A O 1
ATOM 2972 N N . LYS A 1 348 ? 7.812 -0.661 26.435 1.00 89.56 348 LYS A N 1
ATOM 2973 C CA . LYS A 1 348 ? 8.517 -1.706 25.676 1.00 89.56 348 LYS A CA 1
ATOM 2974 C C . LYS A 1 348 ? 9.134 -1.202 24.373 1.00 89.56 348 LYS A C 1
ATOM 2976 O O . LYS A 1 348 ? 9.864 -1.960 23.740 1.00 89.56 348 LYS A O 1
ATOM 2981 N N . ILE A 1 349 ? 8.820 0.025 23.956 1.00 88.88 349 ILE A N 1
ATOM 2982 C CA . ILE A 1 349 ? 9.365 0.617 22.733 1.00 88.88 349 ILE A CA 1
ATOM 2983 C C . ILE A 1 349 ? 10.798 1.078 22.998 1.00 88.88 349 ILE A C 1
ATOM 2985 O O . ILE A 1 349 ? 11.066 1.769 23.982 1.00 88.88 349 ILE A O 1
ATOM 2989 N N . SER A 1 350 ? 11.719 0.720 22.104 1.00 84.19 350 SER A N 1
ATOM 2990 C CA . SER A 1 350 ? 13.116 1.133 22.216 1.00 84.19 350 SER A CA 1
ATOM 2991 C C . SER A 1 350 ? 13.265 2.666 22.208 1.00 84.19 350 SER A C 1
ATOM 2993 O O . SER A 1 350 ? 12.780 3.327 21.283 1.00 84.19 350 SER A O 1
ATOM 2995 N N . PRO A 1 351 ? 14.007 3.263 23.162 1.00 76.06 351 PRO A N 1
ATOM 2996 C CA . PRO A 1 351 ? 14.237 4.710 23.205 1.00 76.06 351 PRO A CA 1
ATOM 2997 C C . PRO A 1 351 ? 15.091 5.226 22.035 1.00 76.06 351 PRO A C 1
ATOM 2999 O O . PRO A 1 351 ? 15.097 6.425 21.761 1.00 76.06 351 PRO A O 1
ATOM 3002 N N . ALA A 1 352 ? 15.793 4.340 21.320 1.00 71.38 352 ALA A N 1
ATOM 3003 C CA . ALA A 1 352 ? 16.569 4.693 20.132 1.00 71.38 352 ALA A CA 1
ATOM 3004 C C . ALA A 1 352 ? 15.695 4.923 18.882 1.00 71.38 352 ALA A C 1
ATOM 3006 O O . ALA A 1 352 ? 16.185 5.430 17.871 1.00 71.38 352 ALA A O 1
ATOM 3007 N N . ASN A 1 353 ? 14.407 4.563 18.921 1.00 74.19 353 ASN A N 1
ATOM 3008 C CA . ASN A 1 353 ? 13.516 4.669 17.771 1.00 74.19 353 ASN A CA 1
ATOM 3009 C C . ASN A 1 353 ? 12.902 6.074 17.651 1.00 74.19 353 ASN A C 1
ATOM 3011 O O . ASN A 1 353 ? 11.743 6.321 17.990 1.00 74.19 353 ASN A O 1
ATOM 3015 N N . VAL A 1 354 ? 13.708 7.015 17.152 1.00 74.12 354 VAL A N 1
ATOM 3016 C CA . VAL A 1 354 ? 13.338 8.438 17.026 1.00 74.12 354 VAL A CA 1
ATOM 3017 C C . VAL A 1 354 ? 12.123 8.649 16.113 1.00 74.12 354 VAL A C 1
ATOM 3019 O O . VAL A 1 354 ? 11.352 9.579 16.338 1.00 74.12 354 VAL A O 1
ATOM 3022 N N . LEU A 1 355 ? 11.901 7.759 15.139 1.00 74.94 355 LEU A N 1
ATOM 3023 C CA . LEU A 1 355 ? 10.780 7.841 14.192 1.00 74.94 355 LEU A CA 1
ATOM 3024 C C . LEU A 1 355 ? 9.408 7.753 14.877 1.00 74.94 355 LEU A C 1
ATOM 3026 O O . LEU A 1 355 ? 8.425 8.262 14.347 1.00 74.94 355 LEU A O 1
ATOM 3030 N N . LEU A 1 356 ? 9.327 7.130 16.056 1.00 81.12 356 LEU A N 1
ATOM 3031 C CA . LEU A 1 356 ? 8.064 6.927 16.772 1.00 81.12 356 LEU A CA 1
ATOM 3032 C C . LEU A 1 356 ? 7.781 7.992 17.839 1.00 81.12 356 LEU A C 1
ATOM 3034 O O . LEU A 1 356 ? 6.709 7.975 18.447 1.00 81.12 356 LEU A O 1
ATOM 3038 N N . LYS A 1 357 ? 8.711 8.926 18.074 1.00 82.62 357 LYS A N 1
ATOM 3039 C CA . LYS A 1 357 ? 8.673 9.866 19.205 1.00 82.62 357 LYS A CA 1
ATOM 3040 C C . LYS A 1 357 ? 7.383 10.689 19.270 1.00 82.62 357 LYS A C 1
ATOM 3042 O O . LYS A 1 357 ? 6.787 10.815 20.343 1.00 82.62 357 LYS A O 1
ATOM 3047 N N . ASP A 1 358 ? 6.925 11.203 18.134 1.00 80.44 358 ASP A N 1
ATOM 3048 C CA . ASP A 1 358 ? 5.711 12.023 18.070 1.00 80.44 358 ASP A CA 1
ATOM 3049 C C . ASP A 1 358 ? 4.466 11.189 18.392 1.00 80.44 358 ASP A C 1
ATOM 3051 O O . ASP A 1 358 ? 3.632 11.587 19.208 1.00 80.44 358 ASP A O 1
ATOM 3055 N N . SER A 1 359 ? 4.384 9.975 17.842 1.00 81.38 359 SER A N 1
ATOM 3056 C CA . SER A 1 359 ? 3.267 9.056 18.095 1.00 81.38 359 SER A CA 1
ATOM 3057 C C . SER A 1 359 ? 3.211 8.609 19.559 1.00 81.38 359 SER A C 1
ATOM 3059 O O . SER A 1 359 ? 2.137 8.603 20.164 1.00 81.38 359 SER A O 1
ATOM 3061 N N . ILE A 1 360 ? 4.366 8.310 20.165 1.00 86.44 360 ILE A N 1
ATOM 3062 C CA . ILE A 1 360 ? 4.476 8.000 21.599 1.00 86.44 360 ILE A CA 1
ATOM 3063 C C . ILE A 1 360 ? 3.974 9.183 22.435 1.00 86.44 360 ILE A C 1
ATOM 3065 O O . ILE A 1 360 ? 3.196 8.995 23.372 1.00 86.44 360 ILE A O 1
ATOM 3069 N N . THR A 1 361 ? 4.372 10.406 22.074 1.00 85.69 361 THR A N 1
ATOM 3070 C CA . THR A 1 361 ? 3.978 11.632 22.784 1.00 85.69 361 THR A CA 1
ATOM 3071 C C . THR A 1 361 ? 2.463 11.831 22.763 1.00 85.69 361 THR A C 1
ATOM 3073 O O . THR A 1 361 ? 1.870 12.116 23.805 1.00 85.69 361 THR A O 1
ATOM 3076 N N . VAL A 1 362 ? 1.814 11.605 21.617 1.00 83.44 362 VAL A N 1
ATOM 3077 C CA . VAL A 1 362 ? 0.349 11.681 21.490 1.00 83.44 362 VAL A CA 1
ATOM 3078 C C . VAL A 1 362 ? -0.342 10.712 22.451 1.00 83.44 362 VAL A C 1
ATOM 3080 O O . VAL A 1 362 ? -1.245 11.115 23.185 1.00 83.44 362 VAL A O 1
ATOM 3083 N N . VAL A 1 363 ? 0.086 9.445 22.495 1.00 84.12 363 VAL A N 1
ATOM 3084 C CA . VAL A 1 363 ? -0.522 8.451 23.398 1.00 84.12 363 VAL A CA 1
ATOM 3085 C C . VAL A 1 363 ? -0.269 8.816 24.863 1.00 84.12 363 VAL A C 1
ATOM 3087 O O . VAL A 1 363 ? -1.191 8.747 25.677 1.00 84.12 363 VAL A O 1
ATOM 3090 N N . MET A 1 364 ? 0.942 9.267 25.202 1.00 86.69 364 MET A N 1
ATOM 3091 C CA . MET A 1 364 ? 1.287 9.704 26.559 1.00 86.69 364 MET A CA 1
ATOM 3092 C C . MET A 1 364 ? 0.451 10.895 27.033 1.00 86.69 364 MET A C 1
ATOM 3094 O O . MET A 1 364 ? 0.037 10.919 28.194 1.00 86.69 364 MET A O 1
ATOM 3098 N N . ASN A 1 365 ? 0.162 11.855 26.155 1.00 86.50 365 ASN A N 1
ATOM 3099 C CA . ASN A 1 365 ? -0.691 12.995 26.487 1.00 86.50 365 ASN A CA 1
ATOM 3100 C C . ASN A 1 365 ? -2.129 12.550 26.787 1.00 86.50 365 ASN A C 1
ATOM 3102 O O . ASN A 1 365 ? -2.665 12.925 27.828 1.00 86.50 365 ASN A O 1
ATOM 3106 N N . SER A 1 366 ? -2.709 11.657 25.976 1.00 81.50 366 SER A N 1
ATOM 3107 C CA . SER A 1 366 ? -4.044 11.102 26.254 1.00 81.50 366 SER A CA 1
ATOM 3108 C C . SER A 1 366 ? -4.103 10.336 27.581 1.00 81.50 366 SER A C 1
ATOM 3110 O O . SER A 1 366 ? -5.110 10.389 28.287 1.00 81.50 366 SER A O 1
ATOM 3112 N N . ILE A 1 367 ? -3.027 9.627 27.947 1.00 85.12 367 ILE A N 1
ATOM 3113 C CA . ILE A 1 367 ? -2.936 8.939 29.242 1.00 85.12 367 ILE A CA 1
ATOM 3114 C C . ILE A 1 367 ? -2.978 9.955 30.393 1.00 85.12 367 ILE A C 1
ATOM 3116 O O . ILE A 1 367 ? -3.742 9.752 31.339 1.00 85.12 367 ILE A O 1
ATOM 3120 N N . LYS A 1 368 ? -2.207 11.048 30.303 1.00 87.12 368 LYS A N 1
ATOM 3121 C CA . LYS A 1 368 ? -2.192 12.119 31.317 1.00 87.12 368 LYS A CA 1
ATOM 3122 C C . LYS A 1 368 ? -3.563 12.780 31.461 1.00 87.12 368 LYS A C 1
ATOM 3124 O O . LYS A 1 368 ? -4.063 12.917 32.573 1.00 87.12 368 LYS A O 1
ATOM 3129 N N . GLU A 1 369 ? -4.211 13.116 30.349 1.00 86.25 369 GLU A N 1
ATOM 3130 C CA . GLU A 1 369 ? -5.562 13.695 30.354 1.00 86.25 369 GLU A CA 1
ATOM 3131 C C . GLU A 1 369 ? -6.579 12.755 31.015 1.00 86.25 369 GLU A C 1
ATOM 3133 O O . GLU A 1 369 ? -7.414 13.192 31.810 1.00 86.25 369 GLU A O 1
ATOM 3138 N N . ALA A 1 370 ? -6.462 11.445 30.780 1.00 82.94 370 ALA A N 1
ATOM 3139 C CA . ALA A 1 370 ? -7.298 10.453 31.444 1.00 82.94 370 ALA A CA 1
ATOM 3140 C C . ALA A 1 370 ? -7.030 10.310 32.948 1.00 82.94 370 ALA A C 1
ATOM 3142 O O . ALA A 1 370 ? -7.947 9.962 33.694 1.00 82.94 370 ALA A O 1
ATOM 3143 N N . GLU A 1 371 ? -5.801 10.545 33.415 1.00 83.38 371 GLU A N 1
ATOM 3144 C CA . GLU A 1 371 ? -5.481 10.610 34.852 1.00 83.38 371 GLU A CA 1
ATOM 3145 C C . GLU A 1 371 ? -6.134 11.833 35.502 1.00 83.38 371 GLU A C 1
ATOM 3147 O O . GLU A 1 371 ? -6.759 11.718 36.559 1.00 83.38 371 GLU A O 1
ATOM 3152 N N . THR A 1 372 ? -6.063 12.991 34.843 1.00 87.25 372 THR A N 1
ATOM 3153 C CA . THR A 1 372 ? -6.735 14.213 35.302 1.00 87.25 372 THR A CA 1
ATOM 3154 C C . THR A 1 372 ? -8.256 14.045 35.311 1.00 87.25 372 THR A C 1
ATOM 3156 O O . THR A 1 372 ? -8.923 14.428 36.278 1.00 87.25 372 THR A O 1
ATOM 3159 N N . PHE A 1 373 ? -8.817 13.418 34.273 1.00 89.00 373 PHE A N 1
ATOM 3160 C CA . PHE A 1 373 ? -10.249 13.151 34.179 1.00 89.00 373 PHE A CA 1
ATOM 3161 C C . PHE A 1 373 ? -10.749 12.241 35.305 1.00 89.00 373 PHE A C 1
ATOM 3163 O O . PHE A 1 373 ? -11.818 12.499 35.853 1.00 89.00 373 PHE A O 1
ATOM 3170 N N . GLU A 1 374 ? -9.988 11.220 35.711 1.00 86.38 374 GLU A N 1
ATOM 3171 C CA . GLU A 1 374 ? -10.397 10.318 36.796 1.00 86.38 374 GLU A CA 1
ATOM 3172 C C . GLU A 1 374 ? -10.657 11.070 38.115 1.00 86.38 374 GLU A C 1
ATOM 3174 O O . GLU A 1 374 ? -11.612 10.764 38.832 1.00 86.38 374 GLU A O 1
ATOM 3179 N N . GLN A 1 375 ? -9.866 12.102 38.422 1.00 87.62 375 GLN A N 1
ATOM 3180 C CA . GLN A 1 375 ? -10.087 12.926 39.615 1.00 87.62 375 GLN A CA 1
ATOM 3181 C C . GLN A 1 375 ? -11.381 13.746 39.517 1.00 87.62 375 GLN A C 1
ATOM 3183 O O . GLN A 1 375 ? -12.138 13.841 40.488 1.00 87.62 375 GLN A O 1
ATOM 3188 N N . ARG A 1 376 ? -11.681 14.295 38.332 1.00 89.25 376 ARG A N 1
ATOM 3189 C CA . ARG A 1 376 ? -12.957 14.976 38.056 1.00 89.25 376 ARG A CA 1
ATOM 3190 C C . ARG A 1 376 ? -14.136 14.007 38.146 1.00 89.25 376 ARG A C 1
ATOM 3192 O O . ARG A 1 376 ? -15.167 14.354 38.723 1.00 89.25 376 ARG A O 1
ATOM 3199 N N . TRP A 1 377 ? -13.970 12.799 37.616 1.00 93.31 377 TRP A N 1
ATOM 3200 C CA . TRP A 1 377 ? -14.966 11.736 37.655 1.00 93.31 377 TRP A CA 1
ATOM 3201 C C . TRP A 1 377 ? -15.321 11.356 39.095 1.00 93.31 377 TRP A C 1
ATOM 3203 O O . TRP A 1 377 ? -16.500 11.371 39.433 1.00 93.31 377 TRP A O 1
ATOM 3213 N N . LYS A 1 378 ? -14.331 11.135 39.978 1.00 91.75 378 LYS A N 1
ATOM 3214 C CA . LYS A 1 378 ? -14.571 10.798 41.399 1.00 91.75 378 LYS A CA 1
ATOM 3215 C C . LYS A 1 378 ? -15.439 11.847 42.100 1.00 91.75 378 LYS A C 1
ATOM 3217 O O . LYS A 1 378 ? -16.422 11.502 42.751 1.00 91.75 378 LYS A O 1
ATOM 3222 N N . ARG A 1 379 ? -15.116 13.133 41.920 1.00 92.50 379 ARG A N 1
ATOM 3223 C CA . ARG A 1 379 ? -15.884 14.248 42.508 1.00 92.50 379 ARG A CA 1
ATOM 3224 C C . ARG A 1 379 ? -17.307 14.317 41.955 1.00 92.50 379 ARG A C 1
ATOM 3226 O O . ARG A 1 379 ? -18.254 14.480 42.717 1.00 92.50 379 ARG A O 1
ATOM 3233 N N . SER A 1 380 ? -17.456 14.172 40.642 1.00 92.56 380 SER A N 1
ATOM 3234 C CA . SER A 1 380 ? -18.755 14.276 39.969 1.00 92.56 380 SER A CA 1
ATOM 3235 C C . SER A 1 380 ? -19.659 13.088 40.315 1.00 92.56 380 SER A C 1
ATOM 3237 O O . SER A 1 380 ? -20.825 13.284 40.631 1.00 92.56 380 SER A O 1
ATOM 3239 N N . MET A 1 381 ? -19.119 11.868 40.389 1.00 93.25 381 MET A N 1
ATOM 3240 C CA . MET A 1 381 ? -19.868 10.684 40.829 1.00 93.25 381 MET A CA 1
ATOM 3241 C C . MET A 1 381 ? -20.324 10.772 42.288 1.00 93.25 381 MET A C 1
ATOM 3243 O O . MET A 1 381 ? -21.434 10.339 42.604 1.00 93.25 381 MET A O 1
ATOM 3247 N N . GLN A 1 382 ? -19.523 11.371 43.176 1.00 94.06 382 GLN A N 1
ATOM 3248 C CA . GLN A 1 382 ? -19.969 11.647 44.544 1.00 94.06 382 GLN A CA 1
ATOM 3249 C C . GLN A 1 382 ? -21.159 12.619 44.553 1.00 94.06 382 GLN A C 1
ATOM 3251 O O . GLN A 1 382 ? -22.139 12.382 45.256 1.00 94.06 382 GLN A O 1
ATOM 3256 N N . ARG A 1 383 ? -21.117 13.677 43.729 1.00 93.75 383 ARG A N 1
ATOM 3257 C CA . ARG A 1 383 ? -22.247 14.608 43.569 1.00 93.75 383 ARG A CA 1
ATOM 3258 C C . ARG A 1 383 ? -23.485 13.917 43.010 1.00 93.75 383 ARG A C 1
ATOM 3260 O O . ARG A 1 383 ? -24.563 14.108 43.558 1.00 93.75 383 ARG A O 1
ATOM 3267 N N . VAL A 1 384 ? -23.335 13.088 41.975 1.00 93.50 384 VAL A N 1
ATOM 3268 C CA . VAL A 1 384 ? -24.431 12.283 41.413 1.00 93.50 384 VAL A CA 1
ATOM 3269 C C . VAL A 1 384 ? -25.065 11.409 42.493 1.00 93.50 384 VAL A C 1
ATOM 3271 O O . VAL A 1 384 ? -26.285 11.379 42.607 1.00 93.50 384 VAL A O 1
ATOM 3274 N N . THR A 1 385 ? -24.252 10.750 43.320 1.00 92.38 385 THR A N 1
ATOM 3275 C CA . THR A 1 385 ? -24.740 9.886 44.404 1.00 92.38 385 THR A CA 1
ATOM 3276 C C . THR A 1 385 ? -25.563 10.677 45.423 1.00 92.38 385 THR A C 1
ATOM 3278 O O . THR A 1 385 ? -26.659 10.248 45.779 1.00 92.38 385 THR A O 1
ATOM 3281 N N . ASN A 1 386 ? -25.087 11.857 45.833 1.00 94.62 386 ASN A N 1
ATOM 3282 C CA . ASN A 1 386 ? -25.824 12.737 46.743 1.00 94.62 386 ASN A CA 1
ATOM 3283 C C . ASN A 1 386 ? -27.139 13.231 46.106 1.00 94.62 386 ASN A C 1
ATOM 3285 O O . ASN A 1 386 ? -28.195 13.126 46.716 1.00 94.62 386 ASN A O 1
ATOM 3289 N N . LEU A 1 387 ? -27.105 13.674 44.843 1.00 95.25 387 LEU A N 1
ATOM 3290 C CA . LEU A 1 387 ? -28.301 14.113 44.111 1.00 95.25 387 LEU A CA 1
ATOM 3291 C C . LEU A 1 387 ? -29.338 12.995 43.957 1.00 95.25 387 LEU A C 1
ATOM 3293 O O . LEU A 1 387 ? -30.537 13.257 44.009 1.00 95.25 387 LEU A O 1
ATOM 3297 N N . MET A 1 388 ? -28.893 11.754 43.749 1.00 91.81 388 MET A N 1
ATOM 3298 C CA . MET A 1 388 ? -29.777 10.590 43.694 1.00 91.81 388 MET A CA 1
ATOM 3299 C C . MET A 1 388 ? -30.397 10.269 45.057 1.00 91.81 388 MET A C 1
ATOM 3301 O O . MET A 1 388 ? -31.564 9.880 45.092 1.00 91.81 388 MET A O 1
ATOM 3305 N N . ALA A 1 389 ? -29.648 10.435 46.154 1.00 93.00 389 ALA A N 1
ATOM 3306 C CA . ALA A 1 389 ? -30.172 10.286 47.512 1.00 93.00 389 ALA A CA 1
ATOM 3307 C C . ALA A 1 389 ? -31.236 11.353 47.832 1.00 93.00 389 ALA A C 1
ATOM 3309 O O . ALA A 1 389 ? -32.241 11.038 48.459 1.00 93.00 389 ALA A O 1
ATOM 3310 N N . ASP A 1 390 ? -31.069 12.566 47.301 1.00 94.50 390 ASP A N 1
ATOM 3311 C CA . ASP A 1 390 ? -32.019 13.680 47.436 1.00 94.50 390 ASP A CA 1
ATOM 3312 C C . ASP A 1 390 ? -33.174 13.635 46.409 1.00 94.50 390 ASP A C 1
ATOM 3314 O O . ASP A 1 390 ? -33.898 14.617 46.235 1.00 94.50 390 ASP A O 1
ATOM 3318 N N . HIS A 1 391 ? -33.337 12.527 45.674 1.00 92.69 391 HIS A N 1
ATOM 3319 C CA . HIS A 1 391 ? -34.339 12.346 44.611 1.00 92.69 391 HIS A CA 1
ATOM 3320 C C . HIS A 1 391 ? -34.278 13.379 43.459 1.00 92.69 391 HIS A C 1
ATOM 3322 O O . HIS A 1 391 ? -35.223 13.531 42.681 1.00 92.69 391 HIS A O 1
ATOM 3328 N N . GLN A 1 392 ? -33.150 14.074 43.275 1.00 94.38 392 GLN A N 1
ATOM 3329 C CA . GLN A 1 392 ? -32.944 15.082 42.224 1.00 94.38 392 GLN A CA 1
ATOM 3330 C C . GLN A 1 392 ? -32.441 14.458 40.908 1.00 94.38 392 GLN A C 1
ATOM 3332 O O . GLN A 1 392 ? -31.411 14.854 40.351 1.00 94.38 392 GLN A O 1
ATOM 3337 N N . TYR A 1 393 ? -33.181 13.489 40.367 1.00 85.44 393 TYR A N 1
ATOM 3338 C CA . TYR A 1 393 ? -32.734 12.645 39.247 1.00 85.44 393 TYR A CA 1
ATOM 3339 C C . TYR A 1 393 ? -32.426 13.406 37.948 1.00 85.44 393 TYR A C 1
ATOM 3341 O O . TYR A 1 393 ? -31.485 13.058 37.242 1.00 85.44 393 TYR A O 1
ATOM 3349 N N . GLN A 1 394 ? -33.148 14.488 37.643 1.00 85.00 394 GLN A N 1
ATOM 3350 C CA . GLN A 1 394 ? -32.885 15.310 36.449 1.00 85.00 394 GLN A CA 1
ATOM 3351 C C . GLN A 1 394 ? -31.572 16.104 36.542 1.00 85.00 394 GLN A C 1
ATOM 3353 O O . GLN A 1 394 ? -30.961 16.420 35.522 1.00 85.00 394 GLN A O 1
ATOM 3358 N N . ARG A 1 395 ? -31.138 16.468 37.756 1.00 89.31 395 ARG A N 1
ATOM 3359 C CA . ARG A 1 395 ? -29.839 17.122 37.977 1.00 89.31 395 ARG A CA 1
ATOM 3360 C C . ARG A 1 395 ? -28.717 16.090 37.980 1.00 89.31 395 ARG A C 1
ATOM 3362 O O . ARG A 1 395 ? -27.687 16.331 37.360 1.00 89.31 395 ARG A O 1
ATOM 3369 N N . ALA A 1 396 ? -28.959 14.931 38.596 1.00 88.69 396 ALA A N 1
ATOM 3370 C CA . ALA A 1 396 ? -28.054 13.787 38.538 1.00 88.69 396 ALA A CA 1
ATOM 3371 C C . ALA A 1 396 ? -27.790 13.344 37.086 1.00 88.69 396 ALA A C 1
ATOM 3373 O O . ALA A 1 396 ? -26.646 13.074 36.732 1.00 88.69 396 ALA A O 1
ATOM 3374 N N . GLU A 1 397 ? -28.824 13.339 36.233 1.00 83.94 397 GLU A N 1
ATOM 3375 C CA . GLU A 1 397 ? -28.709 13.061 34.796 1.00 83.94 397 GLU A CA 1
ATOM 3376 C C . GLU A 1 397 ? -27.727 14.018 34.105 1.00 83.94 397 GLU A C 1
ATOM 3378 O O . GLU A 1 397 ? -26.812 13.568 33.419 1.00 83.94 397 GLU A O 1
ATOM 3383 N N . ARG A 1 398 ? -27.886 15.335 34.288 1.00 85.50 398 ARG A N 1
ATOM 3384 C CA . ARG A 1 398 ? -27.007 16.323 33.637 1.00 85.50 398 ARG A CA 1
ATOM 3385 C C . ARG A 1 398 ? -25.554 16.155 34.067 1.00 85.50 398 ARG A C 1
ATOM 3387 O O . ARG A 1 398 ? -24.664 16.168 33.228 1.00 85.50 398 ARG A O 1
ATOM 3394 N N . GLU A 1 399 ? -25.337 15.947 35.363 1.00 87.62 399 GLU A N 1
ATOM 3395 C CA . GLU A 1 399 ? -24.003 15.787 35.940 1.00 87.62 399 GLU A CA 1
ATOM 3396 C C . GLU A 1 399 ? -23.290 14.529 35.415 1.00 87.62 399 GLU A C 1
ATOM 3398 O O . GLU A 1 399 ? -22.088 14.559 35.152 1.00 87.62 399 GLU A O 1
ATOM 3403 N N . ILE A 1 400 ? -24.014 13.415 35.239 1.00 87.69 400 ILE A N 1
ATOM 3404 C CA . ILE A 1 400 ? -23.405 12.166 34.769 1.00 87.69 400 ILE A CA 1
ATOM 3405 C C . ILE A 1 400 ? -23.225 12.128 33.245 1.00 87.69 400 ILE A C 1
ATOM 3407 O O . ILE A 1 400 ? -22.260 11.526 32.781 1.00 87.69 400 ILE A O 1
ATOM 3411 N N . ILE A 1 401 ? -24.090 12.777 32.453 1.00 79.81 401 ILE A N 1
ATOM 3412 C CA . ILE A 1 401 ? -23.981 12.794 30.981 1.00 79.81 401 ILE A CA 1
ATOM 3413 C C . ILE A 1 401 ? -22.624 13.353 30.530 1.00 79.81 401 ILE A C 1
ATOM 3415 O O . ILE A 1 401 ? -21.986 12.771 29.650 1.00 79.81 401 ILE A O 1
ATOM 3419 N N . ASP A 1 402 ? -22.134 14.409 31.182 1.00 75.88 402 ASP A N 1
ATOM 3420 C CA . ASP A 1 402 ? -20.818 14.996 30.899 1.00 75.88 402 ASP A CA 1
ATOM 3421 C C . ASP A 1 402 ? -19.667 14.007 31.139 1.00 75.88 402 ASP A C 1
ATOM 3423 O O . ASP A 1 402 ? -18.668 14.006 30.417 1.00 75.88 402 ASP A O 1
ATOM 3427 N N . LEU A 1 403 ? -19.799 13.136 32.145 1.00 81.12 403 LEU A N 1
ATOM 3428 C CA . LEU A 1 403 ? -18.810 12.093 32.418 1.00 81.12 403 LEU A CA 1
ATOM 3429 C C . LEU A 1 403 ? -18.844 11.003 31.357 1.00 81.12 403 LEU A C 1
ATOM 3431 O O . LEU A 1 403 ? -17.794 10.515 30.942 1.00 81.12 403 LEU A O 1
ATOM 3435 N N . VAL A 1 404 ? -20.046 10.620 30.934 1.00 77.56 404 VAL A N 1
ATOM 3436 C CA . VAL A 1 404 ? -20.245 9.536 29.977 1.00 77.56 404 VAL A CA 1
ATOM 3437 C C . VAL A 1 404 ? -19.789 9.936 28.571 1.00 77.56 404 VAL A C 1
ATOM 3439 O O . VAL A 1 404 ? -19.219 9.116 27.854 1.00 77.56 404 VAL A O 1
ATOM 3442 N N . ASN A 1 405 ? -19.976 11.200 28.193 1.00 74.00 405 ASN A N 1
ATOM 3443 C CA . ASN A 1 405 ? -19.571 11.720 26.885 1.00 74.00 405 ASN A CA 1
ATOM 3444 C C . ASN A 1 405 ? -18.067 12.029 26.783 1.00 74.00 405 ASN A C 1
ATOM 3446 O O . ASN A 1 405 ? -17.572 12.324 25.696 1.00 74.00 405 ASN A O 1
ATOM 3450 N N . SER A 1 406 ? -17.325 11.962 27.891 1.00 73.75 406 SER A N 1
ATOM 3451 C CA . SER A 1 406 ? -15.888 12.227 27.890 1.00 73.75 406 SER A CA 1
ATOM 3452 C C . SER A 1 406 ? -15.103 11.105 27.192 1.00 73.75 406 SER A C 1
ATOM 3454 O O . SER A 1 406 ? -15.217 9.940 27.593 1.00 73.75 406 SER A O 1
ATOM 3456 N N . PRO A 1 407 ? -14.211 11.421 26.229 1.00 66.50 407 PRO A N 1
ATOM 3457 C CA . PRO A 1 407 ? -13.346 10.423 25.591 1.00 66.50 407 PRO A CA 1
ATOM 3458 C C . PRO A 1 407 ? -12.317 9.820 26.565 1.00 66.50 407 PRO A C 1
ATOM 3460 O O . PRO A 1 407 ? -11.700 8.798 26.273 1.00 66.50 407 PRO A O 1
ATOM 3463 N N . TYR A 1 408 ? -12.157 10.425 27.744 1.00 78.06 408 TYR A N 1
ATOM 3464 C CA . TYR A 1 408 ? -11.205 10.022 28.776 1.00 78.06 408 TYR A CA 1
ATOM 3465 C C . TYR A 1 408 ? -11.804 9.100 29.845 1.00 78.06 408 TYR A C 1
ATOM 3467 O O . TYR A 1 408 ? -11.108 8.713 30.790 1.00 78.06 408 TYR A O 1
ATOM 3475 N N . LEU A 1 409 ? -13.085 8.729 29.722 1.00 77.94 409 LEU A N 1
ATOM 3476 C CA . LEU A 1 409 ? -13.719 7.784 30.635 1.00 77.94 409 LEU A CA 1
ATOM 3477 C C . LEU A 1 409 ? -13.088 6.391 30.493 1.00 77.94 409 LEU A C 1
ATOM 3479 O O . LEU A 1 409 ? -13.332 5.654 29.535 1.00 77.94 409 LEU A O 1
ATOM 3483 N N . ARG A 1 410 ? -12.269 6.031 31.486 1.00 76.75 410 ARG A N 1
ATOM 3484 C CA . ARG A 1 410 ? -11.485 4.788 31.524 1.00 76.75 410 ARG A CA 1
ATOM 3485 C C . ARG A 1 410 ? -12.369 3.547 31.484 1.00 76.75 410 ARG A C 1
ATOM 3487 O O . ARG A 1 410 ? -13.420 3.520 32.118 1.00 76.75 410 ARG A O 1
ATOM 3494 N N . PHE A 1 411 ? -11.887 2.478 30.845 1.00 70.44 411 PHE A N 1
ATOM 3495 C CA . PHE A 1 411 ? -12.589 1.191 30.733 1.00 70.44 411 PHE A CA 1
ATOM 3496 C C . PHE A 1 411 ? -13.120 0.695 32.088 1.00 70.44 411 PHE A C 1
ATOM 3498 O O . PHE A 1 411 ? -14.286 0.340 32.194 1.00 70.44 411 PHE A O 1
ATOM 3505 N N . GLY A 1 412 ? -12.291 0.737 33.139 1.00 73.19 412 GLY A N 1
ATOM 3506 C CA . GLY A 1 412 ? -12.674 0.287 34.486 1.00 73.19 412 GLY A CA 1
ATOM 3507 C C . GLY A 1 412 ? -13.691 1.180 35.210 1.00 73.19 412 GLY A C 1
ATOM 3508 O O . GLY A 1 412 ? -14.245 0.761 36.218 1.00 73.19 412 GLY A O 1
ATOM 3509 N N . LEU A 1 413 ? -13.948 2.391 34.709 1.00 82.25 413 LEU A N 1
ATOM 3510 C CA . LEU A 1 413 ? -14.944 3.323 35.250 1.00 82.25 413 LEU A CA 1
ATOM 3511 C C . LEU A 1 413 ? -16.253 3.290 34.451 1.00 82.25 413 LEU A C 1
ATOM 3513 O O . LEU A 1 413 ? -17.272 3.796 34.918 1.00 82.25 413 LEU A O 1
ATOM 3517 N N . LYS A 1 414 ? -16.247 2.707 33.244 1.00 81.25 414 LYS A N 1
ATOM 3518 C CA . LYS A 1 414 ? -17.422 2.658 32.366 1.00 81.25 414 LYS A CA 1
ATOM 3519 C C . LYS A 1 414 ? -18.579 1.917 33.029 1.00 81.25 414 LYS A C 1
ATOM 3521 O O . LYS A 1 414 ? -19.670 2.469 33.076 1.00 81.25 414 LYS A O 1
ATOM 3526 N N . ASP A 1 415 ? -18.337 0.742 33.609 1.00 83.06 415 ASP A N 1
ATOM 3527 C CA . ASP A 1 415 ? -19.384 -0.044 34.281 1.00 83.06 415 ASP A CA 1
ATOM 3528 C C . ASP A 1 415 ? -20.138 0.772 35.349 1.00 83.06 415 ASP A C 1
ATOM 3530 O O . ASP A 1 415 ? -21.354 0.946 35.265 1.00 83.06 415 ASP A O 1
ATOM 3534 N N . SER A 1 416 ? -19.420 1.365 36.307 1.00 86.44 416 SER A N 1
ATOM 3535 C CA . SER A 1 416 ? -20.033 2.147 37.388 1.00 86.44 416 SER A CA 1
ATOM 3536 C C . SER A 1 416 ? -20.726 3.419 36.891 1.00 86.44 416 SER A C 1
ATOM 3538 O O . SER A 1 416 ? -21.770 3.792 37.428 1.00 86.44 416 SER A O 1
ATOM 3540 N N . THR A 1 417 ? -20.202 4.060 35.845 1.00 86.31 417 THR A N 1
ATOM 3541 C CA . THR A 1 417 ? -20.804 5.271 35.264 1.00 86.31 417 THR A CA 1
ATOM 3542 C C . THR A 1 417 ? -22.092 4.936 34.506 1.00 86.31 417 THR A C 1
ATOM 3544 O O . THR A 1 417 ? -23.136 5.532 34.765 1.00 86.31 417 THR A O 1
ATOM 3547 N N . PHE A 1 418 ? -22.058 3.935 33.621 1.00 83.75 418 PHE A N 1
ATOM 3548 C CA . PHE A 1 418 ? -23.225 3.518 32.839 1.00 83.75 418 PHE A CA 1
ATOM 3549 C C . PHE A 1 418 ? -24.311 2.881 33.711 1.00 83.75 418 PHE A C 1
ATOM 3551 O O . PHE A 1 418 ? -25.487 3.185 33.524 1.00 83.75 418 PHE A O 1
ATOM 3558 N N . SER A 1 419 ? -23.939 2.076 34.710 1.00 85.19 419 SER A N 1
ATOM 3559 C CA . SER A 1 419 ? -24.888 1.496 35.671 1.00 85.19 419 SER A CA 1
ATOM 3560 C C . SER A 1 419 ? -25.592 2.566 36.517 1.00 85.19 419 SER A C 1
ATOM 3562 O O . SER A 1 419 ? -26.791 2.462 36.798 1.00 85.19 419 SER A O 1
ATOM 3564 N N . THR A 1 420 ? -24.876 3.631 36.893 1.00 88.00 420 THR A N 1
ATOM 3565 C CA . THR A 1 420 ? -25.469 4.771 37.609 1.00 88.00 420 THR A CA 1
ATOM 3566 C C . THR A 1 420 ? -26.417 5.563 36.705 1.00 88.00 420 THR A C 1
ATOM 3568 O O . THR A 1 420 ? -27.541 5.847 37.116 1.00 88.00 420 THR A O 1
ATOM 3571 N N . LEU A 1 421 ? -26.035 5.842 35.452 1.00 87.19 421 LEU A N 1
ATOM 3572 C CA . LEU A 1 421 ? -26.923 6.508 34.487 1.00 87.19 421 LEU A CA 1
ATOM 3573 C C . LEU A 1 421 ? -28.181 5.674 34.212 1.00 87.19 421 LEU A C 1
ATOM 3575 O O . LEU A 1 421 ? -29.286 6.211 34.187 1.00 87.19 421 LEU A O 1
ATOM 3579 N N . ALA A 1 422 ? -28.035 4.356 34.070 1.00 79.12 422 ALA A N 1
ATOM 3580 C CA . ALA A 1 422 ? -29.167 3.455 33.910 1.00 79.12 422 ALA A CA 1
ATOM 3581 C C . ALA A 1 422 ? -30.130 3.518 35.103 1.00 79.12 422 ALA A C 1
ATOM 3583 O O . ALA A 1 422 ? -31.345 3.532 34.916 1.00 79.12 422 ALA A O 1
ATOM 3584 N N . SER A 1 423 ? -29.594 3.602 36.323 1.00 81.56 423 SER A N 1
ATOM 3585 C CA . SER A 1 423 ? -30.405 3.761 37.533 1.00 81.56 423 SER A CA 1
ATOM 3586 C C . SER A 1 423 ? -31.162 5.093 37.528 1.00 81.56 423 SER A C 1
ATOM 3588 O O . SER A 1 423 ? -32.360 5.102 37.786 1.00 81.56 423 SER A O 1
ATOM 3590 N N . ILE A 1 424 ? -30.513 6.196 37.141 1.00 80.56 424 ILE A N 1
ATOM 3591 C CA . ILE A 1 424 ? -31.168 7.507 36.976 1.00 80.56 424 ILE A CA 1
ATOM 3592 C C . ILE A 1 424 ? -32.293 7.428 35.935 1.00 80.56 424 ILE A C 1
ATOM 3594 O O . ILE A 1 424 ? -33.397 7.912 36.171 1.00 80.56 424 ILE A O 1
ATOM 3598 N N . TYR A 1 425 ? -32.049 6.783 34.794 1.00 78.38 425 TYR A N 1
ATOM 3599 C CA . TYR A 1 425 ? -33.056 6.606 33.745 1.00 78.38 425 TYR A CA 1
ATOM 3600 C C . TYR A 1 425 ? -34.233 5.744 34.189 1.00 78.38 425 TYR A C 1
ATOM 3602 O O . TYR A 1 425 ? -35.362 6.040 33.804 1.00 78.38 425 TYR A O 1
ATOM 3610 N N . ALA A 1 426 ? -34.000 4.723 35.013 1.00 69.19 426 ALA A N 1
ATOM 3611 C CA . ALA A 1 426 ? -35.074 3.922 35.587 1.00 69.19 426 ALA A CA 1
ATOM 3612 C C . ALA A 1 426 ? -35.973 4.760 36.513 1.00 69.19 426 ALA A C 1
ATOM 3614 O O . ALA A 1 426 ? -37.193 4.682 36.387 1.00 69.19 426 ALA A O 1
ATOM 3615 N N . GLU A 1 427 ? -35.391 5.602 37.375 1.00 81.12 427 GLU A N 1
ATOM 3616 C CA . GLU A 1 427 ? -36.154 6.503 38.259 1.00 81.12 427 GLU A CA 1
ATOM 3617 C C . GLU A 1 427 ? -36.903 7.599 37.479 1.00 81.12 427 GLU A C 1
ATOM 3619 O O . GLU A 1 427 ? -37.991 8.015 37.865 1.00 81.12 427 GLU A O 1
ATOM 3624 N N . LEU A 1 428 ? -36.380 8.017 36.321 1.00 72.62 428 LEU A N 1
ATOM 3625 C CA . LEU A 1 428 ? -37.058 8.933 35.393 1.00 72.62 428 LEU A CA 1
ATOM 3626 C C . LEU A 1 428 ? -38.102 8.246 34.486 1.00 72.62 428 LEU A C 1
ATOM 3628 O O . LEU A 1 428 ? -38.657 8.895 33.600 1.00 72.62 428 LEU A O 1
ATOM 3632 N N . GLY A 1 429 ? -38.348 6.941 34.648 1.00 63.28 429 GLY A N 1
ATOM 3633 C CA . GLY A 1 429 ? -39.322 6.180 33.853 1.00 63.28 429 GLY A CA 1
ATOM 3634 C C . GLY A 1 429 ? -38.857 5.778 32.443 1.00 63.28 429 GLY A C 1
ATOM 3635 O O . GLY A 1 429 ? -39.644 5.266 31.648 1.00 63.28 429 GLY A O 1
ATOM 3636 N N . ARG A 1 430 ? -37.575 5.965 32.104 1.00 71.19 430 ARG A N 1
ATOM 3637 C CA . ARG A 1 430 ? -36.978 5.655 30.789 1.00 71.19 430 ARG A CA 1
ATOM 3638 C C . ARG A 1 430 ? -36.437 4.219 30.733 1.00 71.19 430 ARG A C 1
ATOM 3640 O O . ARG A 1 430 ? -35.254 3.983 30.482 1.00 71.19 430 ARG A O 1
ATOM 3647 N N . PHE A 1 431 ? -37.306 3.236 30.960 1.00 55.19 431 PHE A N 1
ATOM 3648 C CA . PHE A 1 431 ? -36.911 1.837 31.197 1.00 55.19 431 PHE A CA 1
ATOM 3649 C C . PHE A 1 431 ? -36.187 1.153 30.030 1.00 55.19 431 PHE A C 1
ATOM 3651 O O . PHE A 1 431 ? -35.271 0.362 30.260 1.00 55.19 431 PHE A O 1
ATOM 3658 N N . ALA A 1 432 ? -36.553 1.464 28.782 1.00 49.34 432 ALA A N 1
ATOM 3659 C CA . ALA A 1 432 ? -35.882 0.889 27.616 1.00 49.34 432 ALA A CA 1
ATOM 3660 C C . ALA A 1 432 ? -34.399 1.297 27.564 1.00 49.34 432 ALA A C 1
ATOM 3662 O O . ALA A 1 432 ? -33.524 0.449 27.410 1.00 49.34 432 ALA A O 1
ATOM 3663 N N . TRP A 1 433 ? -34.125 2.583 27.800 1.00 57.44 433 TRP A N 1
ATOM 3664 C CA . TRP A 1 433 ? -32.776 3.146 27.821 1.00 57.44 433 TRP A CA 1
ATOM 3665 C C . TRP A 1 433 ? -31.963 2.649 29.017 1.00 57.44 433 TRP A C 1
ATOM 3667 O O . TRP A 1 433 ? -30.792 2.315 28.865 1.00 57.44 433 TRP A O 1
ATOM 3677 N N . ALA A 1 434 ? -32.586 2.542 30.194 1.00 58.91 434 ALA A N 1
ATOM 3678 C CA . ALA A 1 434 ? -31.947 1.963 31.373 1.00 58.91 434 ALA A CA 1
ATOM 3679 C C . ALA A 1 434 ? -31.478 0.515 31.132 1.00 58.91 434 ALA A C 1
ATOM 3681 O O . ALA A 1 434 ? -30.371 0.152 31.524 1.00 58.91 434 ALA A O 1
ATOM 3682 N N . ASN A 1 435 ? -32.283 -0.304 30.446 1.00 58.34 435 ASN A N 1
ATOM 3683 C CA . ASN A 1 435 ? -31.908 -1.682 30.127 1.00 58.34 435 ASN A CA 1
ATOM 3684 C C . ASN A 1 435 ? -30.706 -1.765 29.178 1.00 58.34 435 ASN A C 1
ATOM 3686 O O . ASN A 1 435 ? -29.770 -2.517 29.438 1.00 58.34 435 ASN A O 1
ATOM 3690 N N . GLU A 1 436 ? -30.717 -0.981 28.098 1.00 59.56 436 GLU A N 1
ATOM 3691 C CA . GLU A 1 436 ? -29.610 -0.955 27.133 1.00 59.56 436 GLU A CA 1
ATOM 3692 C C . GLU A 1 436 ? -28.299 -0.515 27.792 1.00 59.56 436 GLU A C 1
ATOM 3694 O O . GLU A 1 436 ? -27.256 -1.139 27.600 1.00 59.56 436 GLU A O 1
ATOM 3699 N N . LEU A 1 437 ? -28.357 0.517 28.640 1.00 66.38 437 LEU A N 1
ATOM 3700 C CA . LEU A 1 437 ? -27.190 1.000 29.374 1.00 66.38 437 LEU A CA 1
ATOM 3701 C C . LEU A 1 437 ? -26.646 -0.035 30.366 1.00 66.38 437 LEU A C 1
ATOM 3703 O O . LEU A 1 437 ? -25.432 -0.136 30.522 1.00 66.38 437 LEU A O 1
ATOM 3707 N N . LEU A 1 438 ? -27.509 -0.835 31.000 1.00 69.38 438 LEU A N 1
ATOM 3708 C CA . LEU A 1 438 ? -27.081 -1.936 31.870 1.00 69.38 438 LEU A CA 1
ATOM 3709 C C . LEU A 1 438 ? -26.416 -3.068 31.085 1.00 69.38 438 LEU A C 1
ATOM 3711 O O . LEU A 1 438 ? -25.365 -3.560 31.496 1.00 69.38 438 LEU A O 1
ATOM 3715 N N . LEU A 1 439 ? -27.000 -3.477 29.956 1.00 66.19 439 LEU A N 1
ATOM 3716 C CA . LEU A 1 439 ? -26.400 -4.483 29.074 1.00 66.19 439 LEU A CA 1
ATOM 3717 C C . LEU A 1 439 ? -25.038 -4.019 28.547 1.00 66.19 439 LEU A C 1
ATOM 3719 O O . LEU A 1 439 ? -24.118 -4.824 28.407 1.00 66.19 439 LEU A O 1
ATOM 3723 N N . PHE A 1 440 ? -24.884 -2.719 28.304 1.00 64.56 440 PHE A N 1
ATOM 3724 C CA . PHE A 1 440 ? -23.606 -2.142 27.917 1.00 64.56 440 PHE A CA 1
ATOM 3725 C C . PHE A 1 440 ? -22.596 -2.093 29.056 1.00 64.56 440 PHE A C 1
ATOM 3727 O O . PHE A 1 440 ? -21.456 -2.510 28.868 1.00 64.56 440 PHE A O 1
ATOM 3734 N N . ALA A 1 441 ? -23.003 -1.633 30.242 1.00 71.88 441 ALA A N 1
ATOM 3735 C CA . ALA A 1 441 ? -22.151 -1.585 31.428 1.00 71.88 441 ALA A CA 1
ATOM 3736 C C . ALA A 1 441 ? -21.525 -2.959 31.730 1.00 71.88 441 ALA A C 1
ATOM 3738 O O . ALA A 1 441 ? -20.327 -3.058 32.004 1.00 71.88 441 ALA A O 1
ATOM 3739 N N . GLN A 1 442 ? -22.302 -4.034 31.546 1.00 71.19 442 GLN A N 1
ATOM 3740 C CA . GLN A 1 442 ? -21.856 -5.421 31.712 1.00 71.19 442 GLN A CA 1
ATOM 3741 C C . GLN A 1 442 ? -20.686 -5.817 30.801 1.00 71.19 442 GLN A C 1
ATOM 3743 O O . GLN A 1 442 ? -19.896 -6.673 31.187 1.00 71.19 442 GLN A O 1
ATOM 3748 N N . GLN A 1 443 ? -20.512 -5.179 29.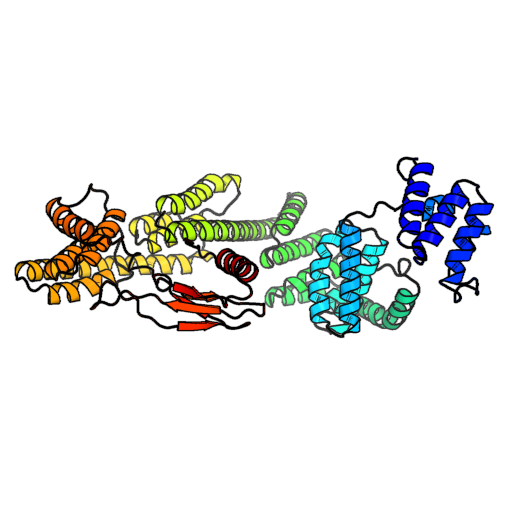639 1.00 65.44 443 GLN A N 1
ATOM 3749 C CA . GLN A 1 443 ? -19.362 -5.426 28.756 1.00 65.44 443 GLN A CA 1
ATOM 3750 C C . GLN A 1 443 ? -18.036 -4.934 29.366 1.00 65.44 443 GLN A C 1
ATOM 3752 O O . GLN A 1 443 ? -16.959 -5.353 28.936 1.00 65.44 443 GLN A O 1
ATOM 3757 N N . PHE A 1 444 ? -18.109 -4.052 30.368 1.00 68.25 444 PHE A N 1
ATOM 3758 C CA . PHE A 1 444 ? -16.964 -3.455 31.058 1.00 68.25 444 PHE A CA 1
ATOM 3759 C C . PHE A 1 444 ? -16.736 -4.029 32.467 1.00 68.25 444 PHE A C 1
ATOM 3761 O O . PHE A 1 444 ? -15.680 -3.789 33.055 1.00 68.25 444 PHE A O 1
ATOM 3768 N N . SER A 1 445 ? -17.689 -4.802 32.999 1.00 65.31 445 SER A N 1
ATOM 3769 C CA . SER A 1 445 ? -17.620 -5.418 34.329 1.00 65.31 445 SER A CA 1
ATOM 3770 C C . SER A 1 445 ? -16.794 -6.714 34.331 1.00 65.31 445 SER A C 1
ATOM 3772 O O . SER A 1 445 ? -16.946 -7.567 33.460 1.00 65.31 445 SER A O 1
ATOM 3774 N N . GLN A 1 446 ? -15.957 -6.905 35.360 1.00 54.06 446 GLN A N 1
ATOM 3775 C CA . GLN A 1 446 ? -15.357 -8.210 35.701 1.00 54.06 446 GLN A CA 1
ATOM 3776 C C . GLN A 1 446 ? -16.190 -9.005 36.730 1.00 54.06 446 GLN A C 1
ATOM 3778 O O . GLN A 1 446 ? -15.834 -10.131 37.072 1.00 54.06 446 GLN A O 1
ATOM 3783 N N . LYS A 1 447 ? -17.282 -8.429 37.250 1.00 43.12 447 LYS A N 1
ATOM 3784 C CA . LYS A 1 447 ? -18.168 -9.033 38.257 1.00 43.12 447 LYS A CA 1
ATOM 3785 C C . LYS A 1 447 ? -19.486 -9.512 37.621 1.00 43.12 447 LYS A C 1
ATOM 3787 O O . LYS A 1 447 ? -19.984 -8.855 36.703 1.00 43.12 447 LYS A O 1
ATOM 3792 N N . PRO A 1 448 ? -20.084 -10.618 38.105 1.00 37.69 448 PRO A N 1
ATOM 3793 C CA . PRO A 1 448 ? -21.391 -11.056 37.632 1.00 37.69 448 PRO A CA 1
ATOM 3794 C C . PRO A 1 448 ? -22.482 -10.028 37.979 1.00 37.69 448 PRO A C 1
ATOM 3796 O O . PRO A 1 448 ? -22.340 -9.238 38.910 1.00 37.69 448 PRO A O 1
ATOM 3799 N N . ALA A 1 449 ? -23.536 -10.038 37.160 1.00 42.94 449 ALA A N 1
ATOM 3800 C CA . ALA A 1 449 ? -24.588 -9.031 37.008 1.00 42.94 449 ALA A CA 1
ATOM 3801 C C . ALA A 1 449 ? -25.122 -8.354 38.295 1.00 42.94 449 ALA A C 1
ATOM 3803 O O . ALA A 1 449 ? -25.351 -8.989 39.322 1.00 42.94 449 ALA A O 1
ATOM 3804 N N . LEU A 1 450 ? -25.403 -7.048 38.181 1.00 45.28 450 LEU A N 1
ATOM 3805 C CA . LEU A 1 450 ? -26.041 -6.196 39.194 1.00 45.28 450 LEU A CA 1
ATOM 3806 C C . LEU A 1 450 ? -27.502 -6.594 39.515 1.00 45.28 450 LEU A C 1
ATOM 3808 O O . LEU A 1 450 ? -28.193 -7.241 38.729 1.00 45.28 450 LEU A O 1
ATOM 3812 N N . LYS A 1 451 ? -27.933 -6.155 40.707 1.00 50.47 451 LYS A N 1
ATOM 3813 C CA . LYS A 1 451 ? -29.104 -6.544 41.518 1.00 50.47 451 LYS A CA 1
ATOM 3814 C C . LYS A 1 451 ? -30.392 -6.862 40.733 1.00 50.47 451 LYS A C 1
ATOM 3816 O O . LYS A 1 451 ? -31.062 -5.993 40.178 1.00 50.47 451 LYS A O 1
ATOM 3821 N N . GLU A 1 452 ? -30.796 -8.122 40.854 1.00 51.38 452 GLU A N 1
ATOM 3822 C CA . GLU A 1 452 ? -32.001 -8.811 40.361 1.00 51.38 452 GLU A CA 1
ATOM 3823 C C . GLU A 1 452 ? -33.307 -7.985 40.367 1.00 51.38 452 GLU A C 1
ATOM 3825 O O . GLU A 1 452 ? -34.123 -8.083 39.451 1.00 51.38 452 GLU A O 1
ATOM 3830 N N . LYS A 1 453 ? -33.465 -7.081 41.340 1.00 50.03 453 LYS A N 1
ATOM 3831 C CA . LYS A 1 453 ? -34.647 -6.224 41.524 1.00 50.03 453 LYS A CA 1
ATOM 3832 C C . LYS A 1 453 ? -34.905 -5.245 40.365 1.00 50.03 453 LYS A C 1
ATOM 3834 O O . LYS A 1 453 ? -36.060 -4.988 40.035 1.00 50.03 453 LYS A O 1
ATOM 3839 N N . GLN A 1 454 ? -33.856 -4.701 39.738 1.00 50.50 454 GLN A N 1
ATOM 3840 C CA . GLN A 1 454 ? -33.993 -3.788 38.588 1.00 50.50 454 GLN A CA 1
ATOM 3841 C C . GLN A 1 454 ? -34.276 -4.561 37.292 1.00 50.50 454 GLN A C 1
ATOM 3843 O O . GLN A 1 454 ? -35.103 -4.144 36.483 1.00 50.50 454 GLN A O 1
ATOM 3848 N N . ARG A 1 455 ? -33.658 -5.739 37.137 1.00 50.78 455 ARG A N 1
ATOM 3849 C CA . ARG A 1 455 ? -33.859 -6.636 35.991 1.00 50.78 455 ARG A CA 1
ATOM 3850 C C . ARG A 1 455 ? -35.294 -7.174 35.928 1.00 50.78 455 ARG A C 1
ATOM 3852 O O . ARG A 1 455 ? -35.853 -7.283 34.842 1.00 50.78 455 ARG A O 1
ATOM 3859 N N . LEU A 1 456 ? -35.902 -7.453 37.084 1.00 55.44 456 LEU A N 1
ATOM 3860 C CA . LEU A 1 456 ? -37.296 -7.897 37.199 1.00 55.44 456 LEU A CA 1
ATOM 3861 C C . LEU A 1 456 ? -38.295 -6.831 36.719 1.00 55.44 456 LEU A C 1
ATOM 3863 O O . LEU A 1 456 ? -39.105 -7.130 35.844 1.00 55.44 456 LEU A O 1
ATOM 3867 N N . LYS A 1 457 ? -38.174 -5.577 37.185 1.00 52.75 457 LYS A N 1
ATOM 3868 C CA . LYS A 1 457 ? -39.044 -4.463 36.745 1.00 52.75 457 LYS A CA 1
ATOM 3869 C C . LYS A 1 457 ? -38.966 -4.207 35.233 1.00 52.75 457 LYS A C 1
ATOM 3871 O O . LYS A 1 457 ? -39.965 -3.893 34.593 1.00 52.75 457 LYS A O 1
ATOM 3876 N N . ILE A 1 458 ? -37.774 -4.352 34.658 1.00 46.94 458 ILE A N 1
ATOM 3877 C CA . ILE A 1 458 ? -37.526 -4.139 33.229 1.00 46.94 458 ILE A CA 1
ATOM 3878 C C . ILE A 1 458 ? -38.082 -5.305 32.391 1.00 46.94 458 ILE A C 1
ATOM 3880 O O . ILE A 1 458 ? -38.761 -5.077 31.389 1.00 46.94 458 ILE A O 1
ATOM 3884 N N . ASN A 1 459 ? -37.856 -6.554 32.809 1.00 48.25 459 ASN A N 1
ATOM 3885 C CA . ASN A 1 459 ? -38.354 -7.740 32.105 1.00 48.25 459 ASN A CA 1
ATOM 3886 C C . ASN A 1 459 ? -39.890 -7.816 32.068 1.00 48.25 459 ASN A C 1
ATOM 3888 O O . ASN A 1 459 ? -40.449 -8.268 31.066 1.00 48.25 459 ASN A O 1
ATOM 3892 N N . GLU A 1 460 ? -40.578 -7.360 33.119 1.00 50.66 460 GLU A N 1
ATOM 3893 C CA . GLU A 1 460 ? -42.045 -7.263 33.137 1.00 50.66 460 GLU A CA 1
ATOM 3894 C C . GLU A 1 460 ? -42.578 -6.270 32.090 1.00 50.66 460 GLU A C 1
ATOM 3896 O O . GLU A 1 460 ? -43.554 -6.568 31.398 1.00 50.66 460 GLU A O 1
ATOM 3901 N N . PHE A 1 461 ? -41.901 -5.134 31.891 1.00 43.88 461 PHE A N 1
ATOM 3902 C CA . PHE A 1 461 ? -42.266 -4.138 30.877 1.00 43.88 461 PHE A CA 1
ATOM 3903 C C . PHE A 1 461 ? -42.078 -4.658 29.438 1.00 43.88 461 PHE A C 1
ATOM 3905 O O . PHE A 1 461 ? -42.958 -4.486 28.591 1.00 43.88 461 PHE A O 1
ATOM 3912 N N . TYR A 1 462 ? -40.966 -5.347 29.157 1.00 40.16 462 TYR A N 1
ATOM 3913 C CA . TYR A 1 462 ? -40.687 -5.921 27.832 1.00 40.16 462 TYR A CA 1
ATOM 3914 C C . TYR A 1 462 ? -41.631 -7.080 27.472 1.00 40.16 462 TYR A C 1
ATOM 3916 O O . TYR A 1 462 ? -42.106 -7.148 26.334 1.00 40.16 462 TYR A O 1
ATOM 3924 N N . LYS A 1 463 ? -41.972 -7.951 28.438 1.00 42.34 463 LYS A N 1
ATOM 3925 C CA . LYS A 1 463 ? -42.969 -9.021 28.241 1.00 42.34 463 LYS A CA 1
ATOM 3926 C C . LYS A 1 463 ? -44.359 -8.472 27.916 1.00 42.34 463 LYS A C 1
ATOM 3928 O O . LYS A 1 463 ? -45.056 -9.065 27.097 1.00 42.34 463 LYS A O 1
ATOM 3933 N N . LYS A 1 464 ? -44.754 -7.349 28.522 1.00 40.56 464 LYS A N 1
ATOM 3934 C CA . LYS A 1 464 ? -46.077 -6.741 28.314 1.00 40.56 464 LYS A CA 1
ATOM 3935 C C . LYS A 1 464 ? -46.226 -6.074 26.938 1.00 40.56 464 LYS A C 1
ATOM 3937 O O . LYS A 1 464 ? -47.316 -6.105 26.380 1.00 40.56 464 LYS A O 1
ATOM 3942 N N . ASN A 1 465 ? -45.142 -5.532 26.374 1.00 35.00 465 ASN A N 1
ATOM 3943 C CA . ASN A 1 465 ? -45.196 -4.676 25.178 1.00 35.00 465 ASN A CA 1
ATOM 3944 C C . ASN A 1 465 ? -44.578 -5.282 23.899 1.00 35.00 465 ASN A C 1
ATOM 3946 O O . ASN A 1 465 ? -44.527 -4.606 22.879 1.00 35.00 465 ASN A O 1
ATOM 3950 N N . LYS A 1 466 ? -44.099 -6.539 23.918 1.00 30.27 466 LYS A N 1
ATOM 3951 C CA . LYS A 1 466 ? -43.464 -7.216 22.757 1.00 30.27 466 LYS A CA 1
ATOM 3952 C C . LYS A 1 466 ? -42.346 -6.396 22.077 1.00 30.27 466 LYS A C 1
ATOM 3954 O O . LYS A 1 466 ? -42.144 -6.490 20.866 1.00 30.27 466 LYS A O 1
ATOM 3959 N N . LEU A 1 467 ? -41.612 -5.595 22.846 1.00 33.62 467 LEU A N 1
ATOM 3960 C CA . LEU A 1 467 ? -40.510 -4.775 22.342 1.00 33.62 467 LEU A CA 1
ATOM 3961 C C . LEU A 1 467 ? -39.204 -5.586 22.311 1.00 33.62 467 LEU A C 1
ATOM 3963 O O . LEU A 1 467 ? -38.940 -6.389 23.203 1.00 33.62 467 LEU A O 1
ATOM 3967 N N . TYR A 1 468 ? -38.380 -5.357 21.287 1.00 33.47 468 TYR A N 1
ATOM 3968 C CA . TYR A 1 468 ? -37.034 -5.926 21.151 1.00 33.47 468 TYR A CA 1
ATOM 3969 C C . TYR A 1 468 ? -35.974 -4.855 21.463 1.00 33.47 468 TYR A C 1
ATOM 3971 O O . TYR A 1 468 ? -36.239 -3.675 21.212 1.00 33.47 468 TYR A O 1
ATOM 3979 N N . PRO A 1 469 ? -34.784 -5.238 21.964 1.00 34.59 469 PRO A N 1
ATOM 3980 C CA . PRO A 1 469 ? -33.721 -4.295 22.316 1.00 34.59 469 PRO A CA 1
ATOM 3981 C C . PRO A 1 469 ? -33.313 -3.381 21.143 1.00 34.59 469 PRO A C 1
ATOM 3983 O O . PRO A 1 469 ? -33.315 -3.777 19.967 1.00 34.59 469 PRO A O 1
ATOM 3986 N N . LEU A 1 470 ? -32.995 -2.126 21.467 1.00 32.53 470 LEU A N 1
ATOM 3987 C CA . LEU A 1 470 ? -32.541 -1.104 20.518 1.00 32.53 470 LEU A CA 1
ATOM 3988 C C . LEU A 1 470 ? -31.009 -1.161 20.384 1.00 32.53 470 LEU A C 1
ATOM 3990 O O . LEU A 1 470 ? -30.324 -1.560 21.315 1.00 32.53 470 LEU A O 1
ATOM 3994 N N . PRO A 1 471 ? -30.418 -0.779 19.238 1.00 33.66 471 PRO A N 1
ATOM 3995 C CA . PRO A 1 471 ? -28.971 -0.773 19.097 1.00 33.66 471 PRO A CA 1
ATOM 3996 C C . PRO A 1 471 ? -28.352 0.346 19.942 1.00 33.66 471 PRO A C 1
ATOM 3998 O O . PRO A 1 471 ? -28.956 1.391 20.167 1.00 33.66 471 PRO A O 1
ATOM 4001 N N . HIS A 1 472 ? -27.110 0.107 20.346 1.00 36.53 472 HIS A N 1
ATOM 4002 C CA . HIS A 1 472 ? -26.367 0.877 21.334 1.00 36.53 472 HIS A CA 1
ATOM 4003 C C . HIS A 1 472 ? -26.260 2.405 21.060 1.00 36.53 472 HIS A C 1
ATOM 4005 O O . HIS A 1 472 ? -25.831 2.776 19.964 1.00 36.53 472 HIS A O 1
ATOM 4011 N N . PRO A 1 473 ? -26.532 3.292 22.046 1.00 31.86 473 PRO A N 1
ATOM 4012 C CA . PRO A 1 473 ? -26.518 4.757 21.878 1.00 31.86 473 PRO A CA 1
ATOM 4013 C C . PRO A 1 473 ? -25.123 5.412 21.776 1.00 31.86 473 PRO A C 1
ATOM 4015 O O . PRO A 1 473 ? -25.041 6.574 21.400 1.00 31.86 473 PRO A O 1
ATOM 4018 N N . TYR A 1 474 ? -24.027 4.689 22.062 1.00 37.62 474 TYR A N 1
ATOM 4019 C CA . TYR A 1 474 ? -22.638 5.198 21.964 1.00 37.62 474 TYR A CA 1
ATOM 4020 C C . TYR A 1 474 ? -21.855 4.698 20.746 1.00 37.62 474 TYR A C 1
ATOM 4022 O O . TYR A 1 474 ? -20.629 4.586 20.800 1.00 37.62 474 TYR A O 1
ATOM 4030 N N . ARG A 1 475 ? -22.513 4.376 19.627 1.00 42.09 475 ARG A N 1
ATOM 4031 C CA . ARG A 1 475 ? -21.739 4.345 18.380 1.00 42.09 475 ARG A CA 1
ATOM 4032 C C . ARG A 1 475 ? -21.241 5.777 18.170 1.00 42.09 475 ARG A C 1
ATOM 4034 O O . ARG A 1 475 ? -22.051 6.694 18.098 1.00 42.09 475 ARG A O 1
ATOM 4041 N N . GLN A 1 476 ? -19.924 5.984 18.186 1.00 35.22 476 GLN A N 1
ATOM 4042 C CA . GLN A 1 476 ? -19.386 7.275 17.773 1.00 35.22 476 GLN A CA 1
ATOM 4043 C C . GLN A 1 476 ? -19.932 7.580 16.372 1.00 35.22 476 GLN A C 1
ATOM 4045 O O . GLN A 1 476 ? -20.065 6.638 15.580 1.00 35.22 476 GLN A O 1
ATOM 4050 N N . PRO A 1 477 ? -20.239 8.848 16.055 1.00 38.84 477 PRO A N 1
ATOM 4051 C CA . PRO A 1 477 ? -20.603 9.245 14.709 1.00 38.84 477 PRO A CA 1
ATOM 4052 C C . PRO A 1 477 ? -19.396 9.044 13.787 1.00 38.84 477 PRO A C 1
ATOM 4054 O O . PRO A 1 477 ? -18.622 9.958 13.526 1.00 38.84 477 PRO A O 1
ATOM 4057 N N . VAL A 1 478 ? -19.196 7.816 13.321 1.00 37.41 478 VAL A N 1
ATOM 4058 C CA . VAL A 1 478 ? -18.294 7.528 12.214 1.00 37.41 478 VAL A CA 1
ATOM 4059 C C . VAL A 1 478 ? -19.073 7.893 10.966 1.00 37.41 478 VAL A C 1
ATOM 4061 O O . VAL A 1 478 ? -20.125 7.305 10.708 1.00 37.41 478 VAL A O 1
ATOM 4064 N N . LEU A 1 479 ? -18.591 8.912 10.259 1.00 40.94 479 LEU A N 1
ATOM 4065 C CA . LEU A 1 479 ? -19.113 9.316 8.964 1.00 40.94 479 LEU A CA 1
ATOM 4066 C C . LEU A 1 479 ? -18.553 8.353 7.922 1.00 40.94 479 LEU A C 1
ATOM 4068 O O . LEU A 1 479 ? -17.355 8.349 7.647 1.00 40.94 479 LEU A O 1
ATOM 4072 N N . PHE A 1 480 ? -19.422 7.523 7.364 1.00 41.84 480 PHE A N 1
ATOM 4073 C CA . PHE A 1 480 ? -19.079 6.687 6.224 1.00 41.84 480 PHE A CA 1
ATOM 4074 C C . PHE A 1 480 ? -19.357 7.483 4.955 1.00 41.84 480 PHE A C 1
ATOM 4076 O O . PHE A 1 480 ? -20.510 7.830 4.705 1.00 41.84 480 PHE A O 1
ATOM 4083 N N . GLU A 1 481 ? -18.309 7.778 4.185 1.00 43.69 481 GLU A N 1
ATOM 4084 C CA . GLU A 1 481 ? -18.436 8.313 2.830 1.00 43.69 481 GLU A CA 1
ATOM 4085 C C . GLU A 1 481 ? -18.709 7.152 1.873 1.00 43.69 481 GLU A C 1
ATOM 4087 O O . GLU A 1 481 ? -17.935 6.196 1.794 1.00 43.69 481 GLU A O 1
ATOM 4092 N N . ILE A 1 482 ? -19.834 7.225 1.171 1.00 48.97 482 ILE A N 1
ATOM 4093 C CA . ILE A 1 482 ? -20.192 6.266 0.131 1.00 48.97 482 ILE A CA 1
ATOM 4094 C C . ILE A 1 482 ? -20.054 6.975 -1.214 1.00 48.97 482 ILE A C 1
ATOM 4096 O O . ILE A 1 482 ? -20.774 7.939 -1.464 1.00 48.97 482 ILE A O 1
ATOM 4100 N N . ASP A 1 483 ? -19.137 6.490 -2.055 1.00 44.38 483 ASP A N 1
ATOM 4101 C CA . ASP A 1 483 ? -18.946 6.948 -3.436 1.00 44.38 483 ASP A CA 1
ATOM 4102 C C . ASP A 1 483 ? -19.542 5.925 -4.415 1.00 44.38 483 ASP A C 1
ATOM 4104 O O . ASP A 1 483 ? -19.438 4.709 -4.204 1.00 44.38 483 ASP A O 1
ATOM 4108 N N . TYR A 1 484 ? -20.204 6.410 -5.468 1.00 51.28 484 TYR A N 1
ATOM 4109 C CA . TYR A 1 484 ? -21.015 5.581 -6.348 1.00 51.28 484 TYR A CA 1
ATOM 4110 C C . TYR A 1 484 ? -20.735 5.808 -7.840 1.00 51.28 484 TYR A C 1
ATOM 4112 O O . TYR A 1 484 ? -21.163 6.818 -8.401 1.00 51.28 484 TYR A O 1
ATOM 4120 N N . PRO A 1 485 ? -20.089 4.841 -8.527 1.00 42.47 485 PRO A N 1
ATOM 4121 C CA . PRO A 1 485 ? -19.676 5.021 -9.917 1.00 42.47 485 PRO A CA 1
ATOM 4122 C C . PRO A 1 485 ? -20.759 4.717 -10.973 1.00 42.47 485 PRO A C 1
ATOM 4124 O O . PRO A 1 485 ? -20.464 4.855 -12.155 1.00 42.47 485 PRO A O 1
ATOM 4127 N N . ASN A 1 486 ? -21.990 4.307 -10.613 1.00 50.28 486 ASN A N 1
ATOM 4128 C CA . ASN A 1 486 ? -23.017 3.897 -11.593 1.00 50.28 486 ASN A CA 1
ATOM 4129 C C . ASN A 1 486 ? -24.442 4.438 -11.328 1.00 50.28 486 ASN A C 1
ATOM 4131 O O . ASN A 1 486 ? -24.863 4.654 -10.195 1.00 50.28 486 ASN A O 1
ATOM 4135 N N . THR A 1 487 ? -25.216 4.564 -12.414 1.00 52.78 487 THR A N 1
ATOM 4136 C CA . THR A 1 487 ? -26.536 5.215 -12.541 1.00 52.78 487 THR A CA 1
ATOM 4137 C C . THR A 1 487 ? -27.717 4.487 -11.874 1.00 52.78 487 THR A C 1
ATOM 4139 O O . THR A 1 487 ? -28.599 3.959 -12.553 1.00 52.78 487 THR A O 1
ATOM 4142 N N . ILE A 1 488 ? -27.788 4.479 -10.536 1.00 55.06 488 ILE A N 1
ATOM 4143 C CA . ILE A 1 488 ? -28.950 3.965 -9.777 1.00 55.06 488 ILE A CA 1
ATOM 4144 C C . ILE A 1 488 ? -29.467 5.038 -8.807 1.00 55.06 488 ILE A C 1
ATOM 4146 O O . ILE A 1 488 ? -28.676 5.696 -8.141 1.00 55.06 488 ILE A O 1
ATOM 4150 N N . GLN A 1 489 ? -30.794 5.198 -8.725 1.00 60.00 489 GLN A N 1
ATOM 4151 C CA . GLN A 1 489 ? -31.471 6.040 -7.730 1.00 60.00 489 GLN A CA 1
ATOM 4152 C C . GLN A 1 489 ? -32.141 5.175 -6.655 1.00 60.00 489 GLN A C 1
ATOM 4154 O O . GLN A 1 489 ? -32.841 4.210 -6.979 1.00 60.00 489 GLN A O 1
ATOM 4159 N N . PHE A 1 490 ? -31.960 5.534 -5.387 1.00 64.62 490 PHE A N 1
ATOM 4160 C CA . PHE A 1 490 ? -32.630 4.921 -4.233 1.00 64.62 490 PHE A CA 1
ATOM 4161 C C . PHE A 1 490 ? -32.823 5.962 -3.126 1.00 64.62 490 PHE A C 1
ATOM 4163 O O . PHE A 1 490 ? -32.164 7.002 -3.149 1.00 64.62 490 PHE A O 1
ATOM 4170 N N . SER A 1 491 ? -33.713 5.710 -2.162 1.00 66.12 491 SER A N 1
ATOM 4171 C CA . SER A 1 491 ? -33.835 6.569 -0.980 1.00 66.12 491 SER A CA 1
ATOM 4172 C C . SER A 1 491 ? -33.310 5.889 0.280 1.00 66.12 491 SER A C 1
ATOM 4174 O O . SER A 1 491 ? -33.399 4.672 0.447 1.00 66.12 491 SER A O 1
ATOM 4176 N N . ILE A 1 492 ? -32.712 6.685 1.164 1.00 63.47 492 ILE A N 1
ATOM 4177 C CA . ILE A 1 492 ? -32.296 6.278 2.505 1.00 63.47 492 ILE A CA 1
ATOM 4178 C C . ILE A 1 492 ? -33.155 7.048 3.504 1.00 63.47 492 ILE A C 1
ATOM 4180 O O . ILE A 1 492 ? -33.244 8.270 3.439 1.00 63.47 492 ILE A O 1
ATOM 4184 N N . GLN A 1 493 ? -33.754 6.343 4.454 1.00 65.25 493 GLN A N 1
ATOM 4185 C CA . GLN A 1 493 ? -34.539 6.907 5.548 1.00 65.25 493 GLN A CA 1
ATOM 4186 C C . GLN A 1 493 ? -33.832 6.620 6.875 1.00 65.25 493 GLN A C 1
ATOM 4188 O O . GLN A 1 493 ? -33.614 5.457 7.218 1.00 65.25 493 GLN A O 1
ATOM 4193 N N . GLU A 1 494 ? -33.469 7.651 7.641 1.00 65.38 494 GLU A N 1
ATOM 4194 C CA . GLU A 1 494 ? -33.055 7.468 9.041 1.00 65.38 494 GLU A CA 1
ATOM 4195 C C . GLU A 1 494 ? -34.280 7.087 9.883 1.00 65.38 494 GLU A C 1
ATOM 4197 O O . GLU A 1 494 ? -35.324 7.720 9.799 1.00 65.38 494 GLU A O 1
ATOM 4202 N N . MET A 1 495 ? -34.162 6.061 10.719 1.00 58.41 495 MET A N 1
ATOM 4203 C CA . MET A 1 495 ? -35.247 5.540 11.546 1.00 58.41 495 MET A CA 1
ATOM 4204 C C . MET A 1 495 ? -34.991 5.913 13.010 1.00 58.41 495 MET A C 1
ATOM 4206 O O . MET A 1 495 ? -34.131 5.307 13.658 1.00 58.41 495 MET A O 1
ATOM 4210 N N . LYS A 1 496 ? -35.750 6.873 13.555 1.00 53.66 496 LYS A N 1
ATOM 4211 C CA . LYS A 1 496 ? -35.783 7.170 15.000 1.00 53.66 496 LYS A CA 1
ATOM 4212 C C . LYS A 1 496 ? -37.107 6.705 15.598 1.00 53.66 496 LYS A C 1
ATOM 4214 O O . LYS A 1 496 ? -38.144 6.824 14.953 1.00 53.66 496 LYS A O 1
ATOM 4219 N N . LEU A 1 497 ? -37.067 6.163 16.814 1.00 45.72 497 LEU A N 1
ATOM 4220 C CA . LEU A 1 497 ? -38.282 5.864 17.573 1.00 45.72 497 LEU A CA 1
ATOM 4221 C C . LEU A 1 497 ? -38.868 7.191 18.076 1.00 45.72 497 LEU A C 1
ATOM 4223 O O . LEU A 1 497 ? -38.126 7.986 18.658 1.00 45.72 497 LEU A O 1
ATOM 4227 N N . ASP A 1 498 ? -40.154 7.442 17.845 1.00 45.97 498 ASP A N 1
ATOM 4228 C CA . ASP A 1 498 ? -40.821 8.634 18.372 1.00 45.97 498 ASP A CA 1
ATOM 4229 C C . ASP A 1 498 ? -40.885 8.557 19.914 1.00 45.97 498 ASP A C 1
ATOM 4231 O O . ASP A 1 498 ? -41.448 7.600 20.456 1.00 45.97 498 ASP A O 1
ATOM 4235 N N . PRO A 1 499 ? -40.320 9.536 20.651 1.00 38.47 499 PRO A N 1
ATOM 4236 C CA . PRO A 1 499 ? -40.348 9.533 22.112 1.00 38.47 499 PRO A CA 1
ATOM 4237 C C . PRO A 1 499 ? -41.762 9.592 22.707 1.00 38.47 499 PRO A C 1
ATOM 4239 O O . PRO A 1 499 ? -41.939 9.222 23.865 1.00 38.47 499 PRO A O 1
ATOM 4242 N N . GLN A 1 500 ? -42.751 10.080 21.949 1.00 39.16 500 GLN A N 1
ATOM 4243 C CA . GLN A 1 500 ? -44.139 10.249 22.392 1.00 39.16 500 GLN A CA 1
ATOM 4244 C C . GLN A 1 500 ? -45.072 9.141 21.881 1.00 39.16 500 GLN A C 1
ATOM 4246 O O . GLN A 1 500 ? -46.186 8.997 22.380 1.00 39.16 500 GLN A O 1
ATOM 4251 N N . SER A 1 501 ? -44.624 8.335 20.915 1.00 39.66 501 SER A N 1
ATOM 4252 C CA . SER A 1 501 ? -45.411 7.272 20.289 1.00 39.66 501 SER A CA 1
ATOM 4253 C C . SER A 1 501 ? -44.531 6.051 20.018 1.00 39.66 501 SER A C 1
ATOM 4255 O O . SER A 1 501 ? -43.820 5.988 19.018 1.00 39.66 501 SER A O 1
ATOM 4257 N N . LEU A 1 502 ? -44.640 5.031 20.871 1.00 39.28 502 LEU A N 1
ATOM 4258 C CA . LEU A 1 502 ? -43.808 3.818 20.822 1.00 39.28 502 LEU A CA 1
ATOM 4259 C C . LEU A 1 502 ? -43.959 2.977 19.532 1.00 39.28 502 LEU A C 1
ATOM 4261 O O . LEU A 1 502 ? -43.117 2.116 19.282 1.00 39.28 502 LEU A O 1
ATOM 4265 N N . ASP A 1 503 ? -44.961 3.270 18.694 1.00 37.84 503 ASP A N 1
ATOM 4266 C CA . ASP A 1 503 ? -45.262 2.543 17.451 1.00 37.84 503 ASP A CA 1
ATOM 4267 C C . ASP A 1 503 ? -44.949 3.332 16.164 1.00 37.84 503 ASP A C 1
ATOM 4269 O O . ASP A 1 503 ? -45.118 2.813 15.056 1.00 37.84 503 ASP A O 1
ATOM 4273 N N . ARG A 1 504 ? -44.474 4.584 16.270 1.00 39.78 504 ARG A N 1
ATOM 4274 C CA . ARG A 1 504 ? -44.117 5.411 15.103 1.00 39.78 504 ARG A CA 1
ATOM 4275 C C . ARG A 1 504 ? -42.609 5.576 14.976 1.00 39.78 504 ARG A C 1
ATOM 4277 O O . ARG A 1 504 ? -41.913 5.937 15.921 1.00 39.78 504 ARG A O 1
ATOM 4284 N N . TRP A 1 505 ? -42.121 5.342 13.761 1.00 53.22 505 TRP A N 1
ATOM 4285 C CA . TRP A 1 505 ? -40.754 5.650 13.359 1.00 53.22 505 TRP A CA 1
ATOM 4286 C C . TRP A 1 505 ? -40.760 6.962 12.580 1.00 53.22 505 TRP A C 1
ATOM 4288 O O . TRP A 1 505 ? -41.524 7.100 11.627 1.00 53.22 505 TRP A O 1
ATOM 4298 N N . VAL A 1 506 ? -39.926 7.916 12.983 1.00 52.62 506 VAL A N 1
ATOM 4299 C CA . VAL A 1 506 ? -39.844 9.251 12.377 1.00 52.62 506 VAL A CA 1
ATOM 4300 C C . VAL A 1 506 ? -38.396 9.516 11.987 1.00 52.62 506 VAL A C 1
ATOM 4302 O O . VAL A 1 506 ? -37.478 9.222 12.753 1.00 52.62 506 VAL A O 1
ATOM 4305 N N . GLY A 1 507 ? -38.164 10.085 10.809 1.00 64.19 507 GLY A N 1
ATOM 4306 C CA . GLY A 1 507 ? -36.829 10.534 10.441 1.00 64.19 507 GLY A CA 1
ATOM 4307 C C . GLY A 1 507 ? -36.738 11.124 9.046 1.00 64.19 507 GLY A C 1
ATOM 4308 O O . GLY A 1 507 ? -37.738 11.298 8.354 1.00 64.19 507 GLY A O 1
ATOM 4309 N N . LYS A 1 508 ? -35.517 11.524 8.693 1.00 63.28 508 LYS A N 1
ATOM 4310 C CA . LYS A 1 508 ? -35.214 12.276 7.478 1.00 63.28 508 LYS A CA 1
ATOM 4311 C C . LYS A 1 508 ? -34.997 11.298 6.323 1.00 63.28 508 LYS A C 1
ATOM 4313 O O . LYS A 1 508 ? -34.282 10.309 6.484 1.00 63.28 508 LYS A O 1
ATOM 4318 N N . GLU A 1 509 ? -35.636 11.572 5.191 1.00 73.25 509 GLU A N 1
ATOM 4319 C CA . GLU A 1 509 ? -35.457 10.827 3.947 1.00 73.25 509 GLU A CA 1
ATOM 4320 C C . GLU A 1 509 ? -34.538 11.602 3.005 1.00 73.25 509 GLU A C 1
AT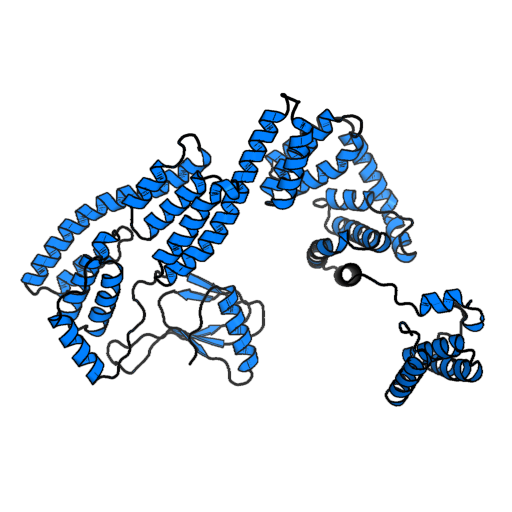OM 4322 O O . GLU A 1 509 ? -34.676 12.815 2.838 1.00 73.25 509 GLU A O 1
ATOM 4327 N N . TRP A 1 510 ? -33.604 10.890 2.385 1.00 69.00 510 TRP A N 1
ATOM 4328 C CA . TRP A 1 510 ? -32.714 11.416 1.361 1.00 69.00 510 TRP A CA 1
ATOM 4329 C C . TRP A 1 510 ? -32.854 10.581 0.100 1.00 69.00 510 TRP A C 1
ATOM 4331 O O . TRP A 1 510 ? -32.812 9.354 0.161 1.00 69.00 510 TRP A O 1
ATOM 4341 N N . THR A 1 511 ? -32.990 11.242 -1.046 1.00 68.12 511 THR A N 1
ATOM 4342 C CA . THR A 1 511 ? -32.891 10.585 -2.354 1.00 68.12 511 THR A CA 1
ATOM 4343 C C . THR A 1 511 ? -31.438 10.659 -2.805 1.00 68.12 511 THR A C 1
ATOM 4345 O O . THR A 1 511 ? -30.871 11.747 -2.820 1.00 68.12 511 THR A O 1
ATOM 4348 N N . VAL A 1 512 ? -30.837 9.516 -3.133 1.00 60.62 512 VAL A N 1
ATOM 4349 C CA . VAL A 1 512 ? -29.430 9.401 -3.540 1.00 60.62 512 VAL A CA 1
ATOM 4350 C C . VAL A 1 512 ? -29.370 9.089 -5.031 1.00 60.62 512 VAL A C 1
ATOM 4352 O O . VAL A 1 512 ? -30.063 8.182 -5.505 1.00 60.62 512 VAL A O 1
ATOM 4355 N N . THR A 1 513 ? -28.556 9.843 -5.770 1.00 60.06 513 THR A N 1
ATOM 4356 C CA . THR A 1 513 ? -28.330 9.665 -7.206 1.00 60.06 513 THR A CA 1
ATOM 4357 C C . THR A 1 513 ? -26.855 9.375 -7.518 1.00 60.06 513 THR A C 1
ATOM 4359 O O . THR A 1 513 ? -25.986 9.401 -6.651 1.00 60.06 513 THR A O 1
ATOM 4362 N N . SER A 1 514 ? -26.568 8.989 -8.761 1.00 55.44 514 SER A N 1
ATOM 4363 C CA . SER A 1 514 ? -25.228 8.577 -9.199 1.00 55.44 514 SER A CA 1
ATOM 4364 C C . SER A 1 514 ? -24.195 9.689 -9.039 1.00 55.44 514 SER A C 1
ATOM 4366 O O . SER A 1 514 ? -24.410 10.784 -9.548 1.00 55.44 514 SER A O 1
ATOM 4368 N N . GLY A 1 515 ? -23.047 9.376 -8.432 1.00 51.75 515 GLY A N 1
ATOM 4369 C CA . GLY A 1 515 ? -21.982 10.346 -8.160 1.00 51.75 515 GLY A CA 1
ATOM 4370 C C . GLY A 1 515 ? -22.199 11.200 -6.906 1.00 51.75 515 GLY A C 1
ATOM 4371 O O . GLY A 1 515 ? -21.323 11.996 -6.568 1.00 51.75 515 GLY A O 1
ATOM 4372 N N . ASP A 1 516 ? -23.321 11.032 -6.196 1.00 53.91 516 ASP A N 1
ATOM 4373 C CA . ASP A 1 516 ? -23.544 11.720 -4.928 1.00 53.91 516 ASP A CA 1
ATOM 4374 C C . ASP A 1 516 ? -22.707 11.086 -3.818 1.00 53.91 516 ASP A C 1
ATOM 4376 O O . ASP A 1 516 ? -22.720 9.872 -3.607 1.00 53.91 516 ASP A O 1
ATOM 4380 N N . LYS A 1 517 ? -22.029 11.940 -3.051 1.00 53.38 517 LYS A N 1
ATOM 4381 C CA . LYS A 1 517 ? -21.392 11.552 -1.795 1.00 53.38 517 LYS A CA 1
ATOM 4382 C C . LYS A 1 517 ? -22.420 11.639 -0.683 1.00 53.38 517 LYS A C 1
ATOM 4384 O O . LYS A 1 517 ? -22.960 12.713 -0.413 1.00 53.38 517 LYS A O 1
ATOM 4389 N N . PHE A 1 518 ? -22.677 10.515 -0.024 1.00 57.72 518 PHE A N 1
ATOM 4390 C CA . PHE A 1 518 ? -23.583 10.472 1.118 1.00 57.72 518 PHE A CA 1
ATOM 4391 C C . PHE A 1 518 ? -22.853 10.057 2.391 1.00 57.72 518 PHE A C 1
ATOM 4393 O O . PHE A 1 518 ? -22.002 9.167 2.367 1.00 57.72 518 PHE A O 1
ATOM 4400 N N . TYR A 1 519 ? -23.225 10.696 3.501 1.00 57.53 519 TYR A N 1
ATOM 4401 C CA . TYR A 1 519 ? -22.628 10.469 4.807 1.00 57.53 519 TYR A CA 1
ATOM 4402 C C . TYR A 1 519 ? -23.606 9.742 5.729 1.00 57.53 519 TYR A C 1
ATOM 4404 O O . TYR A 1 519 ? -24.627 10.302 6.134 1.00 57.53 519 TYR A O 1
ATOM 4412 N N . LEU A 1 520 ? -23.284 8.499 6.090 1.00 53.06 520 LEU A N 1
ATOM 4413 C CA . LEU A 1 520 ? -24.013 7.767 7.127 1.00 53.06 520 LEU A CA 1
ATOM 4414 C C . LEU A 1 520 ? -23.299 7.910 8.460 1.00 53.06 520 LEU A C 1
ATOM 4416 O O . LEU A 1 520 ? -22.093 7.720 8.546 1.00 53.06 520 LEU A O 1
ATOM 4420 N N . GLU A 1 521 ? -24.064 8.176 9.508 1.00 51.47 521 GLU A N 1
ATOM 4421 C CA . GLU A 1 521 ? -23.553 8.218 10.871 1.00 51.47 521 GLU A CA 1
ATOM 4422 C C . GLU A 1 521 ? -23.742 6.853 11.550 1.00 51.47 521 GLU A C 1
ATOM 4424 O O . GLU A 1 521 ? -24.866 6.340 11.666 1.00 51.47 521 GLU A O 1
ATOM 4429 N N . GLY A 1 522 ? -22.632 6.252 11.988 1.00 42.97 522 GLY A N 1
ATOM 4430 C CA . GLY A 1 522 ? -22.627 5.003 12.744 1.00 42.97 522 GLY A CA 1
ATOM 4431 C C . GLY A 1 522 ? -23.440 5.115 14.036 1.00 42.97 522 GLY A C 1
ATOM 4432 O O . GLY A 1 522 ? -23.179 5.967 14.866 1.00 42.97 522 GLY A O 1
ATOM 4433 N N . GLY A 1 523 ? -24.440 4.245 14.219 1.00 42.34 523 GLY A N 1
ATOM 4434 C CA . GLY A 1 523 ? -25.291 4.241 15.435 1.00 42.34 523 GLY A CA 1
ATOM 4435 C C . GLY A 1 523 ? -26.762 4.217 15.153 1.00 42.34 523 GLY A C 1
ATOM 4436 O O . GLY A 1 523 ? -27.542 3.600 15.872 1.00 42.34 523 GLY A O 1
ATOM 4437 N N . LYS A 1 524 ? -27.106 4.814 14.027 1.00 49.72 524 LYS A N 1
ATOM 4438 C CA . LYS A 1 524 ? -28.475 4.990 13.600 1.00 49.72 524 LYS A CA 1
ATOM 4439 C C . LYS A 1 524 ? -28.966 3.776 12.823 1.00 49.72 524 LYS A C 1
ATOM 4441 O O . LYS A 1 524 ? -28.182 2.980 12.295 1.00 49.72 524 LYS A O 1
ATOM 4446 N N . ARG A 1 525 ? -30.288 3.604 12.807 1.00 50.69 525 ARG A N 1
ATOM 4447 C CA . ARG A 1 525 ? -30.961 2.663 11.912 1.00 50.69 525 ARG A CA 1
ATOM 4448 C C . ARG A 1 525 ? -31.301 3.419 10.640 1.00 50.69 525 ARG A C 1
ATOM 4450 O O . ARG A 1 525 ? -31.890 4.489 10.716 1.00 50.69 525 ARG A O 1
ATOM 4457 N N . TYR A 1 526 ? -30.953 2.845 9.500 1.00 58.53 526 TYR A N 1
ATOM 4458 C CA . TYR A 1 526 ? -31.349 3.364 8.200 1.00 58.53 526 TYR A CA 1
ATOM 4459 C C . TYR A 1 526 ? -32.169 2.302 7.476 1.00 58.53 526 TYR A C 1
ATOM 4461 O O . TYR A 1 526 ? -31.888 1.107 7.594 1.00 58.53 526 TYR A O 1
ATOM 4469 N N . ARG A 1 527 ? -33.189 2.733 6.743 1.00 61.22 527 ARG A N 1
ATOM 4470 C CA . ARG A 1 527 ? -33.942 1.915 5.796 1.00 61.22 527 ARG A CA 1
ATOM 4471 C C . ARG A 1 527 ? -33.595 2.393 4.395 1.00 61.22 527 ARG A C 1
ATOM 4473 O O . ARG A 1 527 ? -33.652 3.587 4.137 1.00 61.22 527 ARG A O 1
ATOM 4480 N N . ILE A 1 528 ? -33.253 1.468 3.507 1.00 59.50 528 ILE A N 1
ATOM 4481 C CA . ILE A 1 528 ? -33.035 1.773 2.093 1.00 59.50 528 ILE A CA 1
ATOM 4482 C C . ILE A 1 528 ? -34.272 1.331 1.324 1.00 59.50 528 ILE A C 1
ATOM 4484 O O . ILE A 1 528 ? -34.714 0.192 1.481 1.00 59.50 528 ILE A O 1
ATOM 4488 N N . VAL A 1 529 ? -34.831 2.229 0.520 1.00 62.31 529 VAL A N 1
ATOM 4489 C CA . VAL A 1 529 ? -36.003 1.973 -0.314 1.00 62.31 529 VAL A CA 1
ATOM 4490 C C . VAL A 1 529 ? -35.570 2.052 -1.775 1.00 62.31 529 VAL A C 1
ATOM 4492 O O . VAL A 1 529 ? -35.060 3.071 -2.245 1.00 62.31 529 VAL A O 1
ATOM 4495 N N . PHE A 1 530 ? -35.739 0.944 -2.495 1.00 60.72 530 PHE A N 1
ATOM 4496 C CA . PHE A 1 530 ? -35.465 0.867 -3.928 1.00 60.72 530 PHE A CA 1
ATOM 4497 C C . PHE A 1 530 ? -36.755 1.072 -4.715 1.00 60.72 530 PHE A C 1
ATOM 4499 O O . PHE A 1 530 ? -37.818 0.622 -4.301 1.00 60.72 530 PHE A O 1
ATOM 4506 N N . ASN A 1 531 ? -36.653 1.714 -5.878 1.00 59.41 531 ASN A N 1
ATOM 4507 C CA . ASN A 1 531 ? -37.790 1.852 -6.781 1.00 59.41 531 ASN A CA 1
ATOM 4508 C C . ASN A 1 531 ? -38.101 0.488 -7.445 1.00 59.41 531 ASN A C 1
ATOM 4510 O O . ASN A 1 531 ? -37.195 -0.172 -7.967 1.00 59.41 531 ASN A O 1
ATOM 4514 N N . GLU A 1 532 ? -39.371 0.070 -7.422 1.00 52.16 532 GLU A N 1
ATOM 4515 C CA . GLU A 1 532 ? -39.850 -1.324 -7.562 1.00 52.16 532 GLU A CA 1
ATOM 4516 C C . GLU A 1 532 ? -39.456 -2.044 -8.871 1.00 52.16 532 GLU A C 1
ATOM 4518 O O . GLU A 1 532 ? -39.496 -3.268 -8.962 1.00 52.16 532 GLU A O 1
ATOM 4523 N N . LYS A 1 533 ? -39.021 -1.330 -9.918 1.00 53.91 533 LYS A N 1
ATOM 4524 C CA . LYS A 1 533 ? -38.825 -1.924 -11.256 1.00 53.91 533 LYS A CA 1
ATOM 4525 C C . LYS A 1 533 ? -37.522 -2.720 -11.459 1.00 53.91 533 LYS A C 1
ATOM 4527 O O . LYS A 1 533 ? -37.368 -3.320 -12.523 1.00 53.91 533 LYS A O 1
ATOM 4532 N N . LYS A 1 534 ? -36.568 -2.735 -10.511 1.00 54.56 534 LYS A N 1
ATOM 4533 C CA . LYS A 1 534 ? -35.243 -3.399 -10.673 1.00 54.56 534 LYS A CA 1
ATOM 4534 C C . LYS A 1 534 ? -34.651 -3.988 -9.373 1.00 54.56 534 LYS A C 1
ATOM 4536 O O . LYS A 1 534 ? -33.440 -3.928 -9.156 1.00 54.56 534 LYS A O 1
ATOM 4541 N N . GLU A 1 535 ? -35.477 -4.579 -8.510 1.00 53.75 535 GLU A N 1
ATOM 4542 C CA . GLU 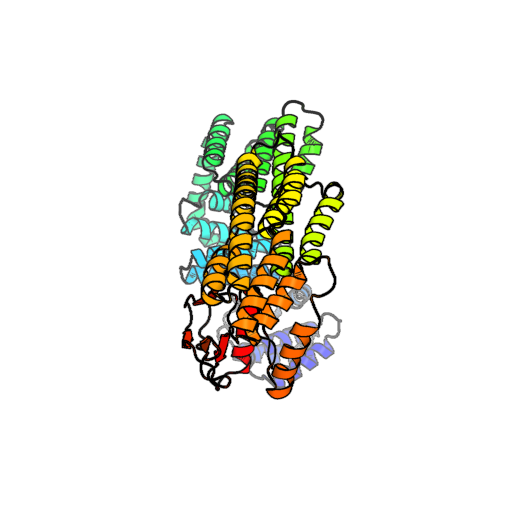A 1 535 ? -35.089 -5.015 -7.152 1.00 53.75 535 GLU A CA 1
ATOM 4543 C C . GLU A 1 535 ? -33.839 -5.915 -7.073 1.00 53.75 535 GLU A C 1
ATOM 4545 O O . GLU A 1 535 ? -32.962 -5.661 -6.252 1.00 53.75 535 GLU A O 1
ATOM 4550 N N . LYS A 1 536 ? -33.691 -6.932 -7.937 1.00 51.34 536 LYS A N 1
ATOM 4551 C CA . LYS A 1 536 ? -32.568 -7.894 -7.835 1.00 51.34 536 LYS A CA 1
ATOM 4552 C C . LYS A 1 536 ? -31.202 -7.289 -8.173 1.00 51.34 536 LYS A C 1
ATOM 4554 O O . LYS A 1 536 ? -30.217 -7.573 -7.494 1.00 51.34 536 LYS A O 1
ATOM 4559 N N . THR A 1 537 ? -31.132 -6.455 -9.209 1.00 51.16 537 THR A N 1
ATOM 4560 C CA . THR A 1 537 ? -29.882 -5.800 -9.632 1.00 51.16 537 THR A CA 1
ATOM 4561 C C . THR A 1 537 ? -29.488 -4.707 -8.642 1.00 51.16 537 THR A C 1
ATOM 4563 O O . THR A 1 537 ? -28.318 -4.579 -8.290 1.00 51.16 537 THR A O 1
ATOM 4566 N N . ASN A 1 538 ? -30.473 -3.972 -8.125 1.00 52.75 538 ASN A N 1
ATOM 4567 C CA . ASN A 1 538 ? -30.250 -2.928 -7.130 1.00 52.75 538 ASN A CA 1
ATOM 4568 C C . ASN A 1 538 ? -29.829 -3.517 -5.774 1.00 52.75 538 ASN A C 1
ATOM 4570 O O . ASN A 1 538 ? -28.922 -2.983 -5.143 1.00 52.75 538 ASN A O 1
ATOM 4574 N N . PHE A 1 539 ? -30.391 -4.663 -5.373 1.00 50.62 539 PHE A N 1
ATOM 4575 C CA . PHE A 1 539 ? -29.991 -5.382 -4.160 1.00 50.62 539 PHE A CA 1
ATOM 4576 C C . PHE A 1 539 ? -28.540 -5.874 -4.220 1.00 50.62 539 PHE A C 1
ATOM 4578 O O . PHE A 1 539 ? -27.776 -5.638 -3.290 1.00 50.62 539 PHE A O 1
ATOM 4585 N N . LEU A 1 540 ? -28.119 -6.502 -5.325 1.00 49.41 540 LEU A N 1
ATOM 4586 C CA . LEU A 1 540 ? -26.729 -6.955 -5.491 1.00 49.41 540 LEU A CA 1
ATOM 4587 C C . LEU A 1 540 ? -25.738 -5.789 -5.527 1.00 49.41 540 LEU A C 1
ATOM 4589 O O . LEU A 1 540 ? -24.640 -5.896 -4.982 1.00 49.41 540 LEU A O 1
ATOM 4593 N N . THR A 1 541 ? -26.133 -4.665 -6.127 1.00 50.25 541 THR A N 1
ATOM 4594 C CA . THR A 1 541 ? -25.285 -3.470 -6.172 1.00 50.25 541 THR A CA 1
ATOM 4595 C C . THR A 1 541 ? -25.212 -2.794 -4.800 1.00 50.25 541 THR A C 1
ATOM 4597 O O . THR A 1 541 ? -24.140 -2.347 -4.408 1.00 50.25 541 THR A O 1
ATOM 4600 N N . ALA A 1 542 ? -26.297 -2.801 -4.017 1.00 49.53 542 ALA A N 1
ATOM 4601 C CA . ALA A 1 542 ? -26.286 -2.383 -2.618 1.00 49.53 542 ALA A CA 1
ATOM 4602 C C . ALA A 1 542 ? -25.381 -3.288 -1.772 1.00 49.53 542 ALA A C 1
ATOM 4604 O O . ALA A 1 542 ? -24.478 -2.793 -1.111 1.00 49.53 542 ALA A O 1
ATOM 4605 N N . VAL A 1 543 ? -25.518 -4.613 -1.861 1.00 47.78 543 VAL A N 1
ATOM 4606 C CA . VAL A 1 543 ? -24.598 -5.552 -1.193 1.00 47.78 543 VAL A CA 1
ATOM 4607 C C . VAL A 1 543 ? -23.140 -5.271 -1.590 1.00 47.78 543 VAL A C 1
ATOM 4609 O O . VAL A 1 543 ? -22.272 -5.264 -0.722 1.00 47.78 543 VAL A O 1
ATOM 4612 N N . GLY A 1 544 ? -22.877 -4.943 -2.860 1.00 42.16 544 GLY A N 1
ATOM 4613 C CA . GLY A 1 544 ? -21.565 -4.502 -3.342 1.00 42.16 544 GLY A CA 1
ATOM 4614 C C . GLY A 1 544 ? -21.020 -3.260 -2.625 1.00 42.16 544 GLY A C 1
ATOM 4615 O O . GLY A 1 544 ? -19.888 -3.306 -2.156 1.00 42.16 544 GLY A O 1
ATOM 4616 N N . ILE A 1 545 ? -21.833 -2.205 -2.465 1.00 46.41 545 ILE A N 1
ATOM 4617 C CA . ILE A 1 545 ? -21.492 -0.973 -1.713 1.00 46.41 545 ILE A CA 1
ATOM 4618 C C . ILE A 1 545 ? -21.111 -1.286 -0.274 1.00 46.41 545 ILE A C 1
ATOM 4620 O O . ILE A 1 545 ? -20.120 -0.781 0.247 1.00 46.41 545 ILE A O 1
ATOM 4624 N N . PHE A 1 546 ? -21.934 -2.102 0.379 1.00 46.38 546 PHE A N 1
ATOM 4625 C CA . PHE A 1 546 ? -21.795 -2.428 1.790 1.00 46.38 546 PHE A CA 1
ATOM 4626 C C . PHE A 1 546 ? -20.535 -3.273 2.034 1.00 46.38 546 PHE A C 1
ATOM 4628 O O . PHE A 1 546 ? -19.782 -3.002 2.969 1.00 46.38 546 PHE A O 1
ATOM 4635 N N . VAL A 1 547 ? -20.230 -4.212 1.130 1.00 38.66 547 VAL A N 1
ATOM 4636 C CA . VAL A 1 547 ? -18.999 -5.015 1.165 1.00 38.66 547 VAL A CA 1
ATOM 4637 C C . VAL A 1 547 ? -17.752 -4.168 0.879 1.00 38.66 547 VAL A C 1
ATOM 4639 O O . VAL A 1 547 ? -16.749 -4.341 1.569 1.00 38.66 547 VAL A O 1
ATOM 4642 N N . SER A 1 548 ? -17.794 -3.225 -0.072 1.00 35.66 548 SER A N 1
ATOM 4643 C CA . SER A 1 548 ? -16.660 -2.323 -0.348 1.00 35.66 548 SER A CA 1
ATOM 4644 C C . SER A 1 548 ? -16.455 -1.250 0.729 1.00 35.66 548 SER A C 1
ATOM 4646 O O . SER A 1 548 ? -15.324 -0.839 0.969 1.00 35.66 548 SER A O 1
ATOM 4648 N N . GLY A 1 549 ? -17.528 -0.824 1.402 1.00 34.78 549 GLY A N 1
ATOM 4649 C CA . GLY A 1 549 ? -17.519 0.172 2.481 1.00 34.78 549 GLY A CA 1
ATOM 4650 C C . GLY A 1 549 ? -17.385 -0.408 3.894 1.00 34.78 549 GLY A C 1
ATOM 4651 O O . GLY A 1 549 ? -17.470 0.337 4.865 1.00 34.78 549 GLY A O 1
ATOM 4652 N N . SER A 1 550 ? -17.181 -1.724 4.037 1.00 36.06 550 SER A N 1
ATOM 4653 C CA . SER A 1 550 ? -17.064 -2.417 5.336 1.00 36.06 550 SER A CA 1
ATOM 4654 C C . SER A 1 550 ? -18.283 -2.267 6.271 1.00 36.06 550 SER A C 1
ATOM 4656 O O . SER A 1 550 ? -18.148 -2.317 7.494 1.00 36.06 550 SER A O 1
ATOM 4658 N N . LEU A 1 551 ? -19.490 -2.112 5.719 1.00 37.12 551 LEU A N 1
ATOM 4659 C CA . LEU A 1 551 ? -20.753 -2.022 6.462 1.00 37.12 551 LEU A CA 1
ATOM 4660 C C . LEU A 1 551 ? -21.570 -3.316 6.281 1.00 37.12 551 LEU A C 1
ATOM 4662 O O . LEU A 1 551 ? -21.610 -3.886 5.195 1.00 37.12 551 LEU A O 1
ATOM 4666 N N . PHE A 1 552 ? -22.250 -3.792 7.330 1.00 35.22 552 PHE A N 1
ATOM 4667 C CA . PHE A 1 552 ? -23.028 -5.042 7.280 1.00 35.22 552 PHE A CA 1
ATOM 4668 C C . PHE A 1 552 ? -24.538 -4.813 7.146 1.00 35.22 552 PHE A C 1
ATOM 4670 O O . PHE A 1 552 ? -25.111 -3.915 7.764 1.00 35.22 552 PHE A O 1
ATOM 4677 N N . PHE A 1 553 ? -25.178 -5.695 6.375 1.00 31.09 553 PHE A N 1
ATOM 4678 C CA . PHE A 1 553 ? -26.618 -5.750 6.127 1.00 31.09 553 PHE A CA 1
ATOM 4679 C C . PHE A 1 553 ? -27.307 -6.647 7.174 1.00 31.09 553 PHE A C 1
ATOM 4681 O O . PHE A 1 553 ? -26.844 -7.756 7.432 1.00 31.09 553 PHE A O 1
ATOM 4688 N N . ILE A 1 554 ? -28.437 -6.209 7.738 1.00 27.02 554 ILE A N 1
ATOM 4689 C CA . ILE A 1 554 ? -29.419 -7.115 8.356 1.00 27.02 554 ILE A CA 1
ATOM 4690 C C . ILE A 1 554 ? -30.636 -7.072 7.439 1.00 27.02 554 ILE A C 1
ATOM 4692 O O . ILE A 1 554 ? -31.395 -6.103 7.476 1.00 27.02 554 ILE A O 1
ATOM 4696 N N . SER A 1 555 ? -30.796 -8.079 6.577 1.00 25.53 555 SER A N 1
ATOM 4697 C CA . SER A 1 555 ? -32.062 -8.255 5.864 1.00 25.53 555 SER A CA 1
ATOM 4698 C C . SER A 1 555 ? -33.037 -8.995 6.776 1.00 25.53 555 SER A C 1
ATOM 4700 O O . SER A 1 555 ? -32.629 -9.782 7.635 1.00 25.53 555 SER A O 1
ATOM 4702 N N . ARG A 1 556 ? -34.328 -8.719 6.594 1.00 25.66 556 ARG A N 1
ATOM 4703 C CA . ARG A 1 556 ? -35.337 -9.750 6.831 1.00 25.66 556 ARG A CA 1
ATOM 4704 C C . ARG A 1 556 ? -35.363 -10.706 5.652 1.00 25.66 556 ARG A C 1
ATOM 4706 O O . ARG A 1 556 ? -34.987 -10.250 4.545 1.00 25.66 556 ARG A O 1
#

=== Feature glossary ===
Legend for the data blocks above and below:

— What the protein is —

The amino-acid sequence is the protein's primary structure: the linear order of residues from the N-terminus to the C-terminus, written in one-letter code. Everything else here — the 3D coordinates, the secondary structure, the domain annotations — is ultimately a consequence of this string.

Database cross-references. InterPro integrates a dozen domain/family signature databases into unified entries with residue-range hits. GO terms attach function/process/location labels with evidence codes. CATH codes position the fold in a four-level structural taxonomy. Organism is the NCBI-taxonomy species name.

— Where its atoms are —

The mmCIF block holds the 3D Cartesian coordinates of each backbone atom (N, Cα, C, O) in ångströms. mmCIF is the PDB's canonical archive format — a tagged-loop text representation of the atomic model.

The six renders are orthographic views along the three Cartesian axes in both directions. Representation (cartoon, sticks, or surface) and color scheme (sequence-rainbow or by-chain) vary across proteins so the training set covers all the common visualization conventions.

— Local backbone conformation —

Secondary structure is the local, repeating backbone conformation. DSSP classifies it into eight states by reading the hydrogen-bond network: three helix types (H, G, I), two β types (E, B), two non-regular types (T, S), and unstructured coil (-).

SS3 is a coarse helix/strand/coil call (letters a/b/c) made by the P-SEA algorithm from inter-Cα distances and dihedrals. It is less detailed than DSSP but needs only Cα positions.

Backbone dihedral angles. Every residue except chain termini has a φ (preceding-C → N → Cα → C) and a ψ (N → Cα → C → next-N). They are reported in degrees following the IUPAC sign convention. Secondary structure is essentially a statement about which (φ, ψ) basin each residue occupies.

— Global shape and packing —

The geometric summary reports three shape descriptors. Rg (radius of gyration) measures how spread out the Cα atoms are about their centre of mass; compact globular proteins have small Rg, elongated or unfolded ones large. Cα contacts (<8 Å, |i−j|>4) count long-range residue pairs in spatial proximity — high for tightly packed folds, near zero for rods or random coil. The bounding-box extents give the protein's footprint along x, y, z in Å.

Solvent accessibility: the surface area of each residue that a 1.4 Å water probe can touch, in Å². When only backbone atoms are present the absolute values are lower than full-atom SASA (side chains contribute most of the area) and are flagged as backbone-only.

Plot images: a contact map (which residues are close in 3D, as an N×N binary image), a Ramachandran scatter (backbone torsion angles, revealing secondary-structure composition at a glance), and — for AlphaFold structures — a PAE heatmap (pairwise prediction confidence).

— Structural neighborhood —

Foldseek's 3Di representation compresses backbone geometry into a per-residue letter drawn from a learned twenty-state alphabet. It captures the tertiary interaction pattern around each residue — which residues are packed against it in space, regardless of where they are in sequence.

Structural nearest neighbors (via Foldseek easy-search vs the PDB). Reported per hit: target PDB id, E-value, and alignment TM-score. A TM-score above ~0.5 is the conventional threshold for 'same fold'.

— Confidence and disorder —

pLDDT (predicted Local Distance Difference Test) is AlphaFold's per-residue confidence score, ranging from 0 to 100. Values above 90 indicate high confidence (typically well-packed cores); 70–90 is confident; 50–70 low confidence; below 50 usually means the region is disordered or the prediction is unreliable there. AlphaFold stores pLDDT in the mmCIF B-factor column.

For experimental (PDB) structures, the B-factor (temperature factor) quantifies the positional spread of each atom in the crystal — a combination of thermal vibration and static disorder — in units of Å². High B-factors mark flexible loops or poorly resolved regions; low B-factors mark the rigid, well-ordered core.

Predicted Aligned Error (PAE) is an AlphaFold confidence matrix: entry (i, j) is the expected error in the position of residue j, in ångströms, when the prediction is superimposed on the true structure at residue i. Low PAE within a block of residues means that block is internally rigid and well-predicted; high PAE between two blocks means their relative placement is uncertain even if each block individually is confident.